Protein AF-A0A814E5E0-F1 (afdb_monomer)

Organism: NCBI:txid392033

Secondary structure (DSSP, 8-state):
-----PPPPHHHHHHHHHHHHHHHHHHHHHH-HHHHH----HHHHHHHHHHHHHHHHHHHHHHHHHHHHHHHHHHHHHHHHHHHHHHHHHHHHHHHHHHHHH-SGGGSTTHHHH-TTHHHHSPPS--STT-TT--GGG-S--TT--TTHHHHHHHHHHHHHHHHHHHHHHHHHHHHHHHHHHHHHHHHHHHHHHHHHHHHHHHHHHHHHHHHHHHHHHHHHHHHHHHHHHH------------------S--B-TTT-SBP-EEETTEEE-HHHHHHHHHHHHTT-----SSSS-----TTTTTS-HHHHHHHHHHTT--GGGS-SS--S--PPPTHHHHHHHHHHHHHHHHHHHHHHHHHHHHHHHHHHHHHHHHHHHHHHHHHHHHHHS-----HHHHHHHHHHHHHHHHHHHHT-GGGGTS-HHHHHHIIIIIHHHHHHHHHHHHHHHH--SGGGS-HHHHHHHHHHHTTTS---HHHHHHHHHHHHHHHHHHHH---HHHHHHHHHHHHH--SS--TT-HHHHHHHHHHHHHHHHHHTTTT-TTHHHHHHHHHHHHHHHHHHHHHHS---GGGGG---

pLDDT: mean 76.61, std 17.97, range [31.61, 97.19]

Solvent-accessible surface area (backbone atoms only — not comparable to full-atom values): 34242 Å² total; per-residue (Å²): 133,89,85,80,86,74,81,77,55,68,66,59,51,52,52,48,48,50,50,52,48,52,47,51,59,45,44,60,42,69,69,34,66,61,46,64,77,64,67,76,66,64,67,64,51,50,50,53,51,51,53,48,52,50,50,52,51,51,51,49,53,51,52,50,50,52,52,52,50,49,56,50,50,52,55,50,49,57,50,52,51,54,48,49,55,49,53,52,50,52,51,53,48,51,53,50,51,48,41,66,74,64,65,41,68,82,69,42,92,60,25,75,80,68,38,94,57,37,81,77,72,54,74,69,93,68,84,52,95,82,40,85,83,49,41,79,90,64,69,74,53,62,90,86,66,62,86,55,50,66,60,51,52,50,52,50,52,53,51,54,50,51,52,52,50,50,52,52,52,51,53,51,52,51,51,52,52,48,54,52,50,51,51,53,49,52,55,49,48,54,52,50,54,52,51,49,52,54,51,50,52,53,49,52,51,51,49,50,53,49,50,51,51,50,47,55,49,49,56,51,46,53,53,49,49,54,54,48,62,75,68,59,82,96,83,85,84,88,82,82,90,88,89,84,87,90,85,85,88,89,64,68,50,8,82,62,32,66,37,65,23,77,43,74,50,45,81,28,47,26,20,69,71,58,47,52,48,53,48,53,36,60,69,65,68,61,84,65,74,58,98,65,93,66,74,66,76,49,34,74,88,42,41,79,80,41,63,28,34,42,54,51,43,37,50,74,70,49,44,43,71,88,67,57,73,87,69,89,75,86,89,74,85,79,68,77,64,62,63,53,53,59,57,53,50,60,55,46,59,56,47,53,58,45,56,55,47,53,56,46,48,59,56,48,61,62,49,55,57,56,51,53,61,52,48,56,52,49,55,58,49,48,61,70,51,48,62,61,63,78,47,93,67,80,81,41,77,66,58,47,50,53,50,51,51,50,55,51,51,51,49,52,57,52,51,71,68,37,82,60,54,83,75,55,54,71,72,57,55,52,45,31,65,73,75,26,52,60,45,43,52,54,53,49,47,55,52,52,48,44,74,76,46,86,47,77,88,64,46,44,69,68,54,37,49,51,51,52,43,62,67,46,72,76,74,69,84,49,78,64,55,57,53,52,50,52,51,51,53,52,51,51,56,56,51,62,72,66,66,78,47,77,66,53,50,53,52,48,45,53,49,58,46,65,63,66,96,64,97,64,94,80,46,65,66,59,52,51,49,53,52,48,49,51,51,52,48,42,59,71,74,35,45,90,82,44,78,60,49,64,62,52,55,52,54,48,53,54,50,43,50,52,51,40,53,54,51,68,74,57,83,76,70,67,72,63,64,78,66,37,44,100

Foldseek 3Di:
DDDDPDDDPPVVVVVVVVVVVVVVVVCVQVVPPCNVVDNDDPVVVVVVVVVVVVVVVVVVVVVVVVVVVVVVVVVVVVVVVVVVVVVVVVVVVVVVVCCVPQVDLCNDPCSCVVPPCNVVVDDPLDDDQPPPVDDPVSVPHDPPPDPCPVVVVVVVVVVVVVVVVVVVVVVVVVVVVVVVVVVVVVVVVVVVVVVVVVVVVVVVVVVVVVVVVVVVVVVVVVVVVVVVVVPDDDDDDDDDDDDDDDPDPDQQAAQQAGHGFPQQAQRGGHHPVLNVLLLCCLLVVDDFDDPDDLDDDHHPVCVVVGSSNSNVSCVVRPRHSVQHDNDPDPDDDRPPVSVVVVVVVVVVVVVVVVVVVVVLVVVVVVVVVLLVVLVVLLVVLLVVLVVVAPDPDLPDPVVLVVVVVSLLVSLVVSCVSDPCNVVDDPVLVVCLSPQQSQLLSLLSLLVSCCVVPVDLVLQDLVVLVVSVCVVVVVPDDDPLNVVLSVLSSVLSVLSSVLPADSVLSVLLSVLSSVDDPDDDPPPPPVNVSSLVVLVVVCCVPCCVPCVCSSVSSVVSSVSSVVSSVSVVVPVPDRPCSSNHRD

Sequence (582 aa):
MYKLDIPLDLKETAAIERRRRAEKERQGRIFNAKYRQIGIDKEALNQQIEDRNWLEELEQKRANALAQDAIRNDKIAQLLERRQEYDERENNRAINEFRALHQQPPAQREWDLNDPDYLKKDMPARVSDDDPRCGLSSLQKFQGEDLNSCARKKYQQEQLREWSRMQQEDQQRAQQQQQAADHLFYAKQNELDQRSIELQQAEEDCRKAINESIKNYNDALVKNDLIQYIQSPKINDNKNISFINNHRKLFNLCDVCNDKATGIHYGLATCEGCKGFFKRTVQNKRKYRCNKNGSCIIDKSHRNRCQYCRFRKCLIKGMVIGAVRYDRTPGGRTPANVMQLYKYKNEKNQQMNKISNDKFNELFDLNLFYCFDQLLILDILFNHLRPLINHEILLTQESIKNICYLLIDTFINWYYTLPIYSIINIDLKQFIFNDQWLNYIILLIFYFLKIHYNHINLISYSKCLQRLFNYTENKFLSSLSYRIFNQFFYFLSTFFNINITNTEFILLSILLILCSNQTNKINFNLFENIYKILYTYEMNTFLSEQPDRFNRLLYFSEQIQFITQILLTNQHFHLPFLLFPN

InterPro domains:
  IPR000536 Nuclear hormone receptor, ligand-binding domain [PS51843] (372-582)
  IPR001628 Zinc finger, nuclear hormone receptor-type [PF00105] (253-319)
  IPR001628 Zinc finger, nuclear hormone receptor-type [PR00047] (254-270)
  IPR001628 Zinc finger, nuclear hormone receptor-type [PR00047] (270-285)
  IPR001628 Zinc finger, nuclear hormone receptor-type [PR00047] (303-311)
  IPR001628 Zinc finger, nuclear hormone receptor-type [PR00047] (311-319)
  IPR001628 Zinc finger, nuclear hormone receptor-type [PS00031] (254-280)
  IPR001628 Zinc finger, nuclear hormone receptor-type [PS51030] (251-326)
  IPR001628 Zinc finger, nuclear hormone receptor-type [SM00399] (251-322)
  IPR008805 RIB43A [PF05914] (9-246)
  IPR008805 RIB43A [PTHR14517] (1-232)
  IPR013088 Zinc finger, NHR/GATA-type [G3DSA:3.30.50.10] (244-357)
  IPR035500 Nuclear hormone receptor-like domain superfamily [G3DSA:1.10.565.10] (394-573)
  IPR035500 Nuclear hormone receptor-like domain superfamily [SSF48508] (385-569)

Mean predicted aligned error: 22.95 Å

Nearest PDB structures (foldseek):
  4cn7-assembly1_F  TM=9.904E-01  e=1.660E-07  Homo sapiens
  7xv9-assembly1_A  TM=9.651E-01  e=2.097E-07  Homo sapiens
  7xv6-assembly1_A  TM=9.257E-01  e=1.584E-07  Homo sapiens
  1by4-assembly2_D  TM=9.571E-01  e=2.776E-07  Homo sapiens
  2a66-assembly1_A  TM=8.860E-01  e=2.197E-07  Homo sapiens

Radius of gyration: 71.31 Å; Cα contacts (8 Å, |Δi|>4): 264; chains: 1; bounding box: 198×62×234 Å

Structure (mmCIF, N/CA/C/O backbone):
data_AF-A0A814E5E0-F1
#
_entry.id   AF-A0A814E5E0-F1
#
loop_
_atom_site.group_PDB
_atom_site.id
_atom_site.type_symbol
_atom_site.label_atom_id
_atom_site.label_alt_id
_atom_site.label_comp_id
_atom_site.label_asym_id
_atom_site.label_entity_id
_atom_site.label_seq_id
_atom_site.pdbx_PDB_ins_code
_atom_site.Cartn_x
_atom_site.Cartn_y
_atom_site.Cartn_z
_atom_site.occupancy
_atom_site.B_iso_or_equiv
_atom_site.auth_seq_id
_atom_site.auth_comp_id
_atom_site.auth_asym_id
_atom_site.auth_atom_id
_atom_site.pdbx_PDB_model_num
ATOM 1 N N . MET A 1 1 ? 123.038 37.944 -131.019 1.00 43.62 1 MET A N 1
ATOM 2 C CA . MET A 1 1 ? 122.382 38.420 -129.781 1.00 43.62 1 MET A CA 1
ATOM 3 C C . MET A 1 1 ? 121.733 37.219 -129.119 1.00 43.62 1 MET A C 1
ATOM 5 O O . MET A 1 1 ? 120.922 36.566 -129.760 1.00 43.62 1 MET A O 1
ATOM 9 N N . TYR A 1 2 ? 122.205 36.849 -127.932 1.00 42.06 2 TYR A N 1
ATOM 10 C CA . TYR A 1 2 ? 121.957 35.548 -127.306 1.00 42.06 2 TYR A CA 1
ATOM 11 C C . TYR A 1 2 ? 120.470 35.328 -126.966 1.00 42.06 2 TYR A C 1
ATOM 13 O O . TYR A 1 2 ? 119.884 36.112 -126.225 1.00 42.06 2 TYR A O 1
ATOM 21 N N . LYS A 1 3 ? 119.878 34.249 -127.507 1.00 50.84 3 LYS A N 1
ATOM 22 C CA . LYS A 1 3 ? 118.616 33.657 -127.035 1.00 50.84 3 LYS A CA 1
ATOM 23 C C . LYS A 1 3 ? 118.886 32.997 -125.680 1.00 50.84 3 LYS A C 1
ATOM 25 O O . LYS A 1 3 ? 119.674 32.059 -125.614 1.00 50.84 3 LYS A O 1
ATOM 30 N N . LEU A 1 4 ? 118.268 33.507 -124.621 1.00 49.88 4 LEU A N 1
ATOM 31 C CA . LEU A 1 4 ? 118.229 32.869 -123.306 1.00 49.88 4 LEU A CA 1
ATOM 32 C C . LEU A 1 4 ? 116.892 32.129 -123.193 1.00 49.88 4 LEU A C 1
ATOM 34 O O . LEU A 1 4 ? 115.871 32.734 -122.876 1.00 49.88 4 LEU A O 1
ATOM 38 N N . ASP A 1 5 ? 116.905 30.832 -123.500 1.00 58.97 5 ASP A N 1
ATOM 39 C CA . ASP A 1 5 ? 115.777 29.930 -123.260 1.00 58.97 5 ASP A CA 1
ATOM 40 C C . ASP A 1 5 ? 115.708 29.626 -121.753 1.00 58.97 5 ASP A C 1
ATOM 42 O O . ASP A 1 5 ? 116.377 28.726 -121.245 1.00 58.97 5 ASP A O 1
ATOM 46 N N . ILE A 1 6 ? 114.931 30.422 -121.014 1.00 62.44 6 ILE A N 1
ATOM 47 C CA . ILE A 1 6 ? 114.586 30.138 -119.615 1.00 62.44 6 ILE A CA 1
ATOM 48 C C . ILE A 1 6 ? 113.462 29.083 -119.629 1.00 62.44 6 ILE A C 1
ATOM 50 O O . ILE A 1 6 ? 112.453 29.295 -120.309 1.00 62.44 6 ILE A O 1
ATOM 54 N N . PRO A 1 7 ? 113.598 27.946 -118.922 1.00 60.38 7 PRO A N 1
ATOM 55 C CA . PRO A 1 7 ? 112.597 26.885 -118.936 1.00 60.38 7 PRO A CA 1
ATOM 56 C C . PRO A 1 7 ? 111.298 27.370 -118.281 1.00 60.38 7 PRO A C 1
ATOM 58 O O . PRO A 1 7 ? 111.294 27.820 -117.137 1.00 60.38 7 PRO A O 1
ATOM 61 N N . LEU A 1 8 ? 110.188 27.281 -119.015 1.00 60.81 8 LEU A N 1
ATOM 62 C CA . LEU A 1 8 ? 108.847 27.570 -118.502 1.00 60.81 8 LEU A CA 1
ATOM 63 C C . LEU A 1 8 ? 108.505 26.596 -117.358 1.00 60.81 8 LEU A C 1
ATOM 65 O O . LEU A 1 8 ? 108.639 25.384 -117.531 1.00 60.81 8 LEU A O 1
ATOM 69 N N . ASP A 1 9 ? 108.034 27.099 -116.212 1.00 69.25 9 ASP A N 1
ATOM 70 C CA . ASP A 1 9 ? 107.596 26.263 -115.085 1.00 69.25 9 ASP A CA 1
ATOM 71 C C . ASP A 1 9 ? 106.459 25.319 -115.534 1.00 69.25 9 ASP A C 1
ATOM 73 O O . ASP A 1 9 ? 105.400 25.743 -116.016 1.00 69.25 9 ASP A O 1
ATOM 77 N N . LEU A 1 10 ? 106.680 24.008 -115.393 1.00 72.25 10 LEU A N 1
ATOM 78 C CA . LEU A 1 10 ? 105.724 22.958 -115.762 1.00 72.25 10 LEU A CA 1
ATOM 79 C C . LEU A 1 10 ? 104.390 23.103 -115.011 1.00 72.25 10 LEU A C 1
ATOM 81 O O . LEU A 1 10 ? 103.332 22.781 -115.556 1.00 72.25 10 LEU A O 1
ATOM 85 N N . LYS A 1 11 ? 104.403 23.621 -113.774 1.00 76.25 11 LYS A N 1
ATOM 86 C CA . LYS A 1 11 ? 103.168 23.891 -113.022 1.00 76.25 11 LYS A CA 1
ATOM 87 C C . LYS A 1 11 ? 102.412 25.086 -113.584 1.00 76.25 11 LYS A C 1
ATOM 89 O O . LYS A 1 11 ? 101.185 25.017 -113.690 1.00 76.25 11 LYS A O 1
ATOM 94 N N . GLU A 1 12 ? 103.112 26.154 -113.960 1.00 77.81 12 GLU A N 1
ATOM 95 C CA . GLU A 1 12 ? 102.482 27.327 -114.569 1.00 77.81 12 GLU A CA 1
ATOM 96 C C . GLU A 1 12 ? 101.906 26.989 -115.942 1.00 77.81 12 GLU A C 1
ATOM 98 O O . GLU A 1 12 ? 100.744 27.293 -116.203 1.00 77.81 12 GLU A O 1
ATOM 103 N N . THR A 1 13 ? 102.649 26.270 -116.783 1.00 79.38 13 THR A N 1
ATOM 104 C CA . THR A 1 13 ? 102.167 25.822 -118.099 1.00 79.38 13 THR A CA 1
ATOM 105 C C . THR A 1 13 ? 100.973 24.873 -117.984 1.00 79.38 13 THR A C 1
ATOM 107 O O . THR A 1 13 ? 99.969 25.100 -118.656 1.00 79.38 13 THR A O 1
ATOM 110 N N . ALA A 1 14 ? 100.983 23.900 -117.065 1.00 81.88 14 ALA A N 1
ATOM 111 C CA . ALA A 1 14 ? 99.835 23.019 -116.821 1.00 81.88 14 ALA A CA 1
ATOM 112 C C . ALA A 1 14 ? 98.621 23.755 -116.218 1.00 81.88 14 ALA A C 1
ATOM 114 O O . ALA A 1 14 ? 97.469 23.418 -116.506 1.00 81.88 14 ALA A O 1
ATOM 115 N N . ALA A 1 15 ? 98.834 24.767 -115.370 1.00 83.94 15 ALA A N 1
ATOM 116 C CA . ALA A 1 15 ? 97.759 25.620 -114.857 1.00 83.94 15 ALA A CA 1
ATOM 117 C C . ALA A 1 15 ? 97.184 26.539 -115.948 1.00 83.94 15 ALA A C 1
ATOM 119 O O . ALA A 1 15 ? 95.973 26.774 -115.978 1.00 83.94 15 ALA A O 1
ATOM 120 N N . ILE A 1 16 ? 98.029 27.039 -116.854 1.00 81.50 16 ILE A N 1
ATOM 121 C CA . ILE A 1 16 ? 97.627 27.814 -118.032 1.00 81.50 16 ILE A CA 1
ATOM 122 C C . ILE A 1 16 ? 96.871 26.920 -119.015 1.00 81.50 16 ILE A C 1
ATOM 124 O O . ILE A 1 16 ? 95.832 27.334 -119.516 1.00 81.50 16 ILE A O 1
ATOM 128 N N . GLU A 1 17 ? 97.318 25.689 -119.263 1.00 83.44 17 GLU A N 1
ATOM 129 C CA . GLU A 1 17 ? 96.612 24.735 -120.119 1.00 83.44 17 GLU A CA 1
ATOM 130 C C . GLU A 1 17 ? 95.288 24.276 -119.520 1.00 83.44 17 GLU A C 1
ATOM 132 O O . GLU A 1 17 ? 94.302 24.225 -120.249 1.00 83.44 17 GLU A O 1
ATOM 137 N N . ARG A 1 18 ? 95.210 24.017 -118.205 1.00 86.12 18 ARG A N 1
ATOM 138 C CA . ARG A 1 18 ? 93.927 23.772 -117.522 1.00 86.12 18 ARG A CA 1
ATOM 139 C C . ARG A 1 18 ? 92.990 24.963 -117.666 1.00 86.12 18 ARG A C 1
ATOM 141 O O . ARG A 1 18 ? 91.833 24.762 -118.012 1.00 86.12 18 ARG A O 1
ATOM 148 N N . ARG A 1 19 ? 93.487 26.194 -117.479 1.00 86.25 19 ARG A N 1
ATOM 149 C CA . ARG A 1 19 ? 92.702 27.415 -117.726 1.00 86.25 19 ARG A CA 1
ATOM 150 C C . ARG A 1 19 ? 92.272 27.528 -119.183 1.00 86.25 19 ARG A C 1
ATOM 152 O O . ARG A 1 19 ? 91.113 27.810 -119.426 1.00 86.25 19 ARG A O 1
ATOM 159 N N . ARG A 1 20 ? 93.149 27.253 -120.152 1.00 85.75 20 ARG A N 1
ATOM 160 C CA . ARG A 1 20 ? 92.811 27.252 -121.586 1.00 85.75 20 ARG A CA 1
ATOM 161 C C . ARG A 1 20 ? 91.803 26.161 -121.938 1.00 85.75 20 ARG A C 1
ATOM 163 O O . ARG A 1 20 ? 90.941 26.405 -122.771 1.00 85.75 20 ARG A O 1
ATOM 170 N N . ARG A 1 21 ? 91.895 24.975 -121.334 1.00 85.19 21 ARG A N 1
ATOM 171 C CA . ARG A 1 21 ? 90.967 23.855 -121.541 1.00 85.19 21 ARG A CA 1
ATOM 172 C C . ARG A 1 21 ? 89.602 24.166 -120.932 1.00 85.19 21 ARG A C 1
ATOM 174 O O . ARG A 1 21 ? 88.613 24.086 -121.646 1.00 85.19 21 ARG A O 1
ATOM 181 N N . ALA A 1 22 ? 89.570 24.650 -119.691 1.00 85.94 22 ALA A N 1
ATOM 182 C CA . ALA A 1 22 ? 88.357 25.139 -119.043 1.00 85.94 22 ALA A CA 1
ATOM 183 C C . ALA A 1 22 ? 87.739 26.317 -119.812 1.00 85.94 22 ALA A C 1
ATOM 185 O O . ALA A 1 22 ? 86.527 26.355 -119.990 1.00 85.94 22 ALA A O 1
ATOM 186 N N . GLU A 1 23 ? 88.553 27.243 -120.333 1.00 86.12 23 GLU A N 1
ATOM 187 C CA . GLU A 1 23 ? 88.082 28.355 -121.162 1.00 86.12 23 GLU A CA 1
ATOM 188 C C . GLU A 1 23 ? 87.539 27.853 -122.502 1.00 86.12 23 GLU A C 1
ATOM 190 O O . GLU A 1 23 ? 86.486 28.312 -122.917 1.00 86.12 23 GLU A O 1
ATOM 195 N N . LYS A 1 24 ? 88.166 26.860 -123.149 1.00 84.19 24 LYS A N 1
ATOM 196 C CA . LYS A 1 24 ? 87.623 26.210 -124.357 1.00 84.19 24 LYS A CA 1
ATOM 197 C C . LYS A 1 24 ? 86.302 25.479 -124.080 1.00 84.19 24 LYS A C 1
ATOM 199 O O . LYS A 1 24 ? 85.360 25.621 -124.853 1.00 84.19 24 LYS A O 1
ATOM 204 N N . GLU A 1 25 ? 86.190 24.753 -122.970 1.00 84.00 25 GLU A N 1
ATOM 205 C CA . GLU A 1 25 ? 84.942 24.105 -122.531 1.00 84.00 25 GLU A CA 1
ATOM 206 C C . GLU A 1 25 ? 83.859 25.133 -122.166 1.00 84.00 25 GLU A C 1
ATOM 208 O O . GLU A 1 25 ? 82.666 24.914 -122.392 1.00 84.00 25 GLU A O 1
ATOM 213 N N . ARG A 1 26 ? 84.258 26.283 -121.611 1.00 82.94 26 ARG A N 1
ATOM 214 C CA . ARG A 1 26 ? 83.370 27.416 -121.332 1.00 82.94 26 ARG A CA 1
ATOM 215 C C . ARG A 1 26 ? 82.923 28.089 -122.626 1.00 82.94 26 ARG A C 1
ATOM 217 O O . ARG A 1 26 ? 81.739 28.363 -122.777 1.00 82.94 26 ARG A O 1
ATOM 224 N N . GLN A 1 27 ? 83.827 28.297 -123.582 1.00 84.31 27 GLN A N 1
ATOM 225 C CA . GLN A 1 27 ? 83.532 28.830 -124.913 1.00 84.31 27 GLN A CA 1
ATOM 226 C C . GLN A 1 27 ? 82.570 27.913 -125.674 1.00 84.31 27 GLN A C 1
ATOM 228 O O . GLN A 1 27 ? 81.604 28.407 -126.250 1.00 84.31 27 GLN A O 1
ATOM 233 N N . GLY A 1 28 ? 82.754 26.591 -125.602 1.00 80.62 28 GLY A N 1
ATOM 234 C CA . GLY A 1 28 ? 81.814 25.616 -126.166 1.00 80.62 28 GLY A CA 1
ATOM 235 C C . GLY A 1 28 ? 80.385 25.764 -125.625 1.00 80.62 28 GLY A C 1
ATOM 236 O O . GLY A 1 28 ? 79.425 25.569 -126.368 1.00 80.62 28 GLY A O 1
ATOM 237 N N . ARG A 1 29 ? 80.230 26.194 -124.364 1.00 78.81 29 ARG A N 1
ATOM 238 C CA . ARG A 1 29 ? 78.931 26.496 -123.734 1.00 78.81 29 ARG A CA 1
ATOM 239 C C . ARG A 1 29 ? 78.411 27.900 -124.068 1.00 78.81 29 ARG A C 1
ATOM 241 O O . ARG A 1 29 ? 77.233 28.051 -124.371 1.00 78.81 29 ARG A O 1
ATOM 248 N N . ILE A 1 30 ? 79.278 28.917 -124.051 1.00 79.19 30 ILE A N 1
ATOM 249 C CA . ILE A 1 30 ? 78.919 30.329 -124.278 1.00 79.19 30 ILE A CA 1
ATOM 250 C C . ILE A 1 30 ? 78.621 30.621 -125.748 1.00 79.19 30 ILE A C 1
ATOM 252 O O . ILE A 1 30 ? 77.774 31.455 -126.027 1.00 79.19 30 ILE A O 1
ATOM 256 N N . PHE A 1 31 ? 79.276 29.981 -126.713 1.00 81.88 31 PHE A N 1
ATOM 257 C CA . PHE A 1 31 ? 79.005 30.259 -128.128 1.00 81.88 31 PHE A CA 1
ATOM 258 C C . PHE A 1 31 ? 77.871 29.402 -128.699 1.00 81.88 31 PHE A C 1
ATOM 260 O O . PHE A 1 31 ? 77.232 29.801 -129.674 1.00 81.88 31 PHE A O 1
ATOM 267 N N . ASN A 1 32 ? 77.520 28.292 -128.049 1.00 81.19 32 ASN A N 1
ATOM 268 C CA . ASN A 1 32 ? 76.366 27.489 -128.431 1.00 81.19 32 ASN A CA 1
ATOM 269 C C . ASN A 1 32 ? 75.059 28.204 -128.034 1.00 81.19 32 ASN A C 1
ATOM 271 O O . ASN A 1 32 ? 74.721 28.322 -126.856 1.00 81.19 32 ASN A O 1
ATOM 275 N N . ALA A 1 33 ? 74.320 28.714 -129.025 1.00 82.50 33 ALA A N 1
ATOM 276 C CA . ALA A 1 33 ? 73.069 29.446 -128.802 1.00 82.50 33 ALA A CA 1
ATOM 277 C C . ALA A 1 33 ? 72.026 28.620 -128.021 1.00 82.50 33 ALA A C 1
ATOM 279 O O . ALA A 1 33 ? 71.346 29.163 -127.154 1.00 82.50 33 ALA A O 1
ATOM 280 N N . LYS A 1 34 ? 71.965 27.299 -128.249 1.00 81.44 34 LYS A N 1
ATOM 281 C CA . LYS A 1 34 ? 71.005 26.401 -127.593 1.00 81.44 34 LYS A CA 1
ATOM 282 C C . LYS A 1 34 ? 71.312 26.205 -126.106 1.00 81.44 34 LYS A C 1
ATOM 284 O O . LYS A 1 34 ? 70.404 26.316 -125.294 1.00 81.44 34 LYS A O 1
ATOM 289 N N . TYR A 1 35 ? 72.577 25.980 -125.741 1.00 81.25 35 TYR A N 1
ATOM 290 C CA . TYR A 1 35 ? 72.980 25.838 -124.331 1.00 81.25 35 TYR A CA 1
ATOM 291 C C . TYR A 1 35 ? 72.882 27.150 -123.544 1.00 81.25 35 TYR A C 1
ATOM 293 O O . TYR A 1 35 ? 72.606 27.113 -122.350 1.00 81.25 35 TYR A O 1
ATOM 301 N N . ARG A 1 36 ? 73.073 28.305 -124.196 1.00 78.38 36 ARG A N 1
ATOM 302 C CA . ARG A 1 36 ? 72.844 29.620 -123.574 1.00 78.38 36 ARG A CA 1
ATOM 303 C C . ARG A 1 36 ? 71.380 29.881 -123.258 1.00 78.38 36 ARG A C 1
ATOM 305 O O . ARG A 1 36 ? 71.080 30.473 -122.230 1.00 78.38 36 ARG A O 1
ATOM 312 N N . GLN A 1 37 ? 70.496 29.504 -124.176 1.00 80.25 37 GLN A N 1
ATOM 313 C CA . GLN A 1 37 ? 69.072 29.767 -124.031 1.00 80.25 37 GLN A CA 1
ATOM 314 C C . GLN A 1 37 ? 68.410 28.738 -123.104 1.00 80.25 37 GLN A C 1
ATOM 316 O O . GLN A 1 37 ? 67.559 29.111 -122.305 1.00 80.25 37 GLN A O 1
ATOM 321 N N . ILE A 1 38 ? 68.799 27.457 -123.202 1.00 78.06 38 ILE A N 1
ATOM 322 C CA . ILE A 1 38 ? 68.222 26.335 -122.444 1.00 78.06 38 ILE A CA 1
ATOM 323 C C . ILE A 1 38 ? 69.312 25.274 -122.175 1.00 78.06 38 ILE A C 1
ATOM 325 O O . ILE A 1 38 ? 69.394 24.245 -122.850 1.00 78.06 38 ILE A O 1
ATOM 329 N N . GLY A 1 39 ? 70.191 25.533 -121.207 1.00 80.69 39 GLY A N 1
ATOM 330 C CA . GLY A 1 39 ? 71.177 24.563 -120.719 1.00 80.69 39 GLY A CA 1
ATOM 331 C C . GLY A 1 39 ? 70.598 23.740 -119.570 1.00 80.69 39 GLY A C 1
ATOM 332 O O . GLY A 1 39 ? 70.371 24.284 -118.496 1.00 80.69 39 GLY A O 1
ATOM 333 N N . ILE A 1 40 ? 70.346 22.448 -119.794 1.00 84.81 40 ILE A N 1
ATOM 334 C CA . ILE A 1 40 ? 69.722 21.558 -118.804 1.00 84.81 40 ILE A CA 1
ATOM 335 C C . ILE A 1 40 ? 70.525 20.260 -118.700 1.00 84.81 40 ILE A C 1
ATOM 337 O O . ILE A 1 40 ? 70.766 19.602 -119.714 1.00 84.81 40 ILE A O 1
ATOM 341 N N . ASP A 1 41 ? 70.897 19.888 -117.476 1.00 86.75 41 ASP A N 1
ATOM 342 C CA . ASP A 1 41 ? 71.456 18.576 -117.158 1.00 86.75 41 ASP A CA 1
ATOM 343 C C . ASP A 1 41 ? 70.313 17.596 -116.866 1.00 86.75 41 ASP A C 1
ATOM 345 O O . ASP A 1 41 ? 69.663 17.651 -115.822 1.00 86.75 41 ASP A O 1
ATOM 349 N N . LYS A 1 42 ? 70.015 16.738 -117.842 1.00 88.12 42 LYS A N 1
ATOM 350 C CA . LYS A 1 42 ? 68.890 15.802 -117.751 1.00 88.12 42 LYS A CA 1
ATOM 351 C C . LYS A 1 42 ? 69.155 14.672 -116.759 1.00 88.12 42 LYS A C 1
ATOM 353 O O . LYS A 1 42 ? 68.207 14.203 -116.143 1.00 88.12 42 LYS A O 1
ATOM 358 N N . GLU A 1 43 ? 70.404 14.236 -116.615 1.00 90.06 43 GLU A N 1
ATOM 359 C CA . GLU A 1 43 ? 70.760 13.119 -115.734 1.00 90.06 43 GLU A CA 1
ATOM 360 C C . GLU A 1 43 ? 70.637 13.546 -114.270 1.00 90.06 43 GLU A C 1
ATOM 362 O O . GLU A 1 43 ? 69.962 12.872 -113.493 1.00 90.06 43 GLU A O 1
ATOM 367 N N . ALA A 1 44 ? 71.174 14.723 -113.928 1.00 90.94 44 ALA A N 1
ATOM 368 C CA . ALA A 1 44 ? 71.036 15.293 -112.589 1.00 90.94 44 ALA A CA 1
ATOM 369 C C . ALA A 1 44 ? 69.570 15.600 -112.228 1.00 90.94 44 ALA A C 1
ATOM 371 O O . ALA A 1 44 ? 69.148 15.345 -111.103 1.00 90.94 44 ALA A O 1
ATOM 372 N N . LEU A 1 45 ? 68.767 16.111 -113.173 1.00 90.25 45 LEU A N 1
ATOM 373 C CA . LEU A 1 45 ? 67.334 16.335 -112.937 1.00 90.25 45 LEU A CA 1
ATOM 374 C C . LEU A 1 45 ? 66.559 15.029 -112.738 1.00 90.25 45 LEU A C 1
ATOM 376 O O . LEU A 1 45 ? 65.686 14.979 -111.877 1.00 90.25 45 LEU A O 1
ATOM 380 N N . ASN A 1 46 ? 66.865 13.980 -113.507 1.00 93.31 46 ASN A N 1
ATOM 381 C CA . ASN A 1 46 ? 66.222 12.679 -113.331 1.00 93.31 46 ASN A CA 1
ATOM 382 C C . ASN A 1 46 ? 66.541 12.089 -111.950 1.00 93.31 46 ASN A C 1
ATOM 384 O O . ASN A 1 46 ? 65.621 11.645 -111.272 1.00 93.31 46 ASN A O 1
ATOM 388 N N . GLN A 1 47 ? 67.796 12.181 -111.493 1.00 92.19 47 GLN A N 1
ATOM 389 C CA . GLN A 1 47 ? 68.179 11.780 -110.132 1.00 92.19 47 GLN A CA 1
ATOM 390 C C . GLN A 1 47 ? 67.439 12.595 -109.063 1.00 92.19 47 GLN A C 1
ATOM 392 O O . GLN A 1 47 ? 66.894 12.024 -108.129 1.00 92.19 47 GLN A O 1
ATOM 397 N N . GLN A 1 48 ? 67.327 13.919 -109.226 1.00 91.19 48 GLN A N 1
ATOM 398 C CA . GLN A 1 48 ? 66.555 14.760 -108.299 1.00 91.19 48 GLN A CA 1
ATOM 399 C C . GLN A 1 48 ? 65.068 14.377 -108.245 1.00 91.19 48 GLN A C 1
ATOM 401 O O . GLN A 1 48 ? 64.449 14.455 -107.183 1.00 91.19 48 GLN A O 1
ATOM 406 N N . ILE A 1 49 ? 64.480 13.979 -109.378 1.00 92.31 49 ILE A N 1
ATOM 407 C CA . ILE A 1 49 ? 63.099 13.485 -109.437 1.00 92.31 49 ILE A CA 1
ATOM 408 C C . ILE A 1 49 ? 62.983 12.144 -108.706 1.00 92.31 49 ILE A C 1
ATOM 410 O O . ILE A 1 49 ? 62.042 11.969 -107.936 1.00 92.31 49 ILE A O 1
ATOM 414 N N . GLU A 1 50 ? 63.924 11.221 -108.918 1.00 93.75 50 GLU A N 1
ATOM 415 C CA . GLU A 1 50 ? 63.967 9.928 -108.223 1.00 93.75 50 GLU A CA 1
ATOM 416 C C . GLU A 1 50 ? 64.114 10.101 -106.707 1.00 93.75 50 GLU A C 1
ATOM 418 O O . GLU A 1 50 ? 63.321 9.532 -105.960 1.00 93.75 50 GLU A O 1
ATOM 423 N N . ASP A 1 51 ? 65.040 10.949 -106.252 1.00 91.81 51 ASP A N 1
ATOM 424 C CA . ASP A 1 51 ? 65.249 11.250 -104.831 1.00 91.81 51 ASP A CA 1
ATOM 425 C C . ASP A 1 51 ? 63.997 11.861 -104.191 1.00 91.81 51 ASP A C 1
ATOM 427 O O . ASP A 1 51 ? 63.592 11.464 -103.096 1.00 91.81 51 ASP A O 1
ATOM 431 N N . ARG A 1 52 ? 63.343 12.810 -104.877 1.00 93.44 52 ARG A N 1
ATOM 432 C CA . ARG A 1 52 ? 62.092 13.411 -104.395 1.00 93.44 52 ARG A CA 1
ATOM 433 C C . ARG A 1 52 ? 60.981 12.370 -104.299 1.00 93.44 52 ARG A C 1
ATOM 435 O O . ARG A 1 52 ? 60.324 12.299 -103.268 1.00 93.44 52 ARG A O 1
ATOM 442 N N . ASN A 1 53 ? 60.784 11.561 -105.340 1.00 94.31 53 ASN A N 1
ATOM 443 C CA . ASN A 1 53 ? 59.763 10.514 -105.336 1.00 94.31 53 ASN A CA 1
ATOM 444 C C . ASN A 1 53 ? 60.041 9.484 -104.227 1.00 94.31 53 ASN A C 1
ATOM 446 O O . ASN A 1 53 ? 59.119 9.039 -103.551 1.00 94.31 53 ASN A O 1
ATOM 450 N N . TRP A 1 54 ? 61.311 9.143 -103.990 1.00 93.44 54 TRP A N 1
ATOM 451 C CA . TRP A 1 54 ? 61.712 8.252 -102.904 1.00 93.44 54 TRP A CA 1
ATOM 452 C C . TRP A 1 54 ? 61.409 8.848 -101.521 1.00 93.44 54 TRP A C 1
ATOM 454 O O . TRP A 1 54 ? 60.885 8.147 -100.653 1.00 93.44 54 TRP A O 1
ATOM 464 N N . LEU A 1 55 ? 61.690 10.141 -101.316 1.00 92.25 55 LEU A N 1
ATOM 465 C CA . LEU A 1 55 ? 61.335 10.858 -100.087 1.00 92.25 55 LEU A CA 1
ATOM 466 C C . LEU A 1 55 ? 59.816 10.915 -99.886 1.00 92.25 55 LEU A C 1
ATOM 468 O O . LEU A 1 55 ? 59.346 10.611 -98.791 1.00 92.25 55 LEU A O 1
ATOM 472 N N . GLU A 1 56 ? 59.055 11.233 -100.936 1.00 93.81 56 GLU A N 1
ATOM 473 C CA . GLU A 1 56 ? 57.587 11.234 -100.915 1.00 93.81 56 GLU A CA 1
ATOM 474 C C . GLU A 1 56 ? 57.036 9.845 -100.553 1.00 93.81 56 GLU A C 1
ATOM 476 O O . GLU A 1 56 ? 56.170 9.730 -99.685 1.00 93.81 56 GLU A O 1
ATOM 481 N N . GLU A 1 57 ? 57.578 8.768 -101.130 1.00 94.69 57 GLU A N 1
ATOM 482 C CA . GLU A 1 57 ? 57.204 7.397 -100.767 1.00 94.69 57 GLU A CA 1
ATOM 483 C C . GLU A 1 57 ? 57.533 7.060 -99.308 1.00 94.69 57 GLU A C 1
ATOM 485 O O . GLU A 1 57 ? 56.769 6.355 -98.641 1.00 94.69 57 GLU A O 1
ATOM 490 N N . LEU A 1 58 ? 58.682 7.513 -98.801 1.00 94.00 58 LEU A N 1
ATOM 491 C CA . LEU A 1 58 ? 59.101 7.259 -97.425 1.00 94.00 58 LEU A CA 1
ATOM 492 C C . LEU A 1 58 ? 58.213 8.015 -96.428 1.00 94.00 58 LEU A C 1
ATOM 494 O O . LEU A 1 58 ? 57.782 7.435 -95.427 1.00 94.00 58 LEU A O 1
ATOM 498 N N . GLU A 1 59 ? 57.878 9.272 -96.721 1.00 92.69 59 GLU A N 1
ATOM 499 C CA . GLU A 1 59 ? 56.908 10.053 -95.952 1.00 92.69 59 GLU A CA 1
ATOM 500 C C . GLU A 1 59 ? 55.516 9.423 -96.000 1.00 92.69 59 GLU A C 1
ATOM 502 O O . GLU A 1 59 ? 54.879 9.275 -94.954 1.00 92.69 59 GLU A O 1
ATOM 507 N N . GLN A 1 60 ? 55.069 8.960 -97.170 1.00 94.94 60 GLN A N 1
ATOM 508 C CA . GLN A 1 60 ? 53.790 8.271 -97.317 1.00 94.94 60 GLN A CA 1
ATOM 509 C C . GLN A 1 60 ? 53.760 6.964 -96.513 1.00 94.94 60 GLN A C 1
ATOM 511 O O . GLN A 1 60 ? 52.783 6.693 -95.815 1.00 94.94 60 GLN A O 1
ATOM 516 N N . LYS A 1 61 ? 54.840 6.170 -96.530 1.00 94.88 61 LYS A N 1
ATOM 517 C CA . LYS A 1 61 ? 54.979 4.966 -95.686 1.00 94.88 61 LYS A CA 1
ATOM 518 C C . LYS A 1 61 ? 54.902 5.312 -94.199 1.00 94.88 61 LYS A C 1
ATOM 520 O O . LYS A 1 61 ? 54.197 4.629 -93.457 1.00 94.88 61 LYS A O 1
ATOM 525 N N . ARG A 1 62 ? 55.572 6.384 -93.762 1.00 94.56 62 ARG A N 1
ATOM 526 C CA . ARG A 1 62 ? 55.521 6.860 -92.370 1.00 94.56 62 ARG A CA 1
ATOM 527 C C . ARG A 1 62 ? 54.116 7.322 -91.976 1.00 94.56 62 ARG A C 1
ATOM 529 O O . ARG A 1 62 ? 53.638 6.942 -90.910 1.00 94.56 62 ARG A O 1
ATOM 536 N N . ALA A 1 63 ? 53.453 8.106 -92.823 1.00 94.31 63 ALA A N 1
ATOM 537 C CA . ALA A 1 63 ? 52.086 8.568 -92.597 1.00 94.31 63 ALA A CA 1
ATOM 538 C C . ALA A 1 63 ? 51.107 7.387 -92.512 1.00 94.31 63 ALA A C 1
ATOM 540 O O . ALA A 1 63 ? 50.287 7.331 -91.598 1.00 94.31 63 ALA A O 1
ATOM 541 N N . ASN A 1 64 ? 51.253 6.398 -93.399 1.00 95.56 64 ASN A N 1
ATOM 542 C CA . ASN A 1 64 ? 50.455 5.175 -93.382 1.00 95.56 64 ASN A CA 1
ATOM 543 C C . ASN A 1 64 ? 50.673 4.357 -92.098 1.00 95.56 64 ASN A C 1
ATOM 545 O O . ASN A 1 64 ? 49.700 3.862 -91.533 1.00 95.56 64 ASN A O 1
ATOM 549 N N . ALA A 1 65 ? 51.912 4.237 -91.609 1.00 94.44 65 ALA A N 1
ATOM 550 C CA . ALA A 1 65 ? 52.203 3.552 -90.347 1.00 94.44 65 ALA A CA 1
ATOM 551 C C . ALA A 1 65 ? 51.544 4.257 -89.146 1.00 94.44 65 ALA A C 1
ATOM 553 O O . ALA A 1 65 ? 50.865 3.612 -88.351 1.00 94.44 65 ALA A O 1
ATOM 554 N N . LEU A 1 66 ? 51.655 5.589 -89.063 1.00 95.88 66 LEU A N 1
ATOM 555 C CA . LEU A 1 66 ? 50.993 6.375 -88.014 1.00 95.88 66 LEU A CA 1
ATOM 556 C C . LEU A 1 66 ? 49.463 6.263 -88.083 1.00 95.88 66 LEU A C 1
ATOM 558 O O . LEU A 1 66 ? 48.809 6.153 -87.048 1.00 95.88 66 LEU A O 1
ATOM 562 N N . ALA A 1 67 ? 48.887 6.248 -89.288 1.00 95.50 67 ALA A N 1
ATOM 563 C CA . ALA A 1 67 ? 47.453 6.043 -89.477 1.00 95.50 67 ALA A CA 1
ATOM 564 C C . ALA A 1 67 ? 47.007 4.642 -89.017 1.00 95.50 67 ALA A C 1
ATOM 566 O O . ALA A 1 67 ? 45.960 4.504 -88.385 1.00 95.50 67 ALA A O 1
ATOM 567 N N . GLN A 1 68 ? 47.807 3.602 -89.279 1.00 94.75 68 GLN A N 1
ATOM 568 C CA . GLN A 1 68 ? 47.540 2.246 -88.785 1.00 94.75 68 GLN A CA 1
ATOM 569 C C . GLN A 1 68 ? 47.602 2.166 -87.254 1.00 94.75 68 GLN A C 1
ATOM 571 O O . GLN A 1 68 ? 46.729 1.540 -86.646 1.00 94.75 68 GLN A O 1
ATOM 576 N N . ASP A 1 69 ? 48.578 2.826 -86.627 1.00 95.25 69 ASP A N 1
ATOM 577 C CA . ASP A 1 69 ? 48.688 2.898 -85.167 1.00 95.25 69 ASP A CA 1
ATOM 578 C C . ASP A 1 69 ? 47.526 3.675 -84.536 1.00 95.25 69 ASP A C 1
ATOM 580 O O . ASP A 1 69 ? 46.990 3.243 -83.514 1.00 95.25 69 ASP A O 1
ATOM 584 N N . ALA A 1 70 ? 47.072 4.765 -85.161 1.00 95.75 70 ALA A N 1
ATOM 585 C CA . ALA A 1 70 ? 45.881 5.493 -84.724 1.00 95.75 70 ALA A CA 1
ATOM 586 C C . ALA A 1 70 ? 44.639 4.584 -84.735 1.00 95.75 70 ALA A C 1
ATOM 588 O O . ALA A 1 70 ? 43.977 4.439 -83.710 1.00 95.75 70 ALA A O 1
ATOM 589 N N . ILE A 1 71 ? 44.401 3.855 -85.835 1.00 96.00 71 ILE A N 1
ATOM 590 C CA . ILE A 1 71 ? 43.295 2.884 -85.938 1.00 96.00 71 ILE A CA 1
ATOM 591 C C . ILE A 1 71 ? 43.412 1.787 -84.867 1.00 96.00 71 ILE A C 1
ATOM 593 O O . ILE A 1 71 ? 42.405 1.333 -84.316 1.00 96.00 71 ILE A O 1
ATOM 597 N N . ARG A 1 72 ? 44.630 1.315 -84.576 1.00 95.12 72 ARG A N 1
ATOM 598 C CA . ARG A 1 72 ? 44.869 0.323 -83.519 1.00 95.12 72 ARG A CA 1
ATOM 599 C C . ARG A 1 72 ? 44.522 0.887 -82.141 1.00 95.12 72 ARG A C 1
ATOM 601 O O . ARG A 1 72 ? 43.846 0.201 -81.376 1.00 95.12 72 ARG A O 1
ATOM 608 N N . ASN A 1 73 ? 44.969 2.099 -81.833 1.00 95.94 73 ASN A N 1
ATOM 609 C CA . ASN A 1 73 ? 44.706 2.751 -80.553 1.00 95.94 73 ASN A CA 1
ATOM 610 C C . ASN A 1 73 ? 43.216 3.055 -80.371 1.00 95.94 73 ASN A C 1
ATOM 612 O O . ASN A 1 73 ? 42.689 2.785 -79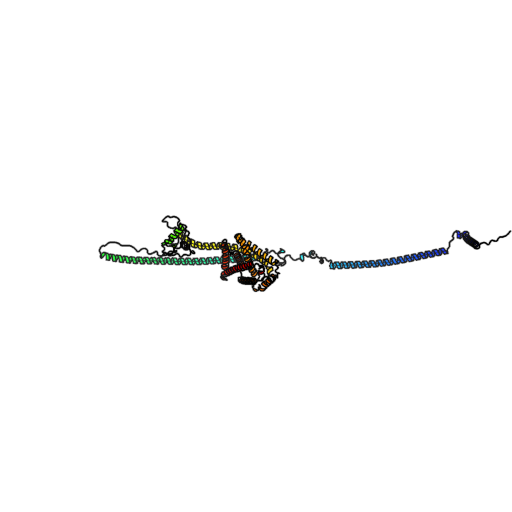.296 1.00 95.94 73 ASN A O 1
ATOM 616 N N . ASP A 1 74 ? 42.515 3.480 -81.423 1.00 96.75 74 ASP A N 1
ATOM 617 C CA . ASP A 1 74 ? 41.062 3.684 -81.396 1.00 96.75 74 ASP A CA 1
ATOM 618 C C . ASP A 1 74 ? 40.316 2.381 -81.082 1.00 96.75 74 ASP A C 1
ATOM 620 O O . ASP A 1 74 ? 39.403 2.353 -80.256 1.00 96.75 74 ASP A O 1
ATOM 624 N N . LYS A 1 75 ? 40.739 1.256 -81.677 1.00 96.31 75 LYS A N 1
ATOM 625 C CA . LYS A 1 75 ? 40.176 -0.067 -81.352 1.00 96.31 75 LYS A CA 1
ATOM 626 C C . LYS A 1 75 ? 40.425 -0.458 -79.896 1.00 96.31 75 LYS A C 1
ATOM 628 O O . LYS A 1 75 ? 39.539 -1.037 -79.269 1.00 96.31 75 LYS A O 1
ATOM 633 N N . ILE A 1 76 ? 41.613 -0.167 -79.360 1.00 96.50 76 ILE A N 1
ATOM 634 C CA . ILE A 1 76 ? 41.933 -0.411 -77.946 1.00 96.50 76 ILE A CA 1
ATOM 635 C C . ILE A 1 76 ? 41.053 0.470 -77.052 1.00 96.50 76 ILE A C 1
ATOM 637 O O . ILE A 1 76 ? 40.470 -0.046 -76.101 1.00 96.50 76 ILE A O 1
ATOM 641 N N . ALA A 1 77 ? 40.885 1.751 -77.386 1.00 96.25 77 ALA A N 1
ATOM 642 C CA . ALA A 1 77 ? 40.021 2.672 -76.654 1.00 96.25 77 ALA A CA 1
ATOM 643 C C . ALA A 1 77 ? 38.566 2.173 -76.608 1.00 96.25 77 ALA A C 1
ATOM 645 O O . ALA A 1 77 ? 38.001 2.073 -75.525 1.00 96.25 77 ALA A O 1
ATOM 646 N N . GLN A 1 78 ? 38.004 1.722 -77.737 1.00 96.31 78 GLN A N 1
ATOM 647 C CA . GLN A 1 78 ? 36.651 1.138 -77.791 1.00 96.31 78 GLN A CA 1
ATOM 648 C C . GLN A 1 78 ? 36.492 -0.150 -76.966 1.00 96.31 78 GLN A C 1
ATOM 650 O O . GLN A 1 78 ? 35.387 -0.492 -76.537 1.00 96.31 78 GLN A O 1
ATOM 655 N N . LEU A 1 79 ? 37.558 -0.942 -76.808 1.00 96.25 79 LEU A N 1
ATOM 656 C CA . LEU A 1 79 ? 37.534 -2.135 -75.956 1.00 96.25 79 LEU A CA 1
ATOM 657 C C . LEU A 1 79 ? 37.583 -1.759 -74.474 1.00 96.25 79 LEU A C 1
ATOM 659 O O . LEU A 1 79 ? 36.857 -2.354 -73.678 1.00 96.25 79 LEU A O 1
ATOM 663 N N . LEU A 1 80 ? 38.410 -0.774 -74.116 1.00 96.62 80 LEU A N 1
ATOM 664 C CA . LEU A 1 80 ? 38.500 -0.253 -72.752 1.00 96.62 80 LEU A CA 1
ATOM 665 C C . LEU A 1 80 ? 37.198 0.429 -72.325 1.00 96.62 80 LEU A C 1
ATOM 667 O O . LEU A 1 80 ? 36.734 0.177 -71.220 1.00 96.62 80 LEU A O 1
ATOM 671 N N . GLU A 1 81 ? 36.569 1.197 -73.213 1.00 96.38 81 GLU A N 1
ATOM 672 C CA . GLU A 1 81 ? 35.269 1.832 -72.972 1.00 96.38 81 GLU A CA 1
ATOM 673 C C . GLU A 1 81 ? 34.180 0.783 -72.712 1.00 96.38 81 GLU A C 1
ATOM 675 O O . GLU A 1 81 ? 33.513 0.821 -71.683 1.00 96.38 81 GLU A O 1
ATOM 680 N N . ARG A 1 82 ? 34.079 -0.254 -73.557 1.00 96.00 82 ARG A N 1
ATOM 681 C CA . ARG A 1 82 ? 33.143 -1.37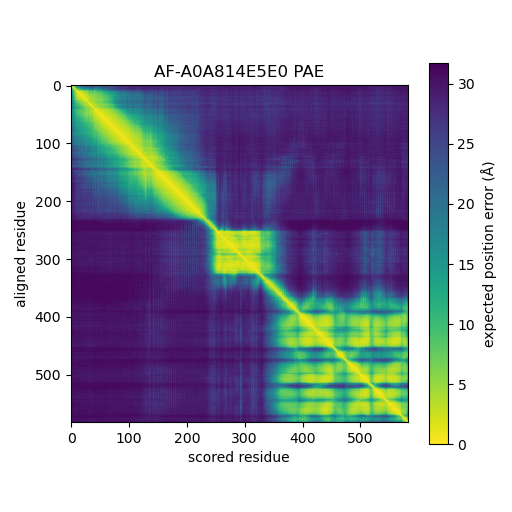0 -73.324 1.00 96.00 82 ARG A CA 1
ATOM 682 C C . ARG A 1 82 ? 33.404 -2.111 -72.015 1.00 96.00 82 ARG A C 1
ATOM 684 O O . ARG A 1 82 ? 32.460 -2.576 -71.376 1.00 96.00 82 ARG A O 1
ATOM 691 N N . ARG A 1 83 ? 34.673 -2.263 -71.622 1.00 95.69 83 ARG A N 1
ATOM 692 C CA . ARG A 1 83 ? 35.028 -2.880 -70.339 1.00 95.69 83 ARG A CA 1
ATOM 693 C C . ARG A 1 83 ? 34.599 -1.995 -69.172 1.00 95.69 83 ARG A C 1
ATOM 695 O O . ARG A 1 83 ? 34.000 -2.511 -68.235 1.00 95.69 83 ARG A O 1
ATOM 702 N N . GLN A 1 84 ? 34.854 -0.694 -69.265 1.00 96.31 84 GLN A N 1
ATOM 703 C CA . GLN A 1 84 ? 34.426 0.280 -68.270 1.00 96.31 84 GLN A CA 1
ATOM 704 C C . GLN A 1 84 ? 32.901 0.281 -68.123 1.00 96.31 84 GLN A C 1
ATOM 706 O O . GLN A 1 84 ? 32.412 0.158 -67.007 1.00 96.31 84 GLN A O 1
ATOM 711 N N . GLU A 1 85 ? 32.146 0.317 -69.225 1.00 96.50 85 GLU A N 1
ATOM 712 C CA . GLU A 1 85 ? 30.681 0.233 -69.187 1.00 96.50 85 GLU A CA 1
ATOM 713 C C . GLU A 1 85 ? 30.189 -1.048 -68.499 1.00 96.50 85 GLU A C 1
ATOM 715 O O . GLU A 1 85 ? 29.212 -1.027 -67.749 1.00 96.50 85 GLU A O 1
ATOM 720 N N . TYR A 1 86 ? 30.842 -2.183 -68.765 1.00 96.31 86 TYR A N 1
ATOM 721 C CA . TYR A 1 86 ? 30.515 -3.448 -68.112 1.00 96.31 86 TYR A CA 1
ATOM 722 C C . TYR A 1 86 ? 30.778 -3.382 -66.603 1.00 96.31 86 TYR A C 1
ATOM 724 O O . TYR A 1 86 ? 29.899 -3.726 -65.812 1.00 96.31 86 TYR A O 1
ATOM 732 N N . ASP A 1 87 ? 31.958 -2.907 -66.203 1.00 96.19 87 ASP A N 1
ATOM 733 C CA . ASP A 1 87 ? 32.339 -2.799 -64.795 1.00 96.19 87 ASP A CA 1
ATOM 734 C C . ASP A 1 87 ? 31.440 -1.785 -64.051 1.00 96.19 87 ASP A C 1
ATOM 736 O O . ASP A 1 87 ? 31.044 -2.027 -62.911 1.00 96.19 87 ASP A O 1
ATOM 740 N N . GLU A 1 88 ? 31.023 -0.690 -64.697 1.00 96.38 88 GLU A N 1
ATOM 741 C CA . GLU A 1 88 ? 30.034 0.256 -64.161 1.00 96.38 88 GLU A CA 1
ATOM 742 C C . GLU A 1 88 ? 28.663 -0.399 -63.951 1.00 96.38 88 GLU A C 1
ATOM 744 O O . GLU A 1 88 ? 28.029 -0.192 -62.912 1.00 96.38 88 GLU A O 1
ATOM 749 N N . ARG A 1 89 ? 28.193 -1.219 -64.900 1.00 96.81 89 ARG A N 1
ATOM 750 C CA . ARG A 1 89 ? 26.926 -1.958 -64.756 1.00 96.81 89 ARG A CA 1
ATOM 751 C C . ARG A 1 89 ? 26.982 -2.959 -63.608 1.00 96.81 89 ARG A C 1
ATOM 753 O O . ARG A 1 89 ? 26.045 -3.000 -62.811 1.00 96.81 89 ARG A O 1
ATOM 760 N N . GLU A 1 90 ? 28.063 -3.724 -63.497 1.00 96.94 90 GLU A N 1
ATOM 761 C CA . GLU A 1 90 ? 28.235 -4.701 -62.418 1.00 96.94 90 GLU A CA 1
ATOM 762 C C . GLU A 1 90 ? 28.352 -4.020 -61.050 1.00 96.94 90 GLU A C 1
ATOM 764 O O . GLU A 1 90 ? 27.680 -4.431 -60.104 1.00 96.94 90 GLU A O 1
ATOM 769 N N . ASN A 1 91 ? 29.099 -2.916 -60.947 1.00 96.81 91 ASN A N 1
ATOM 770 C CA . ASN A 1 91 ? 29.159 -2.124 -59.717 1.00 96.81 91 ASN A CA 1
ATOM 771 C C . ASN A 1 91 ? 27.780 -1.581 -59.324 1.00 96.81 91 ASN A C 1
ATOM 773 O O . ASN A 1 91 ? 27.370 -1.706 -58.170 1.00 96.81 91 ASN A O 1
ATOM 777 N N . ASN A 1 92 ? 27.024 -1.028 -60.275 1.00 96.81 92 ASN A N 1
ATOM 778 C CA . ASN A 1 92 ? 25.666 -0.547 -60.016 1.00 96.81 92 ASN A CA 1
ATOM 779 C C . ASN A 1 92 ? 24.726 -1.680 -59.584 1.00 96.81 92 ASN A C 1
ATOM 781 O O . ASN A 1 92 ? 23.901 -1.490 -58.686 1.00 96.81 92 ASN A O 1
ATOM 785 N N . ARG A 1 93 ? 24.864 -2.869 -60.181 1.00 97.19 93 ARG A N 1
ATOM 786 C CA . ARG A 1 93 ? 24.116 -4.064 -59.781 1.00 97.19 93 ARG A CA 1
ATOM 787 C C . ARG A 1 93 ? 24.438 -4.460 -58.341 1.00 97.19 93 ARG A C 1
ATOM 789 O O . ARG A 1 93 ? 23.508 -4.603 -57.553 1.00 97.19 93 ARG A O 1
ATOM 796 N N . ALA A 1 94 ? 25.718 -4.555 -57.987 1.00 96.88 94 ALA A N 1
ATOM 797 C CA . ALA A 1 94 ? 26.160 -4.899 -56.637 1.00 96.88 94 ALA A CA 1
ATOM 798 C C . ALA A 1 94 ? 25.716 -3.858 -55.592 1.00 96.88 94 ALA A C 1
ATOM 800 O O . ALA A 1 94 ? 25.258 -4.220 -54.511 1.00 96.88 94 ALA A O 1
ATOM 801 N N . ILE A 1 95 ? 25.773 -2.560 -55.919 1.00 96.62 95 ILE A N 1
ATOM 802 C CA . ILE A 1 95 ? 25.276 -1.481 -55.046 1.00 96.62 95 ILE A CA 1
ATOM 803 C C . ILE A 1 95 ? 23.769 -1.617 -54.812 1.00 96.62 95 ILE A C 1
ATOM 805 O O . ILE A 1 95 ? 23.299 -1.460 -53.684 1.00 96.62 95 ILE A O 1
ATOM 809 N N . ASN A 1 96 ? 22.999 -1.898 -55.864 1.00 96.69 96 ASN A N 1
ATOM 810 C CA . ASN A 1 96 ? 21.555 -2.079 -55.746 1.00 96.69 96 ASN A CA 1
ATOM 811 C C . ASN A 1 96 ? 21.196 -3.350 -54.968 1.00 96.69 96 ASN A C 1
ATOM 813 O O . ASN A 1 96 ? 20.264 -3.321 -54.169 1.00 96.69 96 ASN A O 1
ATOM 817 N N . GLU A 1 97 ? 21.954 -4.432 -55.141 1.00 97.06 97 GLU A N 1
ATOM 818 C CA . GLU A 1 97 ? 21.811 -5.655 -54.348 1.00 97.06 97 GLU A CA 1
ATOM 819 C C . GLU A 1 97 ? 22.106 -5.392 -52.864 1.00 97.06 97 GLU A C 1
ATOM 821 O O . GLU A 1 97 ? 21.297 -5.727 -52.000 1.00 97.06 97 GLU A O 1
ATOM 826 N N . PHE A 1 98 ? 23.191 -4.680 -52.558 1.00 96.31 98 PHE A N 1
ATOM 827 C CA . PHE A 1 98 ? 23.517 -4.273 -51.192 1.00 96.31 98 PHE A CA 1
ATOM 828 C C . PHE A 1 98 ? 22.421 -3.388 -50.572 1.00 96.31 98 PHE A C 1
ATOM 830 O O . PHE A 1 98 ? 22.006 -3.612 -49.433 1.00 96.31 98 PHE A O 1
ATOM 837 N N . ARG A 1 99 ? 21.900 -2.411 -51.331 1.00 94.94 99 ARG A N 1
ATOM 838 C CA . ARG A 1 99 ? 20.755 -1.571 -50.931 1.00 94.94 99 ARG A CA 1
ATOM 839 C C . ARG A 1 99 ? 19.514 -2.411 -50.622 1.00 94.94 99 ARG A C 1
ATOM 841 O O . ARG A 1 99 ? 18.847 -2.179 -49.612 1.00 94.94 99 ARG A O 1
ATOM 848 N N . ALA A 1 100 ? 19.216 -3.390 -51.473 1.00 94.44 100 ALA A N 1
ATOM 849 C CA . ALA A 1 100 ? 18.072 -4.284 -51.323 1.00 94.44 100 ALA A CA 1
ATOM 850 C C . ALA A 1 100 ? 18.176 -5.167 -50.071 1.00 94.44 100 ALA A C 1
ATOM 852 O O . ALA A 1 100 ? 17.171 -5.409 -49.412 1.00 94.44 100 ALA A O 1
ATOM 853 N N . LEU A 1 101 ? 19.382 -5.617 -49.723 1.00 93.69 101 LEU A N 1
ATOM 854 C CA . LEU A 1 101 ? 19.601 -6.509 -48.583 1.00 93.69 101 LEU A CA 1
ATOM 855 C C . LEU A 1 101 ? 19.719 -5.768 -47.247 1.00 93.69 101 LEU A C 1
ATOM 857 O O . LEU A 1 101 ? 19.214 -6.250 -46.236 1.00 93.69 101 LEU A O 1
ATOM 861 N N . HIS A 1 102 ? 20.383 -4.609 -47.225 1.00 92.38 102 HIS A N 1
ATOM 862 C CA . HIS A 1 102 ? 20.823 -3.984 -45.971 1.00 92.38 102 HIS A CA 1
ATOM 863 C C . HIS A 1 102 ? 20.266 -2.586 -45.710 1.00 92.38 102 HIS A C 1
ATOM 865 O O . HIS A 1 102 ? 20.350 -2.111 -44.582 1.00 92.38 102 HIS A O 1
ATOM 871 N N . GLN A 1 103 ? 19.710 -1.909 -46.716 1.00 92.62 103 GLN A N 1
ATOM 872 C CA . GLN A 1 103 ? 19.240 -0.521 -46.589 1.00 92.62 103 GLN A CA 1
ATOM 873 C C . GLN A 1 103 ? 17.719 -0.408 -46.739 1.00 92.62 103 GLN A C 1
ATOM 875 O O . GLN A 1 103 ? 17.198 0.642 -47.112 1.00 92.62 103 GLN A O 1
ATOM 880 N N . GLN A 1 104 ? 17.000 -1.495 -46.451 1.00 93.31 104 GLN A N 1
ATOM 881 C CA . GLN A 1 104 ? 15.543 -1.474 -46.407 1.00 93.31 104 GLN A CA 1
ATOM 882 C C . GLN A 1 104 ? 15.055 -0.718 -45.165 1.00 93.31 104 GLN A C 1
ATOM 884 O O . GLN A 1 104 ? 15.691 -0.821 -44.115 1.00 93.31 104 GLN A O 1
ATOM 889 N N . PRO A 1 105 ? 13.913 -0.011 -45.239 1.00 92.25 105 PRO A N 1
ATOM 890 C CA . PRO A 1 105 ? 13.372 0.731 -44.101 1.00 92.25 105 PRO A CA 1
ATOM 891 C C . PRO A 1 105 ? 13.253 -0.087 -42.799 1.00 92.25 105 PRO A C 1
ATOM 893 O O . PRO A 1 105 ? 13.673 0.429 -41.769 1.00 92.25 105 PRO A O 1
ATOM 896 N N . PRO A 1 106 ? 12.832 -1.375 -42.811 1.00 91.31 106 PRO A N 1
ATOM 897 C CA . PRO A 1 106 ? 12.769 -2.194 -41.597 1.00 91.31 106 PRO A CA 1
ATOM 898 C C . PRO A 1 106 ? 14.104 -2.462 -40.898 1.00 91.31 106 PRO A C 1
ATOM 900 O O . PRO A 1 106 ? 14.118 -2.833 -39.729 1.00 91.31 106 PRO A O 1
ATOM 903 N N . ALA A 1 107 ? 15.224 -2.314 -41.609 1.00 90.06 107 ALA A N 1
ATOM 904 C CA . ALA A 1 107 ? 16.559 -2.495 -41.048 1.00 90.06 107 ALA A CA 1
ATOM 905 C C . ALA A 1 107 ? 17.083 -1.228 -40.346 1.00 90.06 107 ALA A C 1
ATOM 907 O O . ALA A 1 107 ? 18.162 -1.261 -39.752 1.00 90.06 107 ALA A O 1
ATOM 908 N N . GLN A 1 108 ? 16.354 -0.108 -40.423 1.00 91.19 108 GLN A N 1
ATOM 909 C CA . GLN A 1 108 ? 16.704 1.118 -39.712 1.00 91.19 108 GLN A CA 1
ATOM 910 C C . GLN A 1 108 ? 16.535 0.932 -38.206 1.00 91.19 108 GLN A C 1
ATOM 912 O O . GLN A 1 108 ? 15.647 0.221 -37.738 1.00 91.19 108 GLN A O 1
ATOM 917 N N . ARG A 1 109 ? 17.387 1.606 -37.433 1.00 93.44 109 ARG A N 1
ATOM 918 C CA . ARG A 1 109 ? 17.403 1.479 -35.972 1.00 93.44 109 ARG A CA 1
ATOM 919 C C . ARG A 1 109 ? 16.112 1.995 -35.337 1.00 93.44 109 ARG A C 1
ATOM 921 O O . ARG A 1 109 ? 15.676 1.451 -34.335 1.00 93.44 109 ARG A O 1
ATOM 928 N N . GLU A 1 110 ? 15.551 3.035 -35.929 1.00 94.56 110 GLU A N 1
ATOM 929 C CA . GLU A 1 110 ? 14.327 3.728 -35.541 1.00 94.56 110 GLU A CA 1
ATOM 930 C C . GLU A 1 110 ? 13.081 3.217 -36.281 1.00 94.56 110 GLU A C 1
ATOM 932 O O . GLU A 1 110 ? 12.043 3.882 -36.275 1.00 94.56 110 GLU A O 1
ATOM 937 N N . TRP A 1 111 ? 13.170 2.076 -36.976 1.00 94.44 111 TRP A N 1
ATOM 938 C CA . TRP A 1 111 ? 12.021 1.535 -37.700 1.00 94.44 111 TRP A CA 1
ATOM 939 C C . TRP A 1 111 ? 10.855 1.212 -36.769 1.00 94.44 111 TRP A C 1
ATOM 941 O O . TRP A 1 111 ? 9.715 1.446 -37.139 1.00 94.44 111 TRP A O 1
ATOM 951 N N . ASP A 1 112 ? 11.125 0.723 -35.560 1.00 90.31 112 ASP A N 1
ATOM 952 C CA . ASP A 1 112 ? 10.103 0.475 -34.543 1.00 90.31 112 ASP A CA 1
ATOM 953 C C . ASP A 1 112 ? 9.252 1.721 -34.253 1.00 90.31 112 ASP A C 1
ATOM 955 O O . ASP A 1 112 ? 8.038 1.607 -34.131 1.00 90.31 112 ASP A O 1
ATOM 959 N N . LEU A 1 113 ? 9.859 2.909 -34.234 1.00 91.06 113 LEU A N 1
ATOM 960 C CA . LEU A 1 113 ? 9.162 4.186 -34.053 1.00 91.06 113 LEU A CA 1
ATOM 961 C C . LEU A 1 113 ? 8.448 4.676 -35.324 1.00 91.06 113 LEU A C 1
ATOM 963 O O . LEU A 1 113 ? 7.426 5.355 -35.231 1.00 91.06 113 LEU A O 1
ATOM 967 N N . ASN A 1 114 ? 8.994 4.363 -36.502 1.00 92.69 114 ASN A N 1
ATOM 968 C CA . ASN A 1 114 ? 8.496 4.828 -37.803 1.00 92.69 114 ASN A CA 1
ATOM 969 C C . ASN A 1 114 ? 7.592 3.812 -38.522 1.00 92.69 114 ASN A C 1
ATOM 971 O O . ASN A 1 114 ? 7.148 4.069 -39.644 1.00 92.69 114 ASN A O 1
ATOM 975 N N . ASP A 1 115 ? 7.328 2.662 -37.904 1.00 94.31 115 ASP A N 1
ATOM 976 C CA . ASP A 1 115 ? 6.498 1.606 -38.464 1.00 94.31 115 ASP A CA 1
ATOM 977 C C . ASP A 1 115 ? 5.051 2.111 -38.621 1.00 94.31 115 ASP A C 1
ATOM 979 O O . ASP A 1 115 ? 4.408 2.460 -37.624 1.00 94.31 115 ASP A O 1
ATOM 983 N N . PRO A 1 116 ? 4.484 2.131 -39.843 1.00 93.69 116 PRO A N 1
ATOM 984 C CA . PRO A 1 116 ? 3.109 2.582 -40.064 1.00 93.69 116 PRO A CA 1
ATOM 985 C C . PRO A 1 116 ? 2.066 1.795 -39.261 1.00 93.69 116 PRO A C 1
ATOM 987 O O . PRO A 1 116 ? 0.989 2.313 -38.960 1.00 93.69 116 PRO A O 1
ATOM 990 N N . ASP A 1 117 ? 2.380 0.547 -38.907 1.00 94.25 117 ASP A N 1
ATOM 991 C CA . ASP A 1 117 ? 1.517 -0.330 -38.123 1.00 94.25 117 ASP A CA 1
ATOM 992 C C . ASP A 1 117 ? 1.901 -0.379 -36.633 1.00 94.25 117 ASP A C 1
ATOM 994 O O . ASP A 1 117 ? 1.354 -1.207 -35.901 1.00 94.25 117 ASP A O 1
ATOM 998 N N . TYR A 1 118 ? 2.787 0.504 -36.151 1.00 92.38 118 TYR A N 1
ATOM 999 C CA . TYR A 1 118 ? 3.227 0.553 -34.749 1.00 92.38 118 TYR A CA 1
ATOM 1000 C C . TYR A 1 118 ? 2.048 0.504 -33.768 1.00 92.38 118 TYR A C 1
ATOM 1002 O O . TYR A 1 118 ? 1.987 -0.373 -32.912 1.00 92.38 118 TYR A O 1
ATOM 1010 N N . LEU A 1 119 ? 1.041 1.362 -33.965 1.00 92.12 119 LEU A N 1
ATOM 1011 C CA . LEU A 1 119 ? -0.136 1.440 -33.087 1.00 92.12 119 LEU A CA 1
ATOM 1012 C C . LEU A 1 119 ? -0.994 0.166 -33.075 1.00 92.12 119 LEU A C 1
ATOM 1014 O O . LEU A 1 119 ? -1.750 -0.047 -32.133 1.00 92.12 119 LEU A O 1
ATOM 1018 N N . LYS A 1 120 ? -0.914 -0.671 -34.117 1.00 93.62 120 LYS A N 1
ATOM 1019 C CA . LYS A 1 120 ? -1.616 -1.965 -34.163 1.00 93.62 120 LYS A CA 1
ATOM 1020 C C . LYS A 1 120 ? -0.821 -3.070 -33.470 1.00 93.62 120 LYS A C 1
ATOM 1022 O O . LYS A 1 120 ? -1.414 -4.046 -33.022 1.00 93.62 120 LYS A O 1
ATOM 1027 N N . LYS A 1 121 ? 0.509 -2.946 -33.456 1.00 91.88 121 LYS A N 1
ATOM 1028 C CA . LYS A 1 121 ? 1.435 -3.884 -32.807 1.00 91.88 121 LYS A CA 1
ATOM 1029 C C . LYS A 1 121 ? 1.588 -3.589 -31.315 1.00 91.88 121 LYS A C 1
ATOM 1031 O O . LYS A 1 121 ? 1.884 -4.508 -30.556 1.00 91.88 121 LYS A O 1
ATOM 1036 N N . ASP A 1 122 ? 1.403 -2.332 -30.918 1.00 92.38 122 ASP A N 1
ATOM 1037 C CA . ASP A 1 122 ? 1.522 -1.894 -29.532 1.00 92.38 122 ASP A CA 1
ATOM 1038 C C . ASP A 1 122 ? 0.405 -2.475 -28.653 1.00 92.38 122 ASP A C 1
ATOM 1040 O O . ASP A 1 122 ? -0.724 -2.714 -29.091 1.00 92.38 122 ASP A O 1
ATOM 1044 N N . MET A 1 123 ? 0.732 -2.721 -27.388 1.00 90.31 123 MET A N 1
ATOM 1045 C CA . MET A 1 123 ? -0.224 -3.234 -26.414 1.00 90.31 123 MET A CA 1
ATOM 1046 C C . MET A 1 123 ? -0.902 -2.084 -25.667 1.00 90.31 123 MET A C 1
ATOM 1048 O O . MET A 1 123 ? -0.273 -1.062 -25.401 1.00 90.31 123 MET A O 1
ATOM 1052 N N . PRO A 1 124 ? -2.157 -2.262 -25.216 1.00 92.19 124 PRO A N 1
ATOM 1053 C CA . PRO A 1 124 ? -2.770 -1.324 -24.287 1.00 92.19 124 PRO A CA 1
ATOM 1054 C C . PRO A 1 124 ? -1.889 -1.102 -23.050 1.00 92.19 124 PRO A C 1
ATOM 1056 O O . PRO A 1 124 ? -1.304 -2.050 -22.516 1.00 92.19 124 PRO A O 1
ATOM 1059 N N . ALA A 1 125 ? -1.854 0.141 -22.559 1.00 90.75 125 ALA A N 1
ATOM 1060 C CA . ALA A 1 125 ? -1.042 0.541 -21.405 1.00 90.75 125 ALA A CA 1
ATOM 1061 C C . ALA A 1 125 ? -1.349 -0.264 -20.124 1.00 90.75 125 ALA A C 1
ATOM 1063 O O . ALA A 1 125 ? -0.478 -0.440 -19.274 1.00 90.75 125 ALA A O 1
ATOM 1064 N N . ARG A 1 126 ? -2.578 -0.776 -20.005 1.00 92.75 126 ARG A N 1
ATOM 1065 C CA . ARG A 1 126 ? -3.024 -1.718 -18.976 1.00 92.75 126 ARG A CA 1
ATOM 1066 C C . ARG A 1 126 ? -3.903 -2.768 -19.643 1.00 92.75 126 ARG A C 1
ATOM 1068 O O . ARG A 1 126 ? -4.915 -2.420 -20.245 1.00 92.75 126 ARG A O 1
ATOM 1075 N N . VAL A 1 127 ? -3.509 -4.038 -19.556 1.00 91.50 127 VAL A N 1
ATOM 1076 C CA . VAL A 1 127 ? -4.233 -5.146 -20.213 1.00 91.50 127 VAL A CA 1
ATOM 1077 C C . VAL A 1 127 ? -5.250 -5.798 -19.277 1.00 91.50 127 VAL A C 1
ATOM 1079 O O . VAL A 1 127 ? -6.293 -6.263 -19.725 1.00 91.50 127 VAL A O 1
ATOM 1082 N N . SER A 1 128 ? -4.968 -5.827 -17.974 1.00 90.25 128 SER A N 1
ATOM 1083 C CA . SER A 1 128 ? -5.869 -6.381 -16.960 1.00 90.25 128 SER A CA 1
ATOM 1084 C C . SER A 1 128 ? -5.696 -5.674 -15.616 1.00 90.25 128 SER A C 1
ATOM 1086 O O . SER A 1 128 ? -4.779 -4.867 -15.437 1.00 90.25 128 SER A O 1
ATOM 1088 N N . ASP A 1 129 ? -6.569 -5.973 -14.655 1.00 87.94 129 ASP A N 1
ATOM 1089 C CA . ASP A 1 129 ? -6.459 -5.432 -13.298 1.00 87.94 129 ASP A CA 1
ATOM 1090 C C . ASP A 1 129 ? -5.228 -5.955 -12.557 1.00 87.94 129 ASP A C 1
ATOM 1092 O O . ASP A 1 129 ? -4.631 -5.210 -11.780 1.00 87.94 129 ASP A O 1
ATOM 1096 N N . ASP A 1 130 ? -4.793 -7.178 -12.856 1.00 87.62 130 ASP A N 1
ATOM 1097 C CA . ASP A 1 130 ? -3.633 -7.835 -12.242 1.00 87.62 130 ASP A CA 1
ATOM 1098 C C . ASP A 1 130 ? -2.381 -7.792 -13.134 1.00 87.62 130 ASP A C 1
ATOM 1100 O O . ASP A 1 130 ? -1.469 -8.603 -12.978 1.00 87.62 130 ASP A O 1
ATOM 1104 N N . ASP A 1 131 ? -2.312 -6.836 -14.069 1.00 91.94 131 ASP A N 1
ATOM 1105 C CA . ASP A 1 131 ? -1.158 -6.664 -14.954 1.00 91.94 131 ASP A CA 1
ATOM 1106 C C . ASP A 1 131 ? 0.109 -6.326 -14.138 1.00 91.94 131 ASP A C 1
ATOM 1108 O O . ASP A 1 131 ? 0.186 -5.248 -13.533 1.00 91.94 131 ASP A O 1
ATOM 1112 N N . PRO A 1 132 ? 1.134 -7.202 -14.123 1.00 90.19 132 PRO A N 1
ATOM 1113 C CA . PRO A 1 132 ? 2.329 -7.005 -13.305 1.00 90.19 132 PRO A CA 1
ATOM 1114 C C . PRO A 1 132 ? 3.192 -5.827 -13.778 1.00 90.19 132 PRO A C 1
ATOM 1116 O O . PRO A 1 132 ? 4.051 -5.363 -13.030 1.00 90.19 132 PRO A O 1
ATOM 1119 N N . ARG A 1 133 ? 2.973 -5.318 -15.000 1.00 91.50 133 ARG A N 1
ATOM 1120 C CA . ARG A 1 133 ? 3.678 -4.140 -15.534 1.00 91.50 133 ARG A CA 1
ATOM 1121 C C . ARG A 1 133 ? 3.163 -2.836 -14.916 1.00 91.50 133 ARG A C 1
ATOM 1123 O O . ARG A 1 133 ? 3.897 -1.849 -14.860 1.00 91.50 133 ARG A O 1
ATOM 1130 N N . CYS A 1 134 ? 1.924 -2.823 -14.421 1.00 91.81 134 CYS A N 1
ATOM 1131 C CA . CYS A 1 134 ? 1.262 -1.641 -13.871 1.00 91.81 134 CYS A CA 1
ATOM 1132 C C . CYS A 1 134 ? 1.586 -1.437 -12.379 1.00 91.81 134 CYS A C 1
ATOM 1134 O O . CYS A 1 134 ? 0.716 -1.530 -11.512 1.00 91.81 134 CYS A O 1
ATOM 1136 N N . GLY A 1 135 ? 2.854 -1.142 -12.074 1.00 88.62 135 GLY A N 1
ATOM 1137 C CA . GLY A 1 135 ? 3.295 -0.761 -10.726 1.00 88.62 135 GLY A CA 1
ATOM 1138 C C . GLY A 1 135 ? 2.878 0.663 -10.322 1.00 88.62 135 GLY A C 1
ATOM 1139 O O . GLY A 1 135 ? 2.330 1.416 -11.127 1.00 88.62 135 GLY A O 1
ATOM 1140 N N . LEU A 1 136 ? 3.201 1.074 -9.089 1.00 88.81 136 LEU A N 1
ATOM 1141 C CA . LEU A 1 136 ? 2.829 2.394 -8.542 1.00 88.81 136 LEU A CA 1
ATOM 1142 C C . LEU A 1 136 ? 3.335 3.567 -9.399 1.00 88.81 136 LEU A C 1
ATOM 1144 O O . LEU A 1 136 ? 2.597 4.515 -9.651 1.00 88.81 136 LEU A O 1
ATOM 1148 N N . SER A 1 137 ? 4.569 3.480 -9.902 1.00 92.94 137 SER A N 1
ATOM 1149 C CA . SER A 1 137 ? 5.175 4.526 -10.736 1.00 92.94 137 SER A CA 1
ATOM 1150 C C . SER A 1 137 ? 4.523 4.670 -12.113 1.00 92.94 137 SER A C 1
ATOM 1152 O O . SER A 1 137 ? 4.638 5.726 -12.722 1.00 92.94 137 SER A O 1
ATOM 1154 N N . SER A 1 138 ? 3.841 3.629 -12.607 1.00 92.69 138 SER A N 1
ATOM 1155 C CA . SER A 1 138 ? 3.204 3.652 -13.932 1.00 92.69 138 SER A CA 1
ATOM 1156 C C . SER A 1 138 ? 1.978 4.567 -13.987 1.00 92.69 138 SER A C 1
ATOM 1158 O O . SER A 1 138 ? 1.579 4.985 -15.073 1.00 92.69 138 SER A O 1
ATOM 1160 N N . LEU A 1 139 ? 1.362 4.840 -12.825 1.00 91.75 139 LEU A N 1
ATOM 1161 C CA . LEU A 1 139 ? 0.107 5.587 -12.687 1.00 91.75 139 LEU A CA 1
ATOM 1162 C C . LEU A 1 139 ? -1.050 5.026 -13.544 1.00 91.75 139 LEU A C 1
ATOM 1164 O O . LEU A 1 139 ? -2.032 5.719 -13.777 1.00 91.75 139 LEU A O 1
ATOM 1168 N N . GLN A 1 140 ? -0.967 3.770 -14.002 1.00 92.44 140 GLN A N 1
ATOM 1169 C CA . GLN A 1 140 ? -2.037 3.107 -14.766 1.00 92.44 140 GLN A CA 1
ATOM 1170 C C . GLN A 1 140 ? -3.050 2.376 -13.867 1.00 92.44 140 GLN A C 1
ATOM 1172 O O . GLN A 1 140 ? -4.148 2.021 -14.303 1.00 92.44 140 GLN A O 1
ATOM 1177 N N . LYS A 1 141 ? -2.687 2.124 -12.604 1.00 90.38 141 LYS A N 1
ATOM 1178 C CA . LYS A 1 141 ? -3.522 1.453 -11.600 1.00 90.38 141 LYS A CA 1
ATOM 1179 C C . LYS A 1 141 ? -3.528 2.270 -10.313 1.00 90.38 141 LYS A C 1
ATOM 1181 O O . LYS A 1 141 ? -2.484 2.460 -9.692 1.00 90.38 141 LYS A O 1
ATOM 1186 N N . PHE A 1 142 ? -4.710 2.721 -9.901 1.00 90.00 142 PHE A N 1
ATOM 1187 C CA . PHE A 1 142 ? -4.902 3.483 -8.669 1.00 90.00 142 PHE A CA 1
ATOM 1188 C C . PHE A 1 142 ? -5.594 2.618 -7.621 1.00 90.00 142 PHE A C 1
ATOM 1190 O O . PHE A 1 142 ? -6.668 2.080 -7.861 1.00 90.00 142 PHE A O 1
ATOM 1197 N N . GLN A 1 143 ? -5.011 2.521 -6.426 1.00 84.38 143 GLN A N 1
ATOM 1198 C CA . GLN A 1 143 ? -5.593 1.728 -5.334 1.00 84.38 143 GLN A CA 1
ATOM 1199 C C . GLN A 1 143 ? -6.924 2.291 -4.808 1.00 84.38 143 GLN A C 1
ATOM 1201 O O . GLN A 1 143 ? -7.689 1.562 -4.188 1.00 84.38 143 GLN A O 1
ATOM 1206 N N . GLY A 1 144 ? -7.212 3.574 -5.053 1.00 86.88 144 GLY A N 1
ATOM 1207 C CA . GLY A 1 144 ? -8.490 4.188 -4.682 1.00 86.88 144 GLY A CA 1
ATOM 1208 C C . GLY A 1 144 ? -9.670 3.768 -5.569 1.00 86.88 144 GLY A C 1
ATOM 1209 O O . GLY A 1 144 ? -10.820 4.005 -5.203 1.00 86.88 144 GLY A O 1
ATOM 1210 N N . GLU A 1 145 ? -9.406 3.150 -6.721 1.00 87.81 145 GLU A N 1
ATOM 1211 C CA . GLU A 1 145 ? -10.437 2.658 -7.631 1.00 87.81 145 GLU A CA 1
ATOM 1212 C C . GLU A 1 145 ? -10.937 1.281 -7.161 1.00 87.81 145 GLU A C 1
ATOM 1214 O O . GLU A 1 145 ? -10.348 0.239 -7.443 1.00 87.81 145 GLU A O 1
ATOM 1219 N N . ASP A 1 146 ? -12.023 1.278 -6.384 1.00 86.38 146 ASP A N 1
ATOM 1220 C CA . ASP A 1 146 ? -12.613 0.053 -5.835 1.00 86.38 146 ASP A CA 1
ATOM 1221 C C . ASP A 1 146 ? -13.563 -0.627 -6.834 1.00 86.38 146 ASP A C 1
ATOM 1223 O O . ASP A 1 146 ? -14.777 -0.379 -6.859 1.00 86.38 146 ASP A O 1
ATOM 1227 N N . LEU A 1 147 ? -13.005 -1.548 -7.620 1.00 87.50 147 LEU A N 1
ATOM 1228 C CA . LEU A 1 147 ? -13.751 -2.418 -8.537 1.00 87.50 147 LEU A CA 1
ATOM 1229 C C . LEU A 1 147 ? -14.770 -3.308 -7.803 1.00 87.50 147 LEU A C 1
ATOM 1231 O O . LEU A 1 147 ? -15.815 -3.654 -8.352 1.00 87.50 147 LEU A O 1
ATOM 1235 N N . ASN A 1 148 ? -14.521 -3.613 -6.526 1.00 90.88 148 ASN A N 1
ATOM 1236 C CA . ASN A 1 148 ? -15.396 -4.431 -5.687 1.00 90.88 148 ASN A CA 1
ATOM 1237 C C . ASN A 1 148 ? -16.450 -3.606 -4.934 1.00 90.88 148 ASN A C 1
ATOM 1239 O O . ASN A 1 148 ? -17.181 -4.149 -4.100 1.00 90.88 148 ASN A O 1
ATOM 1243 N N . SER A 1 149 ? -16.599 -2.315 -5.239 1.00 92.62 149 SER A N 1
ATOM 1244 C CA . SER A 1 149 ? -17.527 -1.422 -4.536 1.00 92.62 149 SER A CA 1
ATOM 1245 C C . SER A 1 149 ? -18.981 -1.902 -4.576 1.00 92.62 149 SER A C 1
ATOM 1247 O O . SER A 1 149 ? -19.696 -1.793 -3.577 1.00 92.62 149 SER A O 1
ATOM 1249 N N . CYS A 1 150 ? -19.423 -2.480 -5.696 1.00 92.81 150 CYS A N 1
ATOM 1250 C CA . CYS A 1 150 ? -20.765 -3.045 -5.830 1.00 92.81 150 CYS A CA 1
ATOM 1251 C C . CYS A 1 150 ? -20.959 -4.275 -4.925 1.00 92.81 150 CYS A C 1
ATOM 1253 O O . CYS A 1 150 ? -21.928 -4.338 -4.166 1.00 92.81 150 CYS A O 1
ATOM 1255 N N . ALA A 1 151 ? -20.003 -5.211 -4.937 1.00 93.50 151 ALA A N 1
ATOM 1256 C CA . ALA A 1 151 ? -20.037 -6.406 -4.094 1.00 93.50 151 ALA A CA 1
ATOM 1257 C C . ALA A 1 151 ? -19.981 -6.049 -2.600 1.00 93.50 151 ALA A C 1
ATOM 1259 O O . ALA A 1 151 ? -20.772 -6.557 -1.805 1.00 93.50 151 ALA A O 1
ATOM 1260 N N . ARG A 1 152 ? -19.113 -5.101 -2.227 1.00 93.62 152 ARG A N 1
ATOM 1261 C CA . ARG A 1 152 ? -18.992 -4.577 -0.862 1.00 93.62 152 ARG A CA 1
ATOM 1262 C C . ARG A 1 152 ? -20.294 -3.942 -0.375 1.00 93.62 152 ARG A C 1
ATOM 1264 O O . ARG A 1 152 ? -20.738 -4.252 0.727 1.00 93.62 152 ARG A O 1
ATOM 1271 N N . LYS A 1 153 ? -20.942 -3.105 -1.194 1.00 94.62 153 LYS A N 1
ATOM 1272 C CA . LYS A 1 153 ? -22.252 -2.511 -0.864 1.00 94.62 153 LYS A CA 1
ATOM 1273 C C . LYS A 1 153 ? -23.336 -3.571 -0.690 1.00 94.62 153 LYS A C 1
ATOM 1275 O O . LYS A 1 153 ? -24.131 -3.467 0.239 1.00 94.62 153 LYS A O 1
ATOM 1280 N N . LYS A 1 154 ? -23.356 -4.598 -1.543 1.00 96.56 154 LYS A N 1
ATOM 1281 C CA . LYS A 1 154 ? -24.301 -5.714 -1.417 1.00 96.56 154 LYS A CA 1
ATOM 1282 C C . LYS A 1 154 ? -24.109 -6.460 -0.093 1.00 96.56 154 LYS A C 1
ATOM 1284 O O . LYS A 1 154 ? -25.075 -6.652 0.638 1.00 96.56 154 LYS A O 1
ATOM 1289 N N . TYR A 1 155 ? -22.866 -6.783 0.260 1.00 95.25 155 TYR A N 1
ATOM 1290 C CA . TYR A 1 155 ? -22.552 -7.432 1.534 1.00 95.25 155 TYR A CA 1
ATOM 1291 C C . TYR A 1 155 ? -22.946 -6.564 2.740 1.00 95.25 155 TYR A C 1
ATOM 1293 O O . TYR A 1 155 ? -23.535 -7.053 3.699 1.00 95.25 155 TYR A O 1
ATOM 1301 N N . GLN A 1 156 ? -22.692 -5.252 2.678 1.00 95.31 156 GLN A N 1
ATOM 1302 C CA . GLN A 1 156 ? -23.123 -4.311 3.717 1.00 95.31 156 GLN A CA 1
ATOM 1303 C C . GLN A 1 156 ? -24.649 -4.284 3.881 1.00 95.31 156 GLN A C 1
ATOM 1305 O O . GLN A 1 156 ? -25.138 -4.261 5.007 1.00 95.31 156 GLN A O 1
ATOM 1310 N N . GLN A 1 157 ? -25.408 -4.319 2.782 1.00 95.62 157 GLN A N 1
ATOM 1311 C CA . GLN A 1 157 ? -26.872 -4.380 2.824 1.00 95.62 157 GLN A CA 1
ATOM 1312 C C . GLN A 1 157 ? -27.382 -5.691 3.435 1.00 95.62 157 GLN A C 1
ATOM 1314 O O . GLN A 1 157 ? -28.326 -5.667 4.222 1.00 95.62 157 GLN A O 1
ATOM 1319 N N . GLU A 1 158 ? -26.753 -6.822 3.111 1.00 95.88 158 GLU A N 1
ATOM 1320 C CA . GLU A 1 158 ? -27.081 -8.125 3.700 1.00 95.88 158 GLU A CA 1
ATOM 1321 C C . GLU A 1 158 ? -26.806 -8.143 5.212 1.00 95.88 158 GLU A C 1
ATOM 1323 O O . GLU A 1 158 ? -27.674 -8.552 5.983 1.00 95.88 158 GLU A O 1
ATOM 1328 N N . GLN A 1 159 ? -25.664 -7.603 5.649 1.00 96.38 159 GLN A N 1
ATOM 1329 C CA . GLN A 1 159 ? -25.327 -7.447 7.071 1.00 96.38 159 GLN A CA 1
ATOM 1330 C C . GLN A 1 159 ? -26.339 -6.563 7.812 1.00 96.38 159 GLN A C 1
ATOM 1332 O O . GLN A 1 159 ? -26.871 -6.960 8.846 1.00 96.38 159 GLN A O 1
ATOM 1337 N N . LEU A 1 160 ? -26.675 -5.395 7.253 1.00 96.56 160 LEU A N 1
ATOM 1338 C CA . LEU A 1 160 ? -27.686 -4.491 7.815 1.00 96.56 160 LEU A CA 1
ATOM 1339 C C . LEU A 1 160 ? -29.060 -5.159 7.940 1.00 96.56 160 LEU A C 1
ATOM 1341 O O . LEU A 1 160 ? -29.772 -4.942 8.925 1.00 96.56 160 LEU A O 1
ATOM 1345 N N . ARG A 1 161 ? -29.435 -5.980 6.954 1.00 96.75 161 ARG A N 1
ATOM 1346 C CA . ARG A 1 161 ? -30.692 -6.729 6.970 1.00 96.75 161 ARG A CA 1
ATOM 1347 C C . ARG A 1 161 ? -30.706 -7.777 8.081 1.00 96.75 161 ARG A C 1
ATOM 1349 O O . ARG A 1 161 ? -31.694 -7.849 8.809 1.00 96.75 161 ARG A O 1
ATOM 1356 N N . GLU A 1 162 ? -29.639 -8.559 8.224 1.00 96.56 162 GLU A N 1
ATOM 1357 C CA . GLU A 1 162 ? -29.520 -9.561 9.293 1.00 96.56 162 GLU A CA 1
ATOM 1358 C C . GLU A 1 162 ? -29.509 -8.910 10.679 1.00 96.56 162 GLU A C 1
ATOM 1360 O O . GLU A 1 162 ? -30.256 -9.340 11.556 1.00 96.56 162 GLU A O 1
ATOM 1365 N N . TRP A 1 163 ? -28.771 -7.811 10.869 1.00 96.94 163 TRP A N 1
ATOM 1366 C CA . TRP A 1 163 ? -28.788 -7.064 12.132 1.00 96.94 163 TRP A CA 1
ATOM 1367 C C . TRP A 1 163 ? -30.174 -6.529 12.476 1.00 96.94 163 TRP A C 1
ATOM 1369 O O . TRP A 1 163 ? -30.619 -6.662 13.614 1.00 96.94 163 TRP A O 1
ATOM 1379 N N . SER A 1 164 ? -30.885 -5.981 11.488 1.00 96.69 164 SER A N 1
ATOM 1380 C CA . SER A 1 164 ? -32.258 -5.505 11.686 1.00 96.69 164 SER A CA 1
ATOM 1381 C C . SER A 1 164 ? -33.198 -6.651 12.067 1.00 96.69 164 SER A C 1
ATOM 1383 O O . SER A 1 164 ? -34.037 -6.482 12.950 1.00 96.69 164 SER A O 1
ATOM 1385 N N . ARG A 1 165 ? -33.045 -7.831 11.444 1.00 96.94 165 ARG A N 1
ATOM 1386 C CA . ARG A 1 165 ? -33.837 -9.019 11.793 1.00 96.94 165 ARG A CA 1
ATOM 1387 C C . ARG A 1 165 ? -33.552 -9.471 13.222 1.00 96.94 165 ARG A C 1
ATOM 1389 O O . ARG A 1 165 ? -34.488 -9.644 13.995 1.00 96.94 165 ARG A O 1
ATOM 1396 N N . MET A 1 166 ? -32.279 -9.593 13.591 1.00 95.00 166 MET A N 1
ATOM 1397 C CA . MET A 1 166 ? -31.881 -9.979 14.945 1.00 95.00 166 MET A CA 1
ATOM 1398 C C . MET A 1 166 ? -32.400 -9.004 16.002 1.00 95.00 166 MET A C 1
ATOM 1400 O O . MET A 1 166 ? -32.937 -9.433 17.018 1.00 95.00 166 MET A O 1
ATOM 1404 N N . GLN A 1 167 ? -32.307 -7.698 15.746 1.00 96.06 167 GLN A N 1
ATOM 1405 C CA . GLN A 1 167 ? -32.814 -6.684 16.667 1.00 96.06 167 GLN A CA 1
ATOM 1406 C C . GLN A 1 167 ? -34.332 -6.803 16.869 1.00 96.06 167 GLN A C 1
ATOM 1408 O O . GLN A 1 167 ? -34.815 -6.670 17.993 1.00 96.06 167 GLN A O 1
ATOM 1413 N N . GLN A 1 168 ? -35.086 -7.084 15.800 1.00 95.88 168 GLN A N 1
ATOM 1414 C CA . GLN A 1 168 ? -36.528 -7.328 15.888 1.00 95.88 168 GLN A CA 1
ATOM 1415 C C . GLN A 1 168 ? -36.845 -8.601 16.682 1.00 95.88 168 GLN A C 1
ATOM 1417 O O . GLN A 1 168 ? -37.735 -8.580 17.532 1.00 95.88 168 GLN A O 1
ATOM 1422 N N . GLU A 1 169 ? -36.114 -9.692 16.443 1.00 96.88 169 GLU A N 1
ATOM 1423 C CA . GLU A 1 169 ? -36.269 -10.948 17.186 1.00 96.88 169 GLU A CA 1
ATOM 1424 C C . GLU A 1 169 ? -35.958 -10.760 18.680 1.00 96.88 169 GLU A C 1
ATOM 1426 O O . GLU A 1 169 ? -36.726 -11.204 19.533 1.00 96.88 169 GLU A O 1
ATOM 1431 N N . ASP A 1 170 ? -34.882 -10.048 19.018 1.00 94.56 170 ASP A N 1
ATOM 1432 C CA . ASP A 1 170 ? -34.530 -9.713 20.401 1.00 94.56 170 ASP A CA 1
ATOM 1433 C C . ASP A 1 170 ? -35.593 -8.854 21.074 1.00 94.56 170 ASP A C 1
ATOM 1435 O O . ASP A 1 170 ? -35.988 -9.130 22.210 1.00 94.56 170 ASP A O 1
ATOM 1439 N N . GLN A 1 171 ? -36.109 -7.849 20.365 1.00 95.88 171 GLN A N 1
ATOM 1440 C CA . GLN A 1 171 ? -37.180 -7.005 20.876 1.00 95.88 171 GLN A CA 1
ATOM 1441 C C . GLN A 1 171 ? -38.455 -7.817 21.141 1.00 95.88 171 GLN A C 1
ATOM 1443 O O . GLN A 1 171 ? -39.079 -7.645 22.189 1.00 95.88 171 GLN A O 1
ATOM 1448 N N . GLN A 1 172 ? -38.825 -8.730 20.238 1.00 96.12 172 GLN A N 1
ATOM 1449 C CA . GLN A 1 172 ? -39.971 -9.621 20.432 1.00 96.12 172 GLN A CA 1
ATOM 1450 C C . GLN A 1 172 ? -39.756 -10.579 21.608 1.00 96.12 172 GLN A C 1
ATOM 1452 O O . GLN A 1 172 ? -40.652 -10.732 22.439 1.00 96.12 172 GLN A O 1
ATOM 1457 N N . ARG A 1 173 ? -38.565 -11.180 21.736 1.00 96.25 173 ARG A N 1
ATOM 1458 C CA . ARG A 1 173 ? -38.219 -12.045 22.877 1.00 96.25 173 ARG A CA 1
ATOM 1459 C C . ARG A 1 173 ? -38.300 -11.293 24.201 1.00 96.25 173 ARG A C 1
ATOM 1461 O O . ARG A 1 173 ? -38.882 -11.806 25.155 1.00 96.25 173 ARG A O 1
ATOM 1468 N N . ALA A 1 174 ? -37.768 -10.074 24.257 1.00 94.62 174 ALA A N 1
ATOM 1469 C CA . ALA A 1 174 ? -37.837 -9.231 25.445 1.00 94.62 174 ALA A CA 1
ATOM 1470 C C . ALA A 1 174 ? -39.288 -8.869 25.803 1.00 94.62 174 ALA A C 1
ATOM 1472 O O . ALA A 1 174 ? -39.671 -8.961 26.968 1.00 94.62 174 ALA A O 1
ATOM 1473 N N . GLN A 1 175 ? -40.121 -8.534 24.810 1.00 96.50 175 GLN A N 1
ATOM 1474 C CA . GLN A 1 175 ? -41.548 -8.272 25.027 1.00 96.50 175 GLN A CA 1
ATOM 1475 C C . GLN A 1 175 ? -42.291 -9.503 25.557 1.00 96.50 175 GLN A C 1
ATOM 1477 O O . GLN A 1 175 ? -43.066 -9.379 26.501 1.00 96.50 175 GLN A O 1
ATOM 1482 N N . GLN A 1 176 ? -42.037 -10.693 25.006 1.00 95.62 176 GLN A N 1
ATOM 1483 C CA . GLN A 1 176 ? -42.641 -11.938 25.495 1.00 95.62 176 GLN A CA 1
ATOM 1484 C C . GLN A 1 176 ? -42.219 -12.251 26.935 1.00 95.62 176 GLN A C 1
ATOM 1486 O O . GLN A 1 176 ? -43.058 -12.611 27.760 1.00 95.62 176 GLN A O 1
ATOM 1491 N N . GLN A 1 177 ? -40.935 -12.076 27.262 1.00 93.94 177 GLN A N 1
ATOM 1492 C CA . GLN A 1 177 ? -40.439 -12.244 28.630 1.00 93.94 177 GLN A CA 1
ATOM 1493 C C . GLN A 1 177 ? -41.093 -11.254 29.595 1.00 93.94 177 GLN A C 1
ATOM 1495 O O . GLN A 1 177 ? -41.473 -11.641 30.699 1.00 93.94 177 GLN A O 1
ATOM 1500 N N . GLN A 1 178 ? -41.264 -9.999 29.175 1.00 94.31 178 GLN A N 1
ATOM 1501 C CA . GLN A 1 178 ? -41.938 -8.983 29.974 1.00 94.31 178 GLN A CA 1
ATOM 1502 C C . GLN A 1 178 ? -43.411 -9.339 30.206 1.00 94.31 178 GLN A C 1
ATOM 1504 O O . GLN A 1 178 ? -43.852 -9.350 31.349 1.00 94.31 178 GLN A O 1
ATOM 1509 N N . GLN A 1 179 ? -44.147 -9.728 29.161 1.00 96.06 179 GLN A N 1
ATOM 1510 C CA . GLN A 1 179 ? -45.543 -10.164 29.289 1.00 96.06 179 GLN A CA 1
ATOM 1511 C C . GLN A 1 179 ? -45.690 -11.373 30.222 1.00 96.06 179 GLN A C 1
ATOM 1513 O O . GLN A 1 179 ? -46.606 -11.416 31.042 1.00 96.06 179 GLN A O 1
ATOM 1518 N N . ALA A 1 180 ? -44.778 -12.346 30.137 1.00 95.62 180 ALA A N 1
ATOM 1519 C CA . ALA A 1 180 ? -44.773 -13.498 31.033 1.00 95.62 180 ALA A CA 1
ATOM 1520 C C . ALA A 1 180 ? -44.495 -13.092 32.491 1.00 95.62 180 ALA A C 1
ATOM 1522 O O . ALA A 1 180 ? -45.160 -13.586 33.404 1.00 95.62 180 ALA A O 1
ATOM 1523 N N . ALA A 1 181 ? -43.546 -12.177 32.713 1.00 94.00 181 ALA A N 1
ATOM 1524 C CA . ALA A 1 181 ? -43.237 -11.644 34.037 1.00 94.00 181 ALA A CA 1
ATOM 1525 C C . ALA A 1 181 ? -44.419 -10.862 34.630 1.00 94.00 181 ALA A C 1
ATOM 1527 O O . ALA A 1 181 ? -44.761 -11.075 35.794 1.00 94.00 181 ALA A O 1
ATOM 1528 N N . ASP A 1 182 ? -45.079 -10.027 33.827 1.00 94.38 182 ASP A N 1
ATOM 1529 C CA . ASP A 1 182 ? -46.266 -9.271 34.230 1.00 94.38 182 ASP A CA 1
ATOM 1530 C C . ASP A 1 182 ? -47.415 -10.222 34.591 1.00 94.38 182 ASP A C 1
ATOM 1532 O O . ASP A 1 182 ? -48.028 -10.084 35.649 1.00 94.38 182 ASP A O 1
ATOM 1536 N N . HIS A 1 183 ? -47.662 -11.253 33.777 1.00 96.06 183 HIS A N 1
ATOM 1537 C CA . HIS A 1 183 ? -48.667 -12.275 34.077 1.00 96.06 183 HIS A CA 1
ATOM 1538 C C . HIS A 1 183 ? -48.387 -12.988 35.412 1.00 96.06 183 HIS A C 1
ATOM 1540 O O . HIS A 1 183 ? -49.285 -13.133 36.243 1.00 96.06 183 HIS A O 1
ATOM 1546 N N . LEU A 1 184 ? -47.137 -13.400 35.649 1.00 95.56 184 LEU A N 1
ATOM 1547 C CA . LEU A 1 184 ? -46.703 -13.992 36.921 1.00 95.56 184 LEU A CA 1
ATOM 1548 C C . LEU A 1 184 ? -46.891 -13.030 38.101 1.00 95.56 184 LEU A C 1
ATOM 1550 O O . LEU A 1 184 ? -47.330 -13.451 39.173 1.00 95.56 184 LEU A O 1
ATOM 1554 N N . PHE A 1 185 ? -46.591 -11.746 37.909 1.00 95.62 185 PHE A N 1
ATOM 1555 C CA . PHE A 1 185 ? -46.781 -10.717 38.925 1.00 95.62 185 PHE A CA 1
ATOM 1556 C C . PHE A 1 185 ? -48.259 -10.546 39.293 1.00 95.62 185 PHE A C 1
ATOM 1558 O O . PHE A 1 185 ? -48.594 -10.587 40.478 1.00 95.62 185 PHE A O 1
ATOM 1565 N N . TYR A 1 186 ? -49.149 -10.420 38.304 1.00 95.19 186 TYR A N 1
ATOM 1566 C CA . TYR A 1 186 ? -50.589 -10.291 38.542 1.00 95.19 186 TYR A CA 1
ATOM 1567 C C . TYR A 1 186 ? -51.181 -11.539 39.195 1.00 95.19 186 TYR A C 1
ATOM 1569 O O . TYR A 1 186 ? -51.939 -11.426 40.157 1.00 95.19 186 TYR A O 1
ATOM 1577 N N . ALA A 1 187 ? -50.788 -12.732 38.740 1.00 95.50 187 ALA A N 1
ATOM 1578 C CA . ALA A 1 187 ? -51.195 -13.980 39.377 1.00 95.50 187 ALA A CA 1
ATOM 1579 C C . ALA A 1 187 ? -50.773 -14.017 40.856 1.00 95.50 187 ALA A C 1
ATOM 1581 O O . ALA A 1 187 ? -51.568 -14.395 41.718 1.00 95.50 187 ALA A O 1
ATOM 1582 N N . LYS A 1 188 ? -49.551 -13.560 41.167 1.00 94.38 188 LYS A N 1
ATOM 1583 C CA . LYS A 1 188 ? -49.069 -13.503 42.549 1.00 94.38 188 LYS A CA 1
ATOM 1584 C C . LYS A 1 188 ? -49.792 -12.453 43.389 1.00 94.38 188 LYS A C 1
ATOM 1586 O O . LYS A 1 188 ? -50.049 -12.714 44.561 1.00 94.38 188 LYS A O 1
ATOM 1591 N N . GLN A 1 189 ? -50.119 -11.290 42.824 1.00 94.38 189 GLN A N 1
ATOM 1592 C CA . GLN A 1 189 ? -50.926 -10.289 43.525 1.00 94.38 189 GLN A CA 1
ATOM 1593 C C . GLN A 1 189 ? -52.307 -10.836 43.881 1.00 94.38 189 GLN A C 1
ATOM 1595 O O . GLN A 1 189 ? -52.686 -10.758 45.044 1.00 94.38 189 GLN A O 1
ATOM 1600 N N . ASN A 1 190 ? -52.995 -11.475 42.932 1.00 94.19 190 ASN A N 1
ATOM 1601 C CA . ASN A 1 190 ? -54.305 -12.076 43.185 1.00 94.19 190 ASN A CA 1
ATOM 1602 C C . ASN A 1 190 ? -54.247 -13.123 44.311 1.00 94.19 190 ASN A C 1
ATOM 1604 O O . ASN A 1 190 ? -55.110 -13.138 45.185 1.00 94.19 190 ASN A O 1
ATOM 1608 N N . GLU A 1 191 ? -53.205 -13.965 44.336 1.00 94.56 191 GLU A N 1
ATOM 1609 C CA . GLU A 1 191 ? -52.990 -14.939 45.417 1.00 94.56 191 GLU A CA 1
ATOM 1610 C C . GLU A 1 191 ? -52.801 -14.254 46.784 1.00 94.56 191 GLU A C 1
ATOM 1612 O O . GLU A 1 191 ? -53.357 -14.694 47.791 1.00 94.56 191 GLU A O 1
ATOM 1617 N N . LEU A 1 192 ? -52.015 -13.173 46.837 1.00 93.00 192 LEU A N 1
ATOM 1618 C CA . LEU A 1 192 ? -51.775 -12.421 48.072 1.00 93.00 192 LEU A CA 1
ATOM 1619 C C . LEU A 1 192 ? -53.038 -11.712 48.570 1.00 93.00 192 LEU A C 1
ATOM 1621 O O . LEU A 1 192 ? -53.307 -11.751 49.771 1.00 93.00 192 LEU A O 1
ATOM 1625 N N . ASP A 1 193 ? -53.812 -11.109 47.669 1.00 94.62 193 ASP A N 1
ATOM 1626 C CA . ASP A 1 193 ? -55.074 -10.444 47.997 1.00 94.62 193 ASP A CA 1
ATOM 1627 C C . ASP A 1 193 ? -56.089 -11.450 48.544 1.00 94.62 193 ASP A C 1
ATOM 1629 O O . ASP A 1 193 ? -56.699 -11.217 49.590 1.00 94.62 193 ASP A O 1
ATOM 1633 N N . GLN A 1 194 ? -56.200 -12.622 47.913 1.00 93.94 194 GLN A N 1
ATOM 1634 C CA . GLN A 1 194 ? -57.067 -13.698 48.388 1.00 93.94 194 GLN A CA 1
ATOM 1635 C C . GLN A 1 194 ? -56.655 -14.178 49.785 1.00 93.94 194 GLN A C 1
ATOM 1637 O O . GLN A 1 194 ? -57.491 -14.289 50.681 1.00 93.94 194 GLN A O 1
ATOM 1642 N N . ARG A 1 195 ? -55.350 -14.349 50.017 1.00 93.88 195 ARG A N 1
ATOM 1643 C CA . ARG A 1 195 ? -54.819 -14.727 51.331 1.00 93.88 195 ARG A CA 1
ATOM 1644 C C . ARG A 1 195 ? -55.034 -13.648 52.394 1.00 93.88 195 ARG A C 1
ATOM 1646 O O . ARG A 1 195 ? -55.232 -13.970 53.563 1.00 93.88 195 ARG A O 1
ATOM 1653 N N . SER A 1 196 ? -55.001 -12.372 52.012 1.00 92.62 196 SER A N 1
ATOM 1654 C CA . SER A 1 196 ? -55.318 -11.256 52.907 1.00 92.62 196 SER A CA 1
ATOM 1655 C C . SER A 1 196 ? -56.785 -11.290 53.341 1.00 92.62 196 SER A C 1
ATOM 1657 O O . SER A 1 196 ? -57.070 -11.091 54.520 1.00 92.62 196 SER A O 1
ATOM 1659 N N . ILE A 1 197 ? -57.705 -11.580 52.414 1.00 94.88 197 ILE A N 1
ATOM 1660 C CA . ILE A 1 197 ? -59.136 -11.730 52.717 1.00 94.88 197 ILE A CA 1
ATOM 1661 C C . ILE A 1 197 ? -59.358 -12.902 53.681 1.00 94.88 197 ILE A C 1
ATOM 1663 O O . ILE A 1 197 ? -60.054 -12.742 54.682 1.00 94.88 197 ILE A O 1
ATOM 1667 N N . GLU A 1 198 ? -58.729 -14.053 53.427 1.00 94.31 198 GLU A N 1
ATOM 1668 C CA . GLU A 1 198 ? -58.812 -15.228 54.308 1.00 94.31 198 GLU A CA 1
ATOM 1669 C C . GLU A 1 198 ? -58.300 -14.926 55.724 1.00 94.31 198 GLU A C 1
ATOM 1671 O O . GLU A 1 198 ? -58.946 -15.275 56.712 1.00 94.31 198 GLU A O 1
ATOM 1676 N N . LEU A 1 199 ? -57.158 -14.238 55.840 1.00 91.81 199 LEU A N 1
ATOM 1677 C CA . LEU A 1 199 ? -56.606 -13.831 57.134 1.00 91.81 199 LEU A CA 1
ATOM 1678 C C . LEU A 1 199 ? -57.522 -12.849 57.867 1.00 91.81 199 LEU A C 1
ATOM 1680 O O . LEU A 1 199 ? -57.687 -12.975 59.078 1.00 91.81 199 LEU A O 1
ATOM 1684 N N . GLN A 1 200 ? -58.131 -11.902 57.151 1.00 93.19 200 GLN A N 1
ATOM 1685 C CA . GLN A 1 200 ? -59.069 -10.953 57.742 1.00 93.19 200 GLN A CA 1
ATOM 1686 C C . GLN A 1 200 ? -60.326 -11.661 58.266 1.00 93.19 200 GLN A C 1
ATOM 1688 O O . GLN A 1 200 ? -60.752 -11.389 59.386 1.00 93.19 200 GLN A O 1
ATOM 1693 N N . GLN A 1 201 ? -60.886 -12.606 57.503 1.00 94.94 201 GLN A N 1
ATOM 1694 C CA . GLN A 1 201 ? -62.019 -13.422 57.955 1.00 94.94 201 GLN A CA 1
ATOM 1695 C C . GLN A 1 201 ? -61.655 -14.240 59.197 1.00 94.94 201 GLN A C 1
ATOM 1697 O O . GLN A 1 201 ? -62.386 -14.219 60.187 1.00 94.94 201 GLN A O 1
ATOM 1702 N N . ALA A 1 202 ? -60.489 -14.890 59.190 1.00 91.88 202 ALA A N 1
ATOM 1703 C CA . ALA A 1 202 ? -60.009 -15.643 60.342 1.00 91.88 202 ALA A CA 1
ATOM 1704 C C . ALA A 1 202 ? -59.806 -14.746 61.579 1.00 91.88 202 ALA A C 1
ATOM 1706 O O . ALA A 1 202 ? -60.151 -15.149 62.692 1.00 91.88 202 ALA A O 1
ATOM 1707 N N . GLU A 1 203 ? -59.285 -13.525 61.410 1.00 91.69 203 GLU A N 1
ATOM 1708 C CA . GLU A 1 203 ? -59.131 -12.553 62.499 1.00 91.69 203 GLU A CA 1
ATOM 1709 C C . GLU A 1 203 ? -60.490 -12.103 63.049 1.00 91.69 203 GLU A C 1
ATOM 1711 O O . GLU A 1 203 ? -60.678 -12.057 64.267 1.00 91.69 203 GLU A O 1
ATOM 1716 N N . GLU A 1 204 ? -61.452 -11.806 62.173 1.00 93.19 204 GLU A N 1
ATOM 1717 C CA . GLU A 1 204 ? -62.813 -11.446 62.568 1.00 93.19 204 GLU A CA 1
ATOM 1718 C C . GLU A 1 204 ? -63.493 -12.573 63.347 1.00 93.19 204 GLU A C 1
ATOM 1720 O O . GLU A 1 204 ? -64.110 -12.313 64.382 1.00 93.19 204 GLU A O 1
ATOM 1725 N N . ASP A 1 205 ? -63.339 -13.822 62.914 1.00 93.38 205 ASP A N 1
ATOM 1726 C CA . ASP A 1 205 ? -63.907 -14.978 63.603 1.00 93.38 205 ASP A CA 1
ATOM 1727 C C . ASP A 1 205 ? -63.220 -15.241 64.946 1.00 93.38 205 ASP A C 1
ATOM 1729 O O . ASP A 1 205 ? -63.899 -15.454 65.954 1.00 93.38 205 ASP A O 1
ATOM 1733 N N . CYS A 1 206 ? -61.891 -15.102 65.017 1.00 89.75 206 CYS A N 1
ATOM 1734 C CA . CYS A 1 206 ? -61.165 -15.118 66.290 1.00 89.75 206 CYS A CA 1
ATOM 1735 C C . CYS A 1 206 ? -61.674 -14.021 67.228 1.00 89.75 206 CYS A C 1
ATOM 1737 O O . CYS A 1 206 ? -61.889 -14.258 68.417 1.00 89.75 206 CYS A O 1
ATOM 1739 N N . ARG A 1 207 ? -61.909 -12.814 66.706 1.00 92.00 207 ARG A N 1
ATOM 1740 C CA . ARG A 1 207 ? -62.396 -11.679 67.491 1.00 92.00 207 ARG A CA 1
ATOM 1741 C C . ARG A 1 207 ? -63.824 -11.898 67.984 1.00 92.00 207 ARG A C 1
ATOM 1743 O O . ARG A 1 207 ? -64.110 -11.566 69.134 1.00 92.00 207 ARG A O 1
ATOM 1750 N N . LYS A 1 208 ? -64.707 -12.481 67.166 1.00 93.00 208 LYS A N 1
ATOM 1751 C CA . LYS A 1 208 ? -66.054 -12.900 67.589 1.00 93.00 208 LYS A CA 1
ATOM 1752 C C . LYS A 1 208 ? -65.970 -13.939 68.706 1.00 93.00 208 LYS A C 1
ATOM 1754 O O . LYS A 1 208 ? -66.588 -13.730 69.744 1.00 93.00 208 LYS A O 1
ATOM 1759 N N . ALA A 1 209 ? -65.148 -14.976 68.542 1.00 91.75 209 ALA A N 1
ATOM 1760 C CA . ALA A 1 209 ? -64.970 -16.027 69.544 1.00 91.75 209 ALA A CA 1
ATOM 1761 C C . ALA A 1 209 ? -64.406 -15.488 70.871 1.00 91.75 209 ALA A C 1
ATOM 1763 O O . ALA A 1 209 ? -64.872 -15.865 71.948 1.00 91.75 209 ALA A O 1
ATOM 1764 N N . ILE A 1 210 ? -63.442 -14.560 70.813 1.00 89.25 210 ILE A N 1
ATOM 1765 C CA . ILE A 1 210 ? -62.916 -13.865 71.997 1.00 89.25 210 ILE A CA 1
ATOM 1766 C C . ILE A 1 210 ? -64.018 -13.036 72.662 1.00 89.25 210 ILE A C 1
ATOM 1768 O O . ILE A 1 210 ? -64.196 -13.134 73.872 1.00 89.25 210 ILE A O 1
ATOM 1772 N N . ASN A 1 211 ? -64.780 -12.248 71.900 1.00 90.25 211 ASN A N 1
ATOM 1773 C CA . ASN A 1 211 ? -65.865 -11.429 72.446 1.00 90.25 211 ASN A CA 1
ATOM 1774 C C . ASN A 1 211 ? -66.972 -12.280 73.081 1.00 90.25 211 ASN A C 1
ATOM 1776 O O . ASN A 1 211 ? -67.480 -11.924 74.140 1.00 90.25 211 ASN A O 1
ATOM 1780 N N . GLU A 1 212 ? -67.328 -13.405 72.465 1.00 92.06 212 GLU A N 1
ATOM 1781 C CA . GLU A 1 212 ? -68.299 -14.357 73.003 1.00 92.06 212 GLU A CA 1
ATOM 1782 C C . GLU A 1 212 ? -67.781 -15.014 74.288 1.00 92.06 212 GLU A C 1
ATOM 1784 O O . GLU A 1 212 ? -68.491 -15.063 75.291 1.00 92.06 212 GLU A O 1
ATOM 1789 N N . SER A 1 213 ? -66.507 -15.411 74.308 1.00 87.31 213 SER A N 1
ATOM 1790 C CA . SER A 1 213 ? -65.847 -15.934 75.509 1.00 87.31 213 SER A CA 1
ATOM 1791 C C . SER A 1 213 ? -65.800 -14.896 76.638 1.00 87.31 213 SER A C 1
ATOM 1793 O O . SER A 1 213 ? -66.099 -15.228 77.783 1.00 87.31 213 SER A O 1
ATOM 1795 N N . ILE A 1 214 ? -65.486 -13.630 76.329 1.00 87.81 214 ILE A N 1
ATOM 1796 C CA . ILE A 1 214 ? -65.498 -12.513 77.290 1.00 87.81 214 ILE A CA 1
ATOM 1797 C C . ILE A 1 214 ? -66.916 -12.256 77.802 1.00 87.81 214 ILE A C 1
ATOM 1799 O O . ILE A 1 214 ? -67.094 -12.058 79.000 1.00 87.81 214 ILE A O 1
ATOM 1803 N N . LYS A 1 215 ? -67.929 -12.275 76.928 1.00 90.88 215 LYS A N 1
ATOM 1804 C CA . LYS A 1 215 ? -69.333 -12.119 77.322 1.00 90.88 215 LYS A CA 1
ATOM 1805 C C . LYS A 1 215 ? -69.744 -13.219 78.299 1.00 90.88 215 LYS A C 1
ATOM 1807 O O . LYS A 1 215 ? -70.219 -12.905 79.382 1.00 90.88 215 LYS A O 1
ATOM 1812 N N . ASN A 1 216 ? -69.479 -14.480 77.961 1.00 89.81 216 ASN A N 1
ATOM 1813 C CA . ASN A 1 216 ? -69.792 -15.622 78.820 1.00 89.81 216 ASN A CA 1
ATOM 1814 C C . ASN A 1 216 ? -69.061 -15.540 80.169 1.00 89.81 216 ASN A C 1
ATOM 1816 O O . ASN A 1 216 ? -69.650 -15.819 81.214 1.00 89.81 216 ASN A O 1
ATOM 1820 N N . TYR A 1 217 ? -67.791 -15.125 80.155 1.00 87.75 217 TYR A N 1
ATOM 1821 C CA . TYR A 1 217 ? -67.005 -14.903 81.366 1.00 87.75 217 TYR A CA 1
ATOM 1822 C C . TYR A 1 217 ? -67.590 -13.779 82.229 1.00 87.75 217 TYR A C 1
ATOM 1824 O O . TYR A 1 217 ? -67.780 -13.977 83.425 1.00 87.75 217 TYR A O 1
ATOM 1832 N N . ASN A 1 218 ? -67.941 -12.636 81.635 1.00 86.94 218 ASN A N 1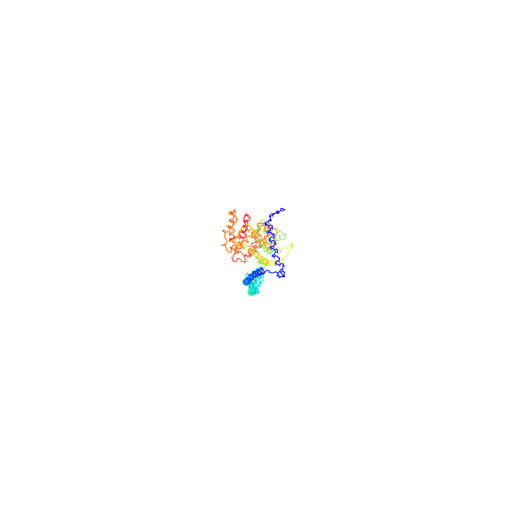
ATOM 1833 C CA . ASN A 1 218 ? -68.564 -11.511 82.334 1.00 86.94 218 ASN A CA 1
ATOM 1834 C C . ASN A 1 218 ? -69.951 -11.872 82.882 1.00 86.94 218 ASN A C 1
ATOM 1836 O O . ASN A 1 218 ? -70.256 -11.520 84.015 1.00 86.94 218 ASN A O 1
ATOM 1840 N N . ASP A 1 219 ? -70.768 -12.614 82.131 1.00 85.75 219 ASP A N 1
ATOM 1841 C CA . ASP A 1 219 ? -72.081 -13.093 82.580 1.00 85.75 219 ASP A CA 1
ATOM 1842 C C . ASP A 1 219 ? -71.943 -14.046 83.783 1.00 85.75 219 ASP A C 1
ATOM 1844 O O . ASP A 1 219 ? -72.738 -13.993 84.726 1.00 85.75 219 ASP A O 1
ATOM 1848 N N . ALA A 1 220 ? -70.917 -14.905 83.787 1.00 82.94 220 ALA A N 1
ATOM 1849 C CA . ALA A 1 220 ? -70.584 -15.752 84.931 1.00 82.94 220 ALA A CA 1
ATOM 1850 C C . ALA A 1 220 ? -70.061 -14.935 86.127 1.00 82.94 220 ALA A C 1
ATOM 1852 O O . ALA A 1 220 ? -70.422 -15.223 87.268 1.00 82.94 220 ALA A O 1
ATOM 1853 N N . LEU A 1 221 ? -69.262 -13.895 85.871 1.00 83.50 221 LEU A N 1
ATOM 1854 C CA . LEU A 1 221 ? -68.752 -12.969 86.884 1.00 83.50 221 LEU A CA 1
ATOM 1855 C C . LEU A 1 221 ? -69.881 -12.182 87.545 1.00 83.50 221 LEU A C 1
ATOM 1857 O O . LEU A 1 221 ? -69.945 -12.168 88.760 1.00 83.50 221 LEU A O 1
ATOM 1861 N N . VAL A 1 222 ? -70.827 -11.631 86.779 1.00 77.31 222 VAL A N 1
ATOM 1862 C CA . VAL A 1 222 ? -72.002 -10.921 87.315 1.00 77.31 222 VAL A CA 1
ATOM 1863 C C . VAL A 1 222 ? -72.862 -11.846 88.173 1.00 77.31 222 VAL A C 1
ATOM 1865 O O . VAL A 1 222 ? -73.332 -11.435 89.231 1.00 77.31 222 VAL A O 1
ATOM 1868 N N . LYS A 1 223 ? -73.055 -13.107 87.762 1.00 80.38 223 LYS A N 1
ATOM 1869 C CA . LYS A 1 223 ? -73.759 -14.104 88.587 1.00 80.38 223 LYS A CA 1
ATOM 1870 C C . LYS A 1 223 ? -73.015 -14.386 89.894 1.00 80.38 223 LYS A C 1
ATOM 1872 O O . LYS A 1 223 ? -73.652 -14.439 90.941 1.00 80.38 223 LYS A O 1
ATOM 1877 N N . ASN A 1 224 ? -71.692 -14.532 89.845 1.00 72.06 224 ASN A N 1
ATOM 1878 C CA . ASN A 1 224 ? -70.867 -14.739 91.035 1.00 72.06 224 ASN A CA 1
ATOM 1879 C C . ASN A 1 224 ? -70.809 -13.496 91.939 1.00 72.06 224 ASN A C 1
ATOM 1881 O O . ASN A 1 224 ? -70.914 -13.644 93.152 1.00 72.06 224 ASN A O 1
ATOM 1885 N N . ASP A 1 225 ? -70.725 -12.293 91.373 1.00 64.75 225 ASP A N 1
ATOM 1886 C CA . ASP A 1 225 ? -70.763 -11.015 92.089 1.00 64.75 225 ASP A CA 1
ATOM 1887 C C . ASP A 1 225 ? -72.133 -10.799 92.738 1.00 64.75 225 ASP A C 1
ATOM 1889 O O . ASP A 1 225 ? -72.193 -10.382 93.886 1.00 64.75 225 ASP A O 1
ATOM 1893 N N . LEU A 1 226 ? -73.242 -11.148 92.070 1.00 65.56 226 LEU A N 1
ATOM 1894 C CA . LEU A 1 226 ? -74.587 -11.162 92.667 1.00 65.56 226 LEU A CA 1
ATOM 1895 C C . LEU A 1 226 ? -74.662 -12.122 93.862 1.00 65.56 226 LEU A C 1
ATOM 1897 O O . LEU A 1 226 ? -75.222 -11.771 94.899 1.00 65.56 226 LEU A O 1
ATOM 1901 N N . ILE A 1 227 ? -74.068 -13.313 93.741 1.00 66.31 227 ILE A N 1
ATOM 1902 C CA . ILE A 1 227 ? -73.987 -14.293 94.833 1.00 66.31 227 ILE A CA 1
ATOM 1903 C C . ILE A 1 227 ? -73.118 -13.758 95.987 1.00 66.31 227 ILE A C 1
ATOM 1905 O O . ILE A 1 227 ? -73.516 -13.870 97.146 1.00 66.31 227 ILE A O 1
ATOM 1909 N N . GLN A 1 228 ? -71.981 -13.115 95.699 1.00 56.53 228 GLN A N 1
ATOM 1910 C CA . GLN A 1 228 ? -71.115 -12.483 96.705 1.00 56.53 228 GLN A CA 1
ATOM 1911 C C . GLN A 1 228 ? -71.756 -11.253 97.369 1.00 56.53 228 GLN A C 1
ATOM 1913 O O . GLN A 1 228 ? -71.594 -11.064 98.576 1.00 56.53 228 GLN A O 1
ATOM 1918 N N . TYR A 1 229 ? -72.522 -10.452 96.622 1.00 57.12 229 TYR A N 1
ATOM 1919 C CA . TYR A 1 229 ? -73.234 -9.267 97.116 1.00 57.12 229 TYR A CA 1
ATOM 1920 C C . TYR A 1 229 ? -74.370 -9.642 98.075 1.00 57.12 229 TYR A C 1
ATOM 1922 O O . TYR A 1 229 ? -74.651 -8.916 99.025 1.00 57.12 229 TYR A O 1
ATOM 1930 N N . ILE A 1 230 ? -74.991 -10.809 97.874 1.00 56.09 230 ILE A N 1
ATOM 1931 C CA . ILE A 1 230 ? -75.974 -11.378 98.808 1.00 56.09 230 ILE A CA 1
ATOM 1932 C C . ILE A 1 230 ? -75.288 -11.929 100.078 1.00 56.09 230 ILE A C 1
ATOM 1934 O O . ILE A 1 230 ? -75.936 -12.045 101.117 1.00 56.09 230 ILE A O 1
ATOM 1938 N N . GLN A 1 231 ? -73.984 -12.232 100.036 1.00 50.75 231 GLN A N 1
ATOM 1939 C CA . GLN A 1 231 ? -73.267 -12.935 101.108 1.00 50.75 231 GLN A CA 1
ATOM 1940 C C . GLN A 1 231 ? -72.232 -12.110 101.900 1.00 50.75 231 GLN A C 1
ATOM 1942 O O . GLN A 1 231 ? -71.613 -12.674 102.802 1.00 50.75 231 GLN A O 1
ATOM 1947 N N . SER A 1 232 ? -72.028 -10.802 101.670 1.00 35.31 232 SER A N 1
ATOM 1948 C CA . SER A 1 232 ? -71.062 -10.040 102.498 1.00 35.31 232 SER A CA 1
ATOM 1949 C C . SER A 1 232 ? -71.255 -8.504 102.581 1.00 35.31 232 SER A C 1
ATOM 1951 O O . SER A 1 232 ? -71.831 -7.909 101.672 1.00 35.31 232 SER A O 1
ATOM 1953 N N . PRO A 1 233 ? -70.803 -7.842 103.682 1.00 38.91 233 PRO A N 1
ATOM 1954 C CA . PRO A 1 233 ? -71.039 -6.424 103.984 1.00 38.91 233 PRO A CA 1
ATOM 1955 C C . PRO A 1 233 ? -69.962 -5.466 103.424 1.00 38.91 233 PRO A C 1
ATOM 1957 O O . PRO A 1 233 ? -68.815 -5.845 103.204 1.00 38.91 233 PRO A O 1
ATOM 1960 N N . LYS A 1 234 ? -70.353 -4.192 103.238 1.00 48.09 234 LYS A N 1
ATOM 1961 C CA . LYS A 1 234 ? -69.575 -3.051 102.697 1.00 48.09 234 LYS A CA 1
ATOM 1962 C C . LYS A 1 234 ? -68.130 -2.944 103.220 1.00 48.09 234 LYS A C 1
ATOM 1964 O O . LYS A 1 234 ? -67.984 -2.657 104.404 1.00 48.09 234 LYS A O 1
ATOM 1969 N N . ILE A 1 235 ? -67.111 -2.963 102.341 1.00 35.75 235 ILE A N 1
ATOM 1970 C CA . ILE A 1 235 ? -65.794 -2.306 102.541 1.00 35.75 235 ILE A CA 1
ATOM 1971 C C . ILE A 1 235 ? -65.223 -1.788 101.200 1.00 35.75 235 ILE A C 1
ATOM 1973 O O . ILE A 1 235 ? -65.453 -2.354 100.137 1.00 35.75 235 ILE A O 1
ATOM 1977 N N . ASN A 1 236 ? -64.520 -0.661 101.318 1.00 32.97 236 ASN A N 1
ATOM 1978 C CA . ASN A 1 236 ? -63.991 0.278 100.333 1.00 32.97 236 ASN A CA 1
ATOM 1979 C C . ASN A 1 236 ? -62.648 -0.131 99.670 1.00 32.97 236 ASN A C 1
ATOM 1981 O O . ASN A 1 236 ? -61.874 -0.898 100.232 1.00 32.97 236 ASN A O 1
ATOM 1985 N N . ASP A 1 237 ? -62.355 0.575 98.569 1.00 31.61 237 ASP A N 1
ATOM 1986 C CA . ASP A 1 237 ? -61.051 1.073 98.084 1.00 31.61 237 ASP A CA 1
ATOM 1987 C C . ASP A 1 237 ? -59.986 0.179 97.398 1.00 31.61 237 ASP A C 1
ATOM 1989 O O . ASP A 1 237 ? -59.311 -0.650 97.996 1.00 31.61 237 ASP A O 1
ATOM 1993 N N . ASN A 1 238 ? -59.707 0.598 96.150 1.00 38.34 238 ASN A N 1
ATOM 1994 C CA . ASN A 1 238 ? -58.402 0.830 95.504 1.00 38.34 238 ASN A CA 1
ATOM 1995 C C . ASN A 1 238 ? -57.336 -0.281 95.466 1.00 38.34 238 ASN A C 1
ATOM 1997 O O . ASN A 1 238 ? -56.707 -0.581 96.478 1.00 38.34 238 ASN A O 1
ATOM 2001 N N . LYS A 1 239 ? -56.911 -0.643 94.237 1.00 35.56 239 LYS A N 1
ATOM 2002 C CA . LYS A 1 239 ? -55.519 -0.453 93.754 1.00 35.56 239 LYS A CA 1
ATOM 2003 C C . LYS A 1 239 ? -55.284 -0.949 92.315 1.00 35.56 239 LYS A C 1
ATOM 2005 O O . LYS A 1 239 ? -55.491 -2.112 92.012 1.00 35.56 239 LYS A O 1
ATOM 2010 N N . ASN A 1 240 ? -54.705 -0.038 91.523 1.00 33.03 240 ASN A N 1
ATOM 2011 C CA . ASN A 1 240 ? -53.529 -0.202 90.651 1.00 33.03 240 ASN A CA 1
ATOM 2012 C C . ASN A 1 240 ? -53.553 -1.241 89.510 1.00 33.03 240 ASN A C 1
ATOM 2014 O O . ASN A 1 240 ? -53.617 -2.438 89.727 1.00 33.03 240 ASN A O 1
ATOM 2018 N N . ILE A 1 241 ? -53.509 -0.778 88.253 1.00 35.94 241 ILE A N 1
ATOM 2019 C CA . ILE A 1 241 ? -52.294 -0.464 87.456 1.00 35.94 241 ILE A CA 1
ATOM 2020 C C . ILE A 1 241 ? -51.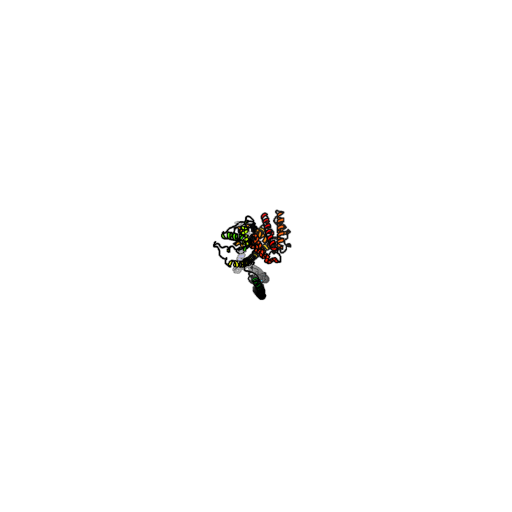610 -1.722 86.890 1.00 35.94 241 ILE A C 1
ATOM 2022 O O . ILE A 1 241 ? -51.305 -2.658 87.613 1.00 35.94 241 ILE A O 1
ATOM 2026 N N . SER A 1 242 ? -51.238 -1.612 85.605 1.00 38.22 242 SER A N 1
ATOM 2027 C CA . SER A 1 242 ? -50.163 -2.324 84.880 1.00 38.22 242 SER A CA 1
ATOM 2028 C C . SER A 1 242 ? -50.500 -3.555 84.033 1.00 38.22 242 SER A C 1
ATOM 2030 O O . SER A 1 242 ? -50.003 -4.631 84.309 1.00 38.22 242 SER A O 1
ATOM 2032 N N . PHE A 1 243 ? -51.187 -3.389 82.894 1.00 34.88 243 PHE A N 1
ATOM 2033 C CA . PHE A 1 243 ? -51.181 -4.434 81.846 1.00 34.88 243 PHE A CA 1
ATOM 2034 C C . PHE A 1 243 ? -51.197 -3.932 80.393 1.00 34.88 243 PHE A C 1
ATOM 2036 O O . PHE A 1 243 ? -51.636 -4.632 79.489 1.00 34.88 243 PHE A O 1
ATOM 2043 N N . ILE A 1 244 ? -50.676 -2.733 80.115 1.00 39.56 244 ILE A N 1
ATOM 2044 C CA . ILE A 1 244 ? -50.560 -2.253 78.730 1.00 39.56 244 ILE A CA 1
ATOM 2045 C C . ILE A 1 244 ? -49.166 -1.675 78.529 1.00 39.56 244 ILE A C 1
ATOM 2047 O O . ILE A 1 244 ? -48.911 -0.549 78.945 1.00 39.56 244 ILE A O 1
ATOM 2051 N N . ASN A 1 245 ? -48.256 -2.474 77.957 1.00 35.88 245 ASN A N 1
ATOM 2052 C CA . ASN A 1 245 ? -47.232 -2.057 76.980 1.00 35.88 245 ASN A CA 1
ATOM 2053 C C . ASN A 1 245 ? -46.132 -3.123 76.832 1.00 35.8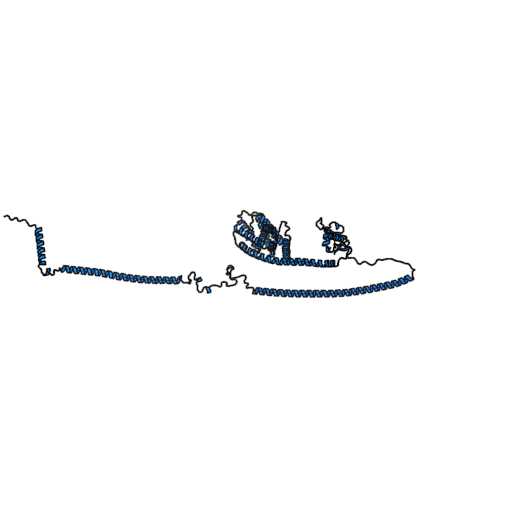8 245 ASN A C 1
ATOM 2055 O O . ASN A 1 245 ? -45.015 -2.949 77.313 1.00 35.88 245 ASN A O 1
ATOM 2059 N N . ASN A 1 246 ? -46.424 -4.207 76.108 1.00 38.78 246 ASN A N 1
ATOM 2060 C CA . ASN A 1 246 ? -45.433 -5.226 75.734 1.00 38.78 246 ASN A CA 1
ATOM 2061 C C . ASN A 1 246 ? -45.324 -5.428 74.208 1.00 38.78 246 ASN A C 1
ATOM 2063 O O . ASN A 1 246 ? -45.163 -6.539 73.723 1.00 38.78 246 ASN A O 1
ATOM 2067 N N . HIS A 1 247 ? -45.337 -4.334 73.437 1.00 40.56 247 HIS A N 1
ATOM 2068 C CA . HIS A 1 247 ? -45.081 -4.355 71.988 1.00 40.56 247 HIS A CA 1
ATOM 2069 C C . HIS A 1 247 ? -44.005 -3.345 71.562 1.00 40.56 247 HIS A C 1
ATOM 2071 O O . HIS A 1 247 ? -44.292 -2.432 70.801 1.00 40.56 247 HIS A O 1
ATOM 2077 N N . ARG A 1 248 ? -42.752 -3.481 72.029 1.00 39.88 248 ARG A N 1
ATOM 2078 C CA . ARG A 1 248 ? -41.573 -2.826 71.403 1.00 39.88 248 ARG A CA 1
ATOM 2079 C C . ARG A 1 248 ? -40.271 -3.597 71.679 1.00 39.88 248 ARG A C 1
ATOM 2081 O O . ARG A 1 248 ? -39.471 -3.187 72.513 1.00 39.88 248 ARG A O 1
ATOM 2088 N N . LYS A 1 249 ? -40.018 -4.700 70.969 1.00 41.19 249 LYS A N 1
ATOM 2089 C CA . LYS A 1 249 ? -38.708 -5.388 70.968 1.00 41.19 249 LYS A CA 1
ATOM 2090 C C . LYS A 1 249 ? -38.244 -5.641 69.533 1.00 41.19 249 LYS A C 1
ATOM 2092 O O . LYS A 1 249 ? -38.582 -6.668 68.969 1.00 41.19 249 LYS A O 1
ATOM 2097 N N . LEU A 1 250 ? -37.462 -4.720 68.958 1.00 46.75 250 LEU A N 1
ATOM 2098 C CA . LEU A 1 250 ? -36.650 -5.010 67.758 1.00 46.75 250 LEU A CA 1
ATOM 2099 C C . LEU A 1 250 ? -35.407 -4.114 67.548 1.00 46.75 250 LEU A C 1
ATOM 2101 O O . LEU A 1 250 ? -34.723 -4.259 66.545 1.00 46.75 250 LEU A O 1
ATOM 2105 N N . PHE A 1 251 ? -35.022 -3.251 68.500 1.00 56.00 251 PHE A N 1
ATOM 2106 C CA . PHE A 1 251 ? -33.817 -2.407 68.373 1.00 56.00 251 PHE A CA 1
ATOM 2107 C C . PHE A 1 251 ? -32.976 -2.424 69.655 1.00 56.00 251 PHE A C 1
ATOM 2109 O O . PHE A 1 251 ? -32.946 -1.448 70.400 1.00 56.00 251 PHE A O 1
ATOM 2116 N N . ASN A 1 252 ? -32.316 -3.547 69.956 1.00 70.75 252 ASN A N 1
ATOM 2117 C CA . ASN A 1 252 ? -31.641 -3.703 71.251 1.00 70.75 252 ASN A CA 1
ATOM 2118 C C . ASN A 1 252 ? -30.151 -3.307 71.254 1.00 70.75 252 ASN A C 1
ATOM 2120 O O . ASN A 1 252 ? -29.623 -3.036 72.333 1.00 70.75 252 ASN A O 1
ATOM 2124 N N . LEU A 1 253 ? -29.466 -3.214 70.104 1.00 85.38 253 LEU A N 1
ATOM 2125 C CA . LEU A 1 253 ? -28.006 -3.008 70.038 1.00 85.38 253 LEU A CA 1
ATOM 2126 C C . LEU A 1 253 ? -27.593 -1.903 69.049 1.00 85.38 253 LEU A C 1
ATOM 2128 O O . LEU A 1 253 ? -28.243 -1.673 68.039 1.00 85.38 253 LEU A O 1
ATOM 2132 N N . CYS A 1 254 ? -26.513 -1.193 69.380 1.00 90.75 254 CYS A N 1
ATOM 2133 C CA . CYS A 1 254 ? -25.928 -0.085 68.622 1.00 90.75 254 CYS A CA 1
ATOM 2134 C C . CYS A 1 254 ? -24.952 -0.586 67.551 1.00 90.75 254 CYS A C 1
ATOM 2136 O O . CYS A 1 254 ? -23.903 -1.120 67.900 1.00 90.75 254 CYS A O 1
ATOM 2138 N N . ASP A 1 255 ? -25.182 -0.272 66.279 1.00 87.38 255 ASP A N 1
ATOM 2139 C CA . ASP A 1 255 ? -24.387 -0.780 65.142 1.00 87.38 255 ASP A CA 1
ATOM 2140 C C . ASP A 1 255 ? -22.913 -0.323 65.105 1.00 87.38 255 ASP A C 1
ATOM 2142 O O . ASP A 1 255 ? -22.088 -0.839 64.343 1.00 87.38 255 ASP A O 1
ATOM 2146 N N . VAL A 1 256 ? -22.554 0.672 65.922 1.00 90.38 256 VAL A N 1
ATOM 2147 C CA . VAL A 1 256 ? -21.193 1.229 65.981 1.00 90.38 256 VAL A CA 1
ATOM 2148 C C . VAL A 1 256 ? -20.346 0.564 67.069 1.00 90.38 256 VAL A C 1
ATOM 2150 O O . VAL A 1 256 ? -19.165 0.289 66.846 1.00 90.38 256 VAL A O 1
ATOM 2153 N N . CYS A 1 257 ? -20.915 0.341 68.257 1.00 90.88 257 CYS A N 1
ATOM 2154 C CA . CYS A 1 257 ? -20.164 -0.105 69.443 1.00 90.88 257 CYS A CA 1
ATOM 2155 C C . CYS A 1 257 ? -20.842 -1.227 70.242 1.00 90.88 257 CYS A C 1
ATOM 2157 O O . CYS A 1 257 ? -20.353 -1.567 71.316 1.00 90.88 257 CYS A O 1
ATOM 2159 N N . ASN A 1 258 ? -21.961 -1.759 69.747 1.00 88.44 258 ASN A N 1
ATOM 2160 C CA . ASN A 1 258 ? -22.760 -2.841 70.328 1.00 88.44 258 ASN A CA 1
ATOM 2161 C C . ASN A 1 258 ? -23.304 -2.579 71.749 1.00 88.44 258 ASN A C 1
ATOM 2163 O O . ASN A 1 258 ? -23.746 -3.497 72.425 1.00 88.44 258 ASN A O 1
ATOM 2167 N N . ASP A 1 259 ? -23.308 -1.326 72.213 1.00 90.38 259 ASP A N 1
ATOM 2168 C CA . ASP A 1 259 ? -24.013 -0.910 73.437 1.00 90.38 259 ASP A CA 1
ATOM 2169 C C . ASP A 1 259 ? -25.537 -0.882 73.215 1.00 90.38 259 ASP A C 1
ATOM 2171 O O . ASP A 1 259 ? -25.989 -0.892 72.071 1.00 90.38 259 ASP A O 1
ATOM 2175 N N . LYS A 1 260 ? -26.343 -0.789 74.278 1.00 89.44 260 LYS A N 1
ATOM 2176 C CA . LYS A 1 260 ? -27.812 -0.762 74.159 1.00 89.44 260 LYS A CA 1
ATOM 2177 C C . LYS A 1 260 ? -28.260 0.422 73.292 1.00 89.44 260 LYS A C 1
ATOM 2179 O O . LYS A 1 260 ? -27.946 1.577 73.602 1.00 89.44 260 LYS A O 1
ATOM 2184 N N . ALA A 1 261 ? -28.952 0.145 72.186 1.00 87.81 261 ALA A N 1
ATOM 2185 C CA . ALA A 1 261 ? -29.476 1.198 71.320 1.00 87.81 261 ALA A CA 1
ATOM 2186 C C . ALA A 1 261 ? -30.640 1.921 72.004 1.00 87.81 261 ALA A C 1
ATOM 2188 O O . ALA A 1 261 ? -31.459 1.304 72.682 1.00 87.81 261 ALA A O 1
ATOM 2189 N N . THR A 1 262 ? -30.704 3.240 71.825 1.00 84.75 262 THR A N 1
ATOM 2190 C CA . THR A 1 262 ? -31.822 4.062 72.317 1.00 84.75 262 THR A CA 1
ATOM 2191 C C . THR A 1 262 ? -32.802 4.437 71.209 1.00 84.75 262 THR A C 1
ATOM 2193 O O . THR A 1 262 ? -33.860 4.991 71.487 1.00 84.75 262 THR A O 1
ATOM 2196 N N . GLY A 1 263 ? -32.463 4.130 69.956 1.00 83.31 263 GLY A N 1
ATOM 2197 C CA . GLY A 1 263 ? -33.281 4.384 68.777 1.00 83.31 263 GLY A CA 1
ATOM 2198 C C . GLY A 1 263 ? -32.422 4.587 67.530 1.00 83.31 263 GLY A C 1
ATOM 2199 O O . GLY A 1 263 ? -31.204 4.383 67.551 1.00 83.31 263 GLY A O 1
ATOM 2200 N N . ILE A 1 264 ? -33.068 5.007 66.444 1.00 80.94 264 ILE A N 1
ATOM 2201 C CA . ILE A 1 264 ? -32.400 5.395 65.200 1.00 80.94 264 ILE A CA 1
ATOM 2202 C C . ILE A 1 264 ? -31.972 6.858 65.324 1.00 80.94 264 ILE A C 1
ATOM 2204 O O . ILE A 1 264 ? -32.811 7.750 65.435 1.00 80.94 264 ILE A O 1
ATOM 2208 N N . HIS A 1 265 ? -30.666 7.113 65.268 1.00 86.31 265 HIS A N 1
ATOM 2209 C CA . HIS A 1 265 ? -30.110 8.465 65.285 1.00 86.31 265 HIS A CA 1
ATOM 2210 C C . HIS A 1 265 ? -29.248 8.679 64.047 1.00 86.31 265 HIS A C 1
ATOM 2212 O O . HIS A 1 265 ? -28.355 7.885 63.757 1.00 86.31 265 HIS A O 1
ATOM 2218 N N . TYR A 1 266 ? -29.506 9.768 63.319 1.00 86.69 266 TYR A N 1
ATOM 2219 C CA . TYR A 1 266 ? -28.779 10.123 62.091 1.00 86.69 266 TYR A CA 1
ATOM 2220 C C . TYR A 1 266 ? -28.767 9.005 61.029 1.00 86.69 266 TYR A C 1
ATOM 2222 O O . TYR A 1 266 ? -27.808 8.884 60.270 1.00 86.69 266 TYR A O 1
ATOM 2230 N N . GLY A 1 267 ? -29.833 8.196 60.987 1.00 78.50 267 GLY A N 1
ATOM 2231 C CA . GLY A 1 267 ? -30.031 7.117 60.014 1.00 78.50 267 GLY A CA 1
ATOM 2232 C C . GLY A 1 267 ? -29.675 5.707 60.493 1.00 78.50 267 GLY A C 1
ATOM 2233 O O . GLY A 1 267 ? -29.969 4.762 59.780 1.00 78.50 267 GLY A O 1
ATOM 2234 N N . LEU A 1 268 ? -29.096 5.540 61.689 1.00 83.44 268 LEU A N 1
ATOM 2235 C CA . LEU A 1 268 ? -28.601 4.241 62.169 1.00 83.44 268 LEU A CA 1
ATOM 2236 C C . LEU A 1 268 ? -29.034 3.944 63.615 1.00 83.44 268 LEU A C 1
ATOM 2238 O O . LEU A 1 268 ? -29.090 4.863 64.442 1.00 83.44 268 LEU A O 1
ATOM 2242 N N . ALA A 1 269 ? -29.289 2.674 63.954 1.00 86.38 269 ALA A N 1
ATOM 2243 C CA . ALA A 1 269 ? -29.588 2.264 65.326 1.00 86.38 269 ALA A CA 1
ATOM 2244 C C . ALA A 1 269 ? -28.344 2.443 66.210 1.00 86.38 269 ALA A C 1
ATOM 2246 O O . ALA A 1 269 ? -27.327 1.761 66.069 1.00 86.38 269 ALA A O 1
ATOM 2247 N N . THR A 1 270 ? -28.382 3.416 67.123 1.00 89.56 270 THR A N 1
ATOM 2248 C CA . THR A 1 270 ? -27.205 3.783 67.922 1.00 89.56 270 THR A CA 1
ATOM 2249 C C . THR A 1 270 ? -27.546 4.052 69.386 1.00 89.56 270 THR A C 1
ATOM 2251 O O . THR A 1 270 ? -28.676 4.356 69.760 1.00 89.56 270 THR A O 1
ATOM 2254 N N . CYS A 1 271 ? -26.544 3.910 70.254 1.00 93.44 271 CYS A N 1
ATOM 2255 C CA . CYS A 1 271 ? -26.615 4.327 71.656 1.00 93.44 271 CYS A CA 1
ATOM 2256 C C . CYS A 1 271 ? -26.415 5.849 71.790 1.00 93.44 271 CYS A C 1
ATOM 2258 O O . CYS A 1 271 ? -25.766 6.471 70.937 1.00 93.44 271 CYS A O 1
ATOM 2260 N N . GLU A 1 272 ? -26.839 6.439 72.913 1.00 91.56 272 GLU A N 1
ATOM 2261 C CA . GLU A 1 272 ? -26.642 7.875 73.201 1.00 91.56 272 GLU A CA 1
ATOM 2262 C C . GLU A 1 272 ? -25.168 8.311 73.124 1.00 91.56 272 GLU A C 1
ATOM 2264 O O . GLU A 1 272 ? -24.855 9.421 72.685 1.00 91.56 272 GLU A O 1
ATOM 2269 N N . GLY A 1 273 ? -24.233 7.415 73.462 1.00 91.44 273 GLY A N 1
ATOM 2270 C CA . GLY A 1 273 ? -22.800 7.692 73.382 1.00 91.44 273 GLY A CA 1
ATOM 2271 C C . GLY A 1 273 ? -22.304 7.946 71.953 1.00 91.44 273 GLY A C 1
ATOM 2272 O O . GLY A 1 273 ? -21.507 8.858 71.732 1.00 91.44 273 GLY A O 1
ATOM 2273 N N . CYS A 1 274 ? -22.758 7.157 70.974 1.00 92.94 274 CYS A N 1
ATOM 2274 C CA . CYS A 1 274 ? -22.369 7.320 69.566 1.00 92.94 274 CYS A CA 1
ATOM 2275 C C . CYS A 1 274 ? -23.146 8.448 68.880 1.00 92.94 274 CYS A C 1
ATOM 2277 O O . CYS A 1 274 ? -22.544 9.202 68.118 1.00 92.94 274 CYS A O 1
ATOM 2279 N N . LYS A 1 275 ? -24.422 8.641 69.233 1.00 92.81 275 LYS A N 1
ATOM 2280 C CA . LYS A 1 275 ? -25.229 9.799 68.822 1.00 92.81 275 LYS A CA 1
ATOM 2281 C C . LYS A 1 275 ? -24.567 11.120 69.221 1.00 92.81 275 LYS A C 1
ATOM 2283 O O . LYS A 1 275 ? -24.307 11.971 68.372 1.00 92.81 275 LYS A O 1
ATOM 2288 N N . GLY A 1 276 ? -24.247 11.287 70.507 1.00 90.81 276 GLY A N 1
ATOM 2289 C CA . GLY A 1 276 ? -23.632 12.513 71.015 1.00 90.81 276 GLY A CA 1
ATOM 2290 C C . GLY A 1 276 ? -22.226 12.746 70.459 1.00 90.81 276 GLY A C 1
ATOM 2291 O O . GLY A 1 276 ? -21.863 13.883 70.159 1.00 90.81 276 GLY A O 1
ATOM 2292 N N . PHE A 1 277 ? -21.445 11.675 70.284 1.00 94.00 277 PHE A N 1
ATOM 2293 C CA . PHE A 1 277 ? -20.138 11.747 69.635 1.00 94.00 277 PHE A CA 1
ATOM 2294 C C . PHE A 1 277 ? -20.258 12.271 68.197 1.00 94.00 277 PHE A C 1
ATOM 2296 O O . PHE A 1 277 ? -19.651 13.293 67.888 1.00 94.00 277 PHE A O 1
ATOM 2303 N N . PHE A 1 278 ? -21.104 11.651 67.366 1.00 93.25 278 PHE A N 1
ATOM 2304 C CA . PHE A 1 278 ? -21.310 12.046 65.970 1.00 93.25 278 PHE A CA 1
ATOM 2305 C C . PHE A 1 278 ? -21.777 13.504 65.843 1.00 93.25 278 PHE A C 1
ATOM 2307 O O . PHE A 1 278 ? -21.181 14.279 65.095 1.00 93.25 278 PHE A O 1
ATOM 2314 N N . LYS A 1 279 ? -22.759 13.919 66.659 1.00 89.94 279 LYS A N 1
ATOM 2315 C CA . LYS A 1 279 ? -23.238 15.310 66.716 1.00 89.94 279 LYS A CA 1
ATOM 2316 C C . LYS A 1 279 ? -22.105 16.296 67.014 1.00 89.94 279 LYS A C 1
ATOM 2318 O O . LYS A 1 279 ? -21.924 17.261 66.278 1.00 89.94 279 LYS A O 1
ATOM 2323 N N . ARG A 1 280 ? -21.320 16.053 68.072 1.00 91.06 280 ARG A N 1
ATOM 2324 C CA . ARG A 1 280 ? -20.225 16.953 68.481 1.00 91.06 280 ARG A CA 1
ATOM 2325 C C . ARG A 1 280 ? -19.087 16.995 67.469 1.00 91.06 280 ARG A C 1
ATOM 2327 O O . ARG A 1 280 ? -18.460 18.044 67.339 1.00 91.06 280 ARG A O 1
ATOM 2334 N N . THR A 1 281 ? -18.794 15.883 66.797 1.00 91.94 281 THR A N 1
ATOM 2335 C CA . THR A 1 281 ? -17.767 15.839 65.751 1.00 91.94 281 THR A CA 1
ATOM 2336 C C . THR A 1 281 ? -18.189 16.667 64.541 1.00 91.94 281 THR A C 1
ATOM 2338 O O . THR A 1 281 ? -17.391 17.474 64.071 1.00 91.94 281 THR A O 1
ATOM 2341 N N . VAL A 1 282 ? -19.440 16.525 64.091 1.00 88.81 282 VAL A N 1
ATOM 2342 C CA . VAL A 1 282 ? -19.973 17.245 62.923 1.00 88.81 282 VAL A CA 1
ATOM 2343 C C . VAL A 1 282 ? -20.186 18.734 63.213 1.00 88.81 282 VAL A C 1
ATOM 2345 O O . VAL A 1 282 ? -19.652 19.567 62.485 1.00 88.81 282 VAL A O 1
ATOM 2348 N N . GLN A 1 283 ? -20.893 19.088 64.295 1.00 86.25 283 GLN A N 1
ATOM 2349 C CA . GLN A 1 283 ? -21.195 20.492 64.625 1.00 86.25 283 GLN A CA 1
ATOM 2350 C C . GLN A 1 283 ? -19.926 21.320 64.851 1.00 86.25 283 GLN A C 1
ATOM 2352 O O . GLN A 1 283 ? -19.833 22.449 64.384 1.00 86.25 283 GLN A O 1
ATOM 2357 N N . ASN A 1 284 ? -18.925 20.739 65.518 1.00 86.00 284 ASN A N 1
ATOM 2358 C CA . ASN A 1 284 ? -17.671 21.432 65.814 1.00 86.00 284 ASN A CA 1
ATOM 2359 C C . ASN A 1 284 ? -16.575 21.170 64.764 1.00 86.00 284 ASN A C 1
ATOM 2361 O O . ASN A 1 284 ? -15.416 21.476 65.030 1.00 86.00 284 ASN A O 1
ATOM 2365 N N . LYS A 1 285 ? -16.906 20.542 63.621 1.00 85.62 285 LYS A N 1
ATOM 2366 C CA . LYS A 1 285 ? -15.973 20.208 62.523 1.00 85.62 285 LYS A CA 1
ATOM 2367 C C . LYS A 1 285 ? -14.648 19.578 63.003 1.00 85.62 285 LYS A C 1
ATOM 2369 O O . LYS A 1 285 ? -13.569 19.912 62.512 1.00 85.62 285 LYS A O 1
ATOM 2374 N N . ARG A 1 286 ? -14.707 18.670 63.988 1.00 87.94 286 ARG A N 1
ATOM 2375 C CA . ARG A 1 286 ? -13.503 18.096 64.619 1.00 87.94 286 ARG A CA 1
ATOM 2376 C C . ARG A 1 286 ? -12.788 17.143 63.663 1.00 87.94 286 ARG A C 1
ATOM 2378 O O . ARG A 1 286 ? -13.387 16.187 63.178 1.00 87.94 286 ARG A O 1
ATOM 2385 N N . LYS A 1 287 ? -11.487 17.360 63.458 1.00 87.69 287 LYS A N 1
ATOM 2386 C CA . LYS A 1 287 ? -10.599 16.447 62.726 1.00 87.69 287 LYS A CA 1
ATOM 2387 C C . LYS A 1 287 ? -9.812 15.601 63.724 1.00 87.69 287 LYS A C 1
ATOM 2389 O O . LYS A 1 287 ? -9.143 16.141 64.599 1.00 87.69 287 LYS A O 1
ATOM 2394 N N . TYR A 1 288 ? -9.890 14.282 63.591 1.00 92.25 288 TYR A N 1
ATOM 2395 C CA . TYR A 1 288 ? -9.144 13.339 64.427 1.00 92.25 288 TYR A CA 1
ATOM 2396 C C . TYR A 1 288 ? -8.007 12.705 63.621 1.00 92.25 288 TYR A C 1
ATOM 2398 O O . TYR A 1 288 ? -8.135 12.538 62.411 1.00 92.25 288 TYR A O 1
ATOM 2406 N N . ARG A 1 289 ? -6.924 12.302 64.290 1.00 89.94 289 ARG A N 1
ATOM 2407 C CA . ARG A 1 289 ? -5.866 11.450 63.724 1.00 89.94 289 ARG A CA 1
ATOM 2408 C C . ARG A 1 289 ? -5.795 10.140 64.505 1.00 89.94 289 ARG A C 1
ATOM 2410 O O . ARG A 1 289 ? -6.144 10.101 65.685 1.00 89.94 289 ARG A O 1
ATOM 2417 N N . CYS A 1 290 ? -5.427 9.055 63.832 1.00 92.50 290 CYS A N 1
ATOM 2418 C CA . CYS A 1 290 ? -5.161 7.782 64.493 1.00 92.50 290 CYS A CA 1
ATOM 2419 C C . CYS A 1 290 ? -3.698 7.734 64.929 1.00 92.50 290 CYS A C 1
ATOM 2421 O O . CYS A 1 290 ? -2.832 8.106 64.150 1.00 92.50 290 CYS A O 1
ATOM 2423 N N . ASN A 1 291 ? -3.428 7.199 66.118 1.00 87.81 291 ASN A N 1
ATOM 2424 C CA . ASN A 1 291 ? -2.062 6.953 66.598 1.00 87.81 291 ASN A CA 1
ATOM 2425 C C . ASN A 1 291 ? -1.579 5.523 66.250 1.00 87.81 291 ASN A C 1
ATOM 2427 O O . ASN A 1 291 ? -0.637 5.023 66.848 1.00 87.81 291 ASN A O 1
ATOM 2431 N N . LYS A 1 292 ? -2.293 4.835 65.349 1.00 87.38 292 LYS A N 1
ATOM 2432 C CA . LYS A 1 292 ? -2.033 3.483 64.820 1.00 87.38 292 LYS A CA 1
ATOM 2433 C C . LYS A 1 292 ? -2.392 3.478 63.319 1.00 87.38 292 LYS A C 1
ATOM 2435 O O . LYS A 1 292 ? -2.555 4.539 62.727 1.00 87.38 292 LYS A O 1
ATOM 2440 N N . ASN A 1 293 ? -2.668 2.314 62.731 1.00 87.06 293 ASN A N 1
ATOM 2441 C CA . ASN A 1 293 ? -2.933 2.138 61.292 1.00 87.06 293 ASN A CA 1
ATOM 2442 C C . ASN A 1 293 ? -4.400 2.398 60.869 1.00 87.06 293 ASN A C 1
ATOM 2444 O O . ASN A 1 293 ? -4.857 1.914 59.839 1.00 87.06 293 ASN A O 1
ATOM 2448 N N . GLY A 1 294 ? -5.191 3.120 61.674 1.00 84.88 294 GLY A N 1
ATOM 2449 C CA . GLY A 1 294 ? -6.584 3.443 61.327 1.00 84.88 294 GLY A CA 1
ATOM 2450 C C . GLY A 1 294 ? -7.596 2.291 61.453 1.00 84.88 294 GLY A C 1
ATOM 2451 O O . GLY A 1 294 ? -8.694 2.407 60.902 1.00 84.88 294 GLY A O 1
ATOM 2452 N N . SER A 1 295 ? -7.254 1.221 62.183 1.00 88.38 295 SER A N 1
ATOM 2453 C CA . SER A 1 295 ? -8.038 -0.021 62.345 1.00 88.38 295 SER A CA 1
ATOM 2454 C C . SER A 1 295 ? -8.381 -0.380 63.808 1.00 88.38 295 SER A C 1
ATOM 2456 O O . SER A 1 295 ? -8.604 -1.541 64.139 1.00 88.38 295 SER A O 1
ATOM 2458 N N . CYS A 1 296 ? -8.427 0.595 64.724 1.00 91.25 296 CYS A N 1
ATOM 2459 C CA . CYS A 1 296 ? -8.726 0.332 66.139 1.00 91.25 296 CYS A CA 1
ATOM 2460 C C . CYS A 1 296 ? -10.134 -0.263 66.347 1.00 91.25 296 CYS A C 1
ATOM 2462 O O . CYS A 1 296 ? -11.112 0.233 65.785 1.00 91.25 296 CYS A O 1
ATOM 2464 N N . ILE A 1 297 ? -10.241 -1.257 67.236 1.00 89.62 297 ILE A N 1
ATOM 2465 C CA . ILE A 1 297 ? -11.507 -1.892 67.634 1.00 89.62 297 ILE A CA 1
ATOM 2466 C C . ILE A 1 297 ? -12.386 -0.890 68.400 1.00 89.62 297 ILE A C 1
ATOM 2468 O O . ILE A 1 297 ? -11.906 -0.157 69.264 1.00 89.62 297 ILE A O 1
ATOM 2472 N N . ILE A 1 298 ? -13.682 -0.861 68.066 1.00 93.12 298 ILE A N 1
ATOM 2473 C CA . ILE A 1 298 ? -14.692 0.021 68.669 1.00 93.12 298 ILE A CA 1
ATOM 2474 C C . ILE A 1 298 ? -15.827 -0.833 69.246 1.00 93.12 298 ILE A C 1
ATOM 2476 O O . ILE A 1 298 ? -16.676 -1.319 68.495 1.00 93.12 298 ILE A O 1
ATOM 2480 N N . ASP A 1 299 ? -15.841 -0.959 70.568 1.00 90.94 299 ASP A N 1
ATOM 2481 C CA . ASP A 1 299 ? -16.819 -1.652 71.418 1.00 90.94 299 ASP A CA 1
ATOM 2482 C C . ASP A 1 299 ? -17.228 -0.741 72.606 1.00 90.94 299 ASP A C 1
ATOM 2484 O O . ASP A 1 299 ? -16.786 0.410 72.705 1.00 90.94 299 ASP A O 1
ATOM 2488 N N . LYS A 1 300 ? -18.106 -1.199 73.507 1.00 89.12 300 LYS A N 1
ATOM 2489 C CA . LYS A 1 300 ? -18.607 -0.378 74.628 1.00 89.12 300 LYS A CA 1
ATOM 2490 C C . LYS A 1 300 ? -17.489 0.160 75.533 1.00 89.12 300 LYS A C 1
ATOM 2492 O O . LYS A 1 300 ? -17.553 1.327 75.926 1.00 89.12 300 LYS A O 1
ATOM 2497 N N . SER A 1 301 ? -16.485 -0.660 75.832 1.00 89.00 301 SER A N 1
ATOM 2498 C CA . SER A 1 301 ? -15.368 -0.353 76.736 1.00 89.00 301 SER A CA 1
ATOM 2499 C C . SER A 1 301 ? -14.283 0.507 76.078 1.00 89.00 301 SER A C 1
ATOM 2501 O O . SER A 1 301 ? -13.779 1.441 76.699 1.00 89.00 301 SER A O 1
ATOM 2503 N N . HIS A 1 302 ? -13.961 0.279 74.803 1.00 87.88 302 HIS A N 1
ATOM 2504 C CA . HIS A 1 302 ? -12.824 0.896 74.111 1.00 87.88 302 HIS A CA 1
ATOM 2505 C C . HIS A 1 302 ? -13.211 1.930 73.046 1.00 87.88 302 HIS A C 1
ATOM 2507 O O . HIS A 1 302 ? -12.326 2.549 72.449 1.00 87.88 302 HIS A O 1
ATOM 2513 N N . ARG A 1 303 ? -14.504 2.226 72.837 1.00 89.94 303 ARG A N 1
ATOM 2514 C CA . ARG A 1 303 ? -14.960 3.267 71.885 1.00 89.94 303 ARG A CA 1
ATOM 2515 C C . ARG A 1 303 ? -14.343 4.653 72.096 1.00 89.94 303 ARG A C 1
ATOM 2517 O O . ARG A 1 303 ? -14.369 5.465 71.178 1.00 89.94 303 ARG A O 1
ATOM 2524 N N . ASN A 1 304 ? -13.810 4.960 73.278 1.00 90.75 304 ASN A N 1
ATOM 2525 C CA . ASN A 1 304 ? -13.154 6.243 73.557 1.00 90.75 304 ASN A CA 1
ATOM 2526 C C . ASN A 1 304 ? -11.642 6.241 73.261 1.00 90.75 304 ASN A C 1
ATOM 2528 O O . ASN A 1 304 ? -11.050 7.314 73.196 1.00 90.75 304 ASN A O 1
ATOM 2532 N N . ARG A 1 305 ? -11.023 5.074 73.027 1.00 91.62 305 ARG A N 1
ATOM 2533 C CA . ARG A 1 305 ? -9.567 4.923 72.849 1.00 91.62 305 ARG A CA 1
ATOM 2534 C C . ARG A 1 305 ? -9.050 5.518 71.537 1.00 91.62 305 ARG A C 1
ATOM 2536 O O . ARG A 1 305 ? -7.898 5.927 71.461 1.00 91.62 305 ARG A O 1
ATOM 2543 N N . CYS A 1 306 ? -9.884 5.575 70.497 1.00 94.06 306 CYS A N 1
ATOM 2544 C CA . CYS A 1 306 ? -9.526 6.209 69.229 1.00 94.06 306 CYS A CA 1
ATOM 2545 C C . CYS A 1 306 ? -10.729 6.909 68.586 1.00 94.06 306 CYS A C 1
ATOM 2547 O O . CYS A 1 306 ? -11.605 6.273 67.996 1.00 94.06 306 CYS A O 1
ATOM 2549 N N . GLN A 1 307 ? -10.740 8.240 68.650 1.00 93.06 307 GLN A N 1
ATOM 2550 C CA . GLN A 1 307 ? -11.810 9.066 68.081 1.00 93.06 307 GLN A CA 1
ATOM 2551 C C . GLN A 1 307 ? -11.831 9.011 66.544 1.00 93.06 307 GLN A C 1
ATOM 2553 O O . GLN A 1 307 ? -12.911 8.994 65.957 1.00 93.06 307 GLN A O 1
ATOM 2558 N N . TYR A 1 308 ? -10.663 8.889 65.897 1.00 94.50 308 TYR A N 1
ATOM 2559 C CA . TYR A 1 308 ? -10.564 8.712 64.444 1.00 94.50 308 TYR A CA 1
ATOM 2560 C C . TYR A 1 308 ? -11.286 7.444 63.972 1.00 94.50 308 TYR A C 1
ATOM 2562 O O . TYR A 1 308 ? -12.197 7.528 63.150 1.00 94.50 308 TYR A O 1
ATOM 2570 N N . CYS A 1 309 ? -10.946 6.278 64.535 1.00 92.62 309 CYS A N 1
ATOM 2571 C CA . CYS A 1 309 ? -11.557 5.010 64.124 1.00 92.62 309 CYS A CA 1
ATOM 2572 C C . CYS A 1 309 ? -13.043 4.952 64.490 1.00 92.62 309 CYS A C 1
ATOM 2574 O O . CYS A 1 309 ? -13.841 4.421 63.723 1.00 92.62 309 CYS A O 1
ATOM 2576 N N . ARG A 1 310 ? -13.442 5.556 65.618 1.00 94.50 310 ARG A N 1
ATOM 2577 C CA . ARG A 1 310 ? -14.855 5.658 66.001 1.00 94.50 310 ARG A CA 1
ATOM 2578 C C . ARG A 1 310 ? -15.662 6.472 64.993 1.00 94.50 310 ARG A C 1
ATOM 2580 O O . ARG A 1 310 ? -16.726 6.025 64.578 1.00 94.50 310 ARG A O 1
ATOM 2587 N N . PHE A 1 311 ? -15.163 7.640 64.585 1.00 94.25 311 PHE A N 1
ATOM 2588 C CA . PHE A 1 311 ? -15.852 8.491 63.613 1.00 94.25 311 PHE A CA 1
ATOM 2589 C C . PHE A 1 311 ? -15.878 7.860 62.222 1.00 94.25 311 PHE A C 1
ATOM 2591 O O . PHE A 1 311 ? -16.930 7.819 61.588 1.00 94.25 311 PHE A O 1
ATOM 2598 N N . ARG A 1 312 ? -14.761 7.259 61.795 1.00 91.38 312 ARG A N 1
ATOM 2599 C CA . ARG A 1 312 ? -14.690 6.465 60.563 1.00 91.38 312 ARG A CA 1
ATOM 2600 C C . ARG A 1 312 ? -15.723 5.330 60.568 1.00 91.38 312 ARG A C 1
ATOM 2602 O O . ARG A 1 312 ? -16.442 5.169 59.590 1.00 91.38 312 ARG A O 1
ATOM 2609 N N . LYS A 1 313 ? -15.864 4.595 61.679 1.00 91.81 313 LYS A N 1
ATOM 2610 C CA . LYS A 1 313 ? -16.851 3.511 61.819 1.00 91.81 313 LYS A CA 1
ATOM 2611 C C . LYS A 1 313 ? -18.298 4.020 61.777 1.00 91.81 313 LYS A C 1
ATOM 2613 O O . LYS A 1 313 ? -19.130 3.368 61.160 1.00 91.81 313 LYS A O 1
ATOM 2618 N N . CYS A 1 314 ? -18.593 5.186 62.361 1.00 92.25 314 CYS A N 1
ATOM 2619 C CA . CYS A 1 314 ? -19.901 5.844 62.227 1.00 92.25 314 CYS A CA 1
ATOM 2620 C C . CYS A 1 314 ? -20.262 6.129 60.760 1.00 92.25 314 CYS A C 1
ATOM 2622 O O . CYS A 1 314 ? -21.391 5.866 60.354 1.00 92.25 314 CYS A O 1
ATOM 2624 N N . LEU A 1 315 ? -19.310 6.633 59.968 1.00 89.81 315 LEU A N 1
ATOM 2625 C CA . LEU A 1 315 ? -19.525 6.914 58.544 1.00 89.81 315 LEU A CA 1
ATOM 2626 C C . LEU A 1 315 ? -19.693 5.630 57.726 1.00 89.81 315 LEU A C 1
ATOM 2628 O O . LEU A 1 315 ? -20.631 5.535 56.942 1.00 89.81 315 LEU A O 1
ATOM 2632 N N . ILE A 1 316 ? -18.836 4.628 57.957 1.00 84.94 316 ILE A N 1
ATOM 2633 C CA . ILE A 1 316 ? -18.902 3.325 57.272 1.00 84.94 316 ILE A CA 1
ATOM 2634 C C . ILE A 1 316 ? -20.239 2.626 57.538 1.00 84.94 316 ILE A C 1
ATOM 2636 O O . ILE A 1 316 ? -20.827 2.062 56.625 1.00 84.94 316 ILE A O 1
ATOM 2640 N N . LYS A 1 317 ? -20.739 2.678 58.779 1.00 85.69 317 LYS A N 1
ATOM 2641 C CA . LYS A 1 317 ? -22.030 2.081 59.147 1.00 85.69 317 LYS A CA 1
ATOM 2642 C C . LYS A 1 317 ? -23.245 2.895 58.683 1.00 85.69 317 LYS A C 1
ATOM 2644 O O . LYS A 1 317 ? -24.361 2.444 58.892 1.00 85.69 317 LYS A O 1
ATOM 2649 N N . GLY A 1 318 ? -23.053 4.063 58.063 1.00 82.75 318 GLY A N 1
ATOM 2650 C CA . GLY A 1 318 ? -24.137 4.807 57.415 1.00 82.75 318 GLY A CA 1
ATOM 2651 C C . GLY A 1 318 ? -24.739 5.963 58.219 1.00 82.75 318 GLY A C 1
ATOM 2652 O O . GLY A 1 318 ? -25.835 6.420 57.893 1.00 82.75 318 GLY A O 1
ATOM 2653 N N . MET A 1 319 ? -24.060 6.490 59.245 1.00 87.69 319 MET A N 1
ATOM 2654 C CA . MET A 1 319 ? -24.525 7.724 59.897 1.00 87.69 319 MET A CA 1
ATOM 2655 C C . MET A 1 319 ? -24.393 8.929 58.950 1.00 87.69 319 MET A C 1
ATOM 2657 O O . MET A 1 319 ? -23.329 9.187 58.382 1.00 87.69 319 MET A O 1
ATOM 2661 N N . VAL A 1 320 ? -25.471 9.699 58.796 1.00 82.19 320 VAL A N 1
ATOM 2662 C CA . VAL A 1 320 ? -25.577 10.780 57.805 1.00 82.19 320 VAL A CA 1
ATOM 2663 C C . VAL A 1 320 ? -25.205 12.129 58.421 1.00 82.19 320 VAL A C 1
ATOM 2665 O O . VAL A 1 320 ? -25.897 12.633 59.302 1.00 82.19 320 VAL A O 1
ATOM 2668 N N . ILE A 1 321 ? -24.139 12.761 57.917 1.00 83.75 321 ILE A N 1
ATOM 2669 C CA . ILE A 1 321 ? -23.665 14.082 58.380 1.00 83.75 321 ILE A CA 1
ATOM 2670 C C . ILE A 1 321 ? -24.753 15.155 58.211 1.00 83.75 321 ILE A C 1
ATOM 2672 O O . ILE A 1 321 ? -25.005 15.919 59.138 1.00 83.75 321 ILE A O 1
ATOM 2676 N N . GLY A 1 322 ? -25.446 15.167 57.066 1.00 75.94 322 GLY A N 1
ATOM 2677 C CA . GLY A 1 322 ? -26.514 16.131 56.764 1.00 75.94 322 GLY A CA 1
ATOM 2678 C C . GLY A 1 322 ? -27.754 16.030 57.663 1.00 75.94 322 GLY A C 1
ATOM 2679 O O . GLY A 1 322 ? -28.582 16.931 57.657 1.00 75.94 322 GLY A O 1
ATOM 2680 N N . ALA A 1 323 ? -27.881 14.972 58.474 1.00 76.19 323 ALA A N 1
ATOM 2681 C CA . ALA A 1 323 ? -28.946 14.857 59.471 1.00 76.19 323 ALA A CA 1
ATOM 2682 C C . ALA A 1 323 ? -28.637 15.635 60.772 1.00 76.19 323 ALA A C 1
ATOM 2684 O O . ALA A 1 323 ? -29.479 15.704 61.671 1.00 76.19 323 ALA A O 1
ATOM 2685 N N . VAL A 1 324 ? -27.438 16.216 60.904 1.00 79.50 324 VAL A N 1
ATOM 2686 C CA . VAL A 1 324 ? -27.034 17.039 62.051 1.00 79.50 324 VAL A CA 1
ATOM 2687 C C . VAL A 1 324 ? -27.339 18.511 61.757 1.00 79.50 324 VAL A C 1
ATOM 2689 O O . VAL A 1 324 ? -26.703 19.121 60.906 1.00 79.50 324 VAL A O 1
ATOM 2692 N N . ARG A 1 325 ? -28.291 19.100 62.491 1.00 75.50 325 ARG A N 1
ATOM 2693 C CA . ARG A 1 325 ? -28.605 20.538 62.403 1.00 75.50 325 ARG A CA 1
ATOM 2694 C C . ARG A 1 325 ? -27.480 21.387 63.007 1.00 75.50 325 ARG A C 1
ATOM 2696 O O . ARG A 1 325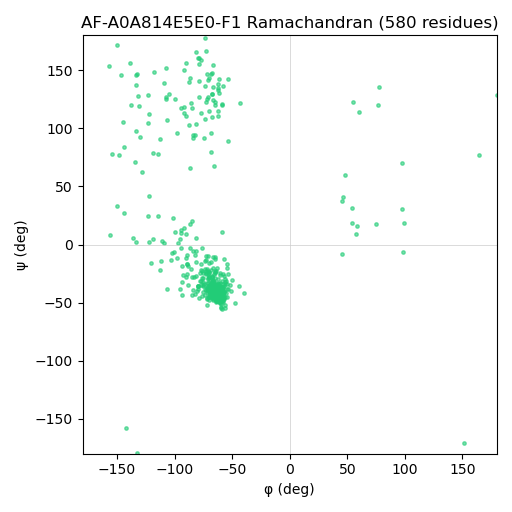 ? -26.900 21.000 64.028 1.00 75.50 325 ARG A O 1
ATOM 2703 N N . TYR A 1 326 ? -27.201 22.542 62.405 1.00 66.75 326 TYR A N 1
ATOM 2704 C CA . TYR A 1 326 ? -26.221 23.507 62.920 1.00 66.75 326 TYR A CA 1
ATOM 2705 C C . TYR A 1 326 ? -26.771 24.340 64.093 1.00 66.75 326 TYR A C 1
ATOM 2707 O O . TYR A 1 326 ? -26.002 24.735 64.970 1.00 66.75 326 TYR A O 1
ATOM 2715 N N . ASP A 1 327 ? -28.093 24.495 64.180 1.00 61.25 327 ASP A N 1
ATOM 2716 C CA . ASP A 1 327 ? -28.742 25.397 65.135 1.00 61.25 327 ASP A CA 1
ATOM 2717 C C . ASP A 1 327 ? -28.980 24.731 66.504 1.00 61.25 327 ASP A C 1
ATOM 2719 O O . ASP A 1 327 ? -29.283 23.536 66.604 1.00 61.25 327 ASP A O 1
ATOM 2723 N N . ARG A 1 328 ? -28.833 25.502 67.593 1.00 61.03 328 ARG A N 1
ATOM 2724 C CA . ARG A 1 328 ? -28.975 25.035 68.991 1.00 61.03 328 ARG A CA 1
ATOM 2725 C C . ARG A 1 328 ? -30.421 25.071 69.518 1.00 61.03 328 ARG A C 1
ATOM 2727 O O . ARG A 1 328 ? -30.615 25.013 70.729 1.00 61.03 328 ARG A O 1
ATOM 2734 N N . THR A 1 329 ? -31.430 25.156 68.653 1.00 51.25 329 THR A N 1
ATOM 2735 C CA . THR A 1 329 ? -32.844 25.197 69.061 1.00 51.25 329 THR A CA 1
ATOM 2736 C C . THR A 1 329 ? -33.322 23.827 69.586 1.00 51.25 329 THR A C 1
ATOM 2738 O O . THR A 1 329 ? -33.175 22.812 68.894 1.00 51.25 329 THR A O 1
ATOM 2741 N N . PRO A 1 330 ? -33.876 23.736 70.812 1.00 46.22 330 PRO A N 1
ATOM 2742 C CA . PRO A 1 330 ? -34.459 22.494 71.327 1.00 46.22 330 PRO A CA 1
ATOM 2743 C C . PRO A 1 330 ? -35.810 22.184 70.654 1.00 46.22 330 PRO A C 1
ATOM 2745 O O . PRO A 1 330 ? -36.648 23.067 70.532 1.00 46.22 330 PRO A O 1
ATOM 2748 N N . GLY A 1 331 ? -36.059 20.922 70.272 1.00 53.66 331 GLY A N 1
ATOM 2749 C CA . GLY A 1 331 ? -37.436 20.417 70.094 1.00 53.66 331 GLY A CA 1
ATOM 2750 C C . GLY A 1 331 ? -38.072 20.379 68.691 1.00 53.66 331 GLY A C 1
ATOM 2751 O O . GLY A 1 331 ? -39.290 20.448 68.602 1.00 53.66 331 GLY A O 1
ATOM 2752 N N . GLY A 1 332 ? -37.328 20.203 67.591 1.00 51.34 332 GLY A N 1
ATOM 2753 C CA . GLY A 1 332 ? -37.935 19.990 66.258 1.00 51.34 332 GLY A CA 1
ATOM 2754 C C . GLY A 1 332 ? -37.869 18.537 65.763 1.00 51.34 332 GLY A C 1
ATOM 2755 O O . GLY A 1 332 ? -36.781 17.960 65.727 1.00 51.34 332 GLY A O 1
ATOM 2756 N N . ARG A 1 333 ? -38.994 17.953 65.307 1.00 53.59 333 ARG A N 1
ATOM 2757 C CA . ARG A 1 333 ? -39.007 16.659 64.582 1.00 53.59 333 ARG A CA 1
ATOM 2758 C C . ARG A 1 333 ? -38.130 16.759 63.323 1.00 53.59 333 ARG A C 1
ATOM 2760 O O . ARG A 1 333 ? -38.153 17.773 62.623 1.00 53.59 333 ARG A O 1
ATOM 2767 N N . THR A 1 334 ? -37.315 15.739 63.049 1.00 49.28 334 THR A N 1
ATOM 2768 C CA . THR A 1 334 ? -36.542 15.618 61.799 1.00 49.28 334 THR A CA 1
ATOM 2769 C C . THR A 1 334 ? -37.501 15.519 60.606 1.00 49.28 334 THR A C 1
ATOM 2771 O O . THR A 1 334 ? -38.459 14.753 60.707 1.00 49.28 334 THR A O 1
ATOM 2774 N N . PRO A 1 335 ? -37.287 16.251 59.494 1.00 45.69 335 PRO A N 1
ATOM 2775 C CA . PRO A 1 335 ? -38.170 16.168 58.332 1.00 45.69 335 PRO A CA 1
ATOM 2776 C C . PRO A 1 335 ? -38.166 14.745 57.762 1.00 45.69 335 PRO A C 1
ATOM 2778 O O . PRO A 1 335 ? -37.113 14.103 57.717 1.00 45.69 335 PRO A O 1
ATOM 2781 N N . ALA A 1 336 ? -39.324 14.268 57.296 1.00 48.25 336 ALA A N 1
ATOM 2782 C CA . ALA A 1 336 ? -39.522 12.933 56.716 1.00 48.25 336 ALA A CA 1
ATOM 2783 C C . ALA A 1 336 ? -38.561 12.598 55.546 1.00 48.25 336 ALA A C 1
ATOM 2785 O O . ALA A 1 336 ? -38.321 11.428 55.248 1.00 48.25 336 ALA A O 1
ATOM 2786 N N . ASN A 1 337 ? -37.913 13.610 54.957 1.00 49.78 337 ASN A N 1
ATOM 2787 C CA . ASN A 1 337 ? -36.973 13.486 53.839 1.00 49.78 337 ASN A CA 1
ATOM 2788 C C . ASN A 1 337 ? -35.654 12.753 54.167 1.00 49.78 337 ASN A C 1
ATOM 2790 O O . ASN A 1 337 ? -34.915 12.397 53.252 1.00 49.78 337 ASN A O 1
ATOM 2794 N N . VAL A 1 338 ? -35.336 12.467 55.438 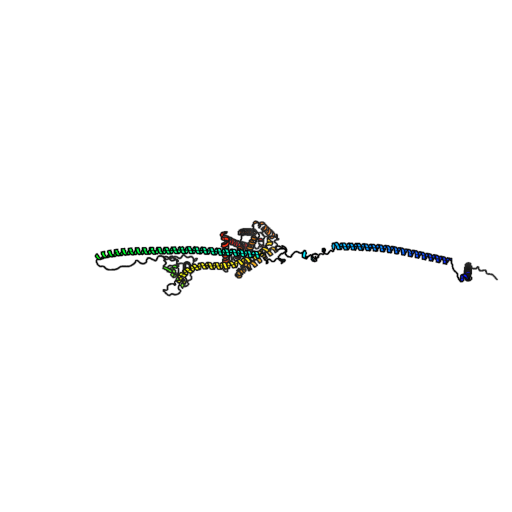1.00 49.75 338 VAL A N 1
ATOM 2795 C CA . VAL A 1 338 ? -34.126 11.686 55.786 1.00 49.75 338 VAL A CA 1
ATOM 2796 C C . VAL A 1 338 ? -34.302 10.186 55.494 1.00 49.75 338 VAL A C 1
ATOM 2798 O O . VAL A 1 338 ? -33.329 9.516 55.152 1.00 49.75 338 VAL A O 1
ATOM 2801 N N . MET A 1 339 ? -35.535 9.664 55.550 1.00 45.28 339 MET A N 1
ATOM 2802 C CA . MET A 1 339 ? -35.835 8.264 55.210 1.00 45.28 339 MET A CA 1
ATOM 2803 C C . MET A 1 339 ? -35.809 8.035 53.685 1.00 45.28 339 MET A C 1
ATOM 2805 O O . MET A 1 339 ? -35.335 7.001 53.220 1.00 45.28 339 MET A O 1
ATOM 2809 N N . GLN A 1 340 ? -36.233 9.031 52.894 1.00 49.44 340 GLN A N 1
ATOM 2810 C CA . GLN A 1 340 ? -36.124 9.006 51.427 1.00 49.44 340 GLN A CA 1
ATOM 2811 C C . GLN A 1 340 ? -34.661 9.068 50.952 1.00 49.44 340 GLN A C 1
ATOM 2813 O O . GLN A 1 340 ? -34.302 8.381 50.000 1.00 49.44 340 GLN A O 1
ATOM 2818 N N . LEU A 1 341 ? -33.781 9.780 51.671 1.00 48.62 341 LEU A N 1
ATOM 2819 C CA . LEU A 1 341 ? -32.334 9.788 51.403 1.00 48.62 341 LEU A CA 1
ATOM 2820 C C . LEU A 1 341 ? -31.660 8.420 51.619 1.00 48.62 341 LEU A C 1
ATOM 2822 O O . LEU A 1 341 ? -30.620 8.166 51.015 1.00 48.62 341 LEU A O 1
ATOM 2826 N N . TYR A 1 342 ? -32.238 7.532 52.437 1.00 44.81 342 TYR A N 1
ATOM 2827 C CA . TYR A 1 342 ? -31.743 6.160 52.619 1.00 44.81 342 TYR A CA 1
ATOM 2828 C C . TYR A 1 342 ? -32.078 5.251 51.423 1.00 44.81 342 TYR A C 1
ATOM 2830 O O . TYR A 1 342 ? -31.240 4.442 51.032 1.00 44.81 342 TYR A O 1
ATOM 2838 N N . LYS A 1 343 ? -33.249 5.427 50.787 1.00 43.81 343 LYS A N 1
ATOM 2839 C CA . LYS A 1 343 ? -33.600 4.736 49.529 1.00 43.81 343 LYS A CA 1
ATOM 2840 C C . LYS A 1 343 ? -32.799 5.277 48.337 1.00 43.81 343 LYS A C 1
ATOM 2842 O O . LYS A 1 343 ? -32.148 4.508 47.638 1.00 43.81 343 LYS A O 1
ATOM 2847 N N . TYR A 1 344 ? -32.715 6.602 48.204 1.00 44.12 344 TYR A N 1
ATOM 2848 C CA . TYR A 1 344 ? -32.063 7.266 47.066 1.00 44.12 344 TYR A CA 1
ATOM 2849 C C . TYR A 1 344 ? -30.548 7.002 46.979 1.00 44.12 344 TYR A C 1
ATOM 2851 O O . TYR A 1 344 ? -29.961 7.028 45.901 1.00 44.12 344 TYR A O 1
ATOM 2859 N N . LYS A 1 345 ? -29.870 6.755 48.110 1.00 41.09 345 LYS A N 1
ATOM 2860 C CA . LYS A 1 345 ? -28.410 6.546 48.144 1.00 41.09 345 LYS A CA 1
ATOM 2861 C C . LYS A 1 345 ? -27.992 5.119 47.770 1.00 41.09 345 LYS A C 1
ATOM 2863 O O . LYS A 1 345 ? -26.899 4.946 47.233 1.00 41.09 345 LYS A O 1
ATOM 2868 N N . ASN A 1 346 ? -28.859 4.128 47.994 1.00 39.72 346 ASN A N 1
ATOM 2869 C CA . ASN A 1 346 ? -28.644 2.766 47.496 1.00 39.72 346 ASN A CA 1
ATOM 2870 C C . ASN A 1 346 ? -28.826 2.700 45.969 1.00 39.72 346 ASN A C 1
ATOM 2872 O O . ASN A 1 346 ? -28.042 2.037 45.298 1.00 39.72 346 ASN A O 1
ATOM 2876 N N . GLU A 1 347 ? -29.758 3.482 45.418 1.00 41.78 347 GLU A N 1
ATOM 2877 C CA . GLU A 1 347 ? -29.977 3.613 43.967 1.00 41.78 347 GLU A CA 1
ATOM 2878 C C . GLU A 1 347 ? -28.860 4.428 43.281 1.00 41.78 347 GLU A C 1
ATOM 2880 O O . GLU A 1 347 ? -28.353 4.047 42.225 1.00 41.78 347 GLU A O 1
ATOM 2885 N N . LYS A 1 348 ? -28.363 5.504 43.916 1.00 40.03 348 LYS A N 1
ATOM 2886 C CA . LYS A 1 348 ? -27.253 6.307 43.366 1.00 40.03 348 LYS A CA 1
ATOM 2887 C C . LYS A 1 348 ? -25.896 5.600 43.391 1.00 40.03 348 LYS A C 1
ATOM 2889 O O . LYS A 1 348 ? -25.069 5.878 42.530 1.00 40.03 348 LYS A O 1
ATOM 2894 N N . ASN A 1 349 ? -25.655 4.687 44.334 1.00 36.94 349 ASN A N 1
ATOM 2895 C CA . ASN A 1 349 ? -24.442 3.857 44.327 1.00 36.94 349 ASN A CA 1
ATOM 2896 C C . ASN A 1 349 ? -24.453 2.824 43.184 1.00 36.94 349 ASN A C 1
ATOM 2898 O O . ASN A 1 349 ? -23.385 2.438 42.719 1.00 36.94 349 ASN A O 1
ATOM 2902 N N . GLN A 1 350 ? -25.629 2.435 42.677 1.00 44.19 350 GLN A N 1
ATOM 2903 C CA . GLN A 1 350 ? -25.750 1.633 41.454 1.00 44.19 350 GLN A CA 1
ATOM 2904 C C . GLN A 1 350 ? -25.599 2.493 40.183 1.00 44.19 350 GLN A C 1
ATOM 2906 O O . GLN A 1 350 ? -24.968 2.054 39.226 1.00 44.19 350 GLN A O 1
ATOM 2911 N N . GLN A 1 351 ? -26.080 3.744 40.181 1.00 39.72 351 GLN A N 1
ATOM 2912 C CA . GLN A 1 351 ? -25.898 4.677 39.053 1.00 39.72 351 GLN A CA 1
ATOM 2913 C C . GLN A 1 351 ? -24.482 5.266 38.941 1.00 39.72 351 GLN A C 1
ATOM 2915 O O . GLN A 1 351 ? -24.009 5.480 37.831 1.00 39.72 351 GLN A O 1
ATOM 2920 N N . MET A 1 352 ? -23.768 5.485 40.049 1.00 34.19 352 MET A N 1
ATOM 2921 C CA . MET A 1 352 ? -22.371 5.947 40.021 1.00 34.19 352 MET A CA 1
ATOM 2922 C C . MET A 1 352 ? -21.410 4.895 39.451 1.00 34.19 352 MET A C 1
ATOM 2924 O O . MET A 1 352 ? -20.419 5.282 38.844 1.00 34.19 352 MET A O 1
ATOM 2928 N N . ASN A 1 353 ? -21.738 3.602 39.577 1.00 38.28 353 ASN A N 1
ATOM 2929 C CA . ASN A 1 353 ? -21.018 2.511 38.908 1.00 38.28 353 ASN A CA 1
ATOM 2930 C C . ASN A 1 353 ? -21.379 2.386 37.413 1.00 38.28 353 ASN A C 1
ATOM 2932 O O . ASN A 1 353 ? -20.593 1.852 36.638 1.00 38.28 353 ASN A O 1
ATOM 2936 N N . LYS A 1 354 ? -22.543 2.905 36.992 1.00 36.03 354 LYS A N 1
ATOM 2937 C CA . LYS A 1 354 ? -22.936 3.004 35.575 1.00 36.03 354 LYS A CA 1
ATOM 2938 C C . LYS A 1 354 ? -22.265 4.193 34.884 1.00 36.03 354 LYS A C 1
ATOM 2940 O O . LYS A 1 354 ? -21.635 4.014 33.858 1.00 36.03 354 LYS A O 1
ATOM 2945 N N . ILE A 1 355 ? -22.266 5.370 35.515 1.00 35.75 355 ILE A N 1
ATOM 2946 C CA . ILE A 1 355 ? -21.637 6.592 34.976 1.00 35.75 355 ILE A CA 1
ATOM 2947 C C . ILE A 1 355 ? -20.106 6.462 34.893 1.00 35.75 355 ILE A C 1
ATOM 2949 O O . ILE A 1 355 ? -19.491 7.040 33.998 1.00 35.75 355 ILE A O 1
ATOM 2953 N N . SER A 1 356 ? -19.475 5.700 35.798 1.00 38.00 356 SER A N 1
ATOM 2954 C CA . SER A 1 356 ? -18.052 5.372 35.676 1.00 38.00 356 SER A CA 1
ATOM 2955 C C . SER A 1 356 ? -17.771 4.429 34.510 1.00 38.00 356 SER A C 1
ATOM 2957 O O . SER A 1 356 ? -16.739 4.608 33.886 1.00 38.00 356 SER A O 1
ATOM 2959 N N . ASN A 1 357 ? -18.673 3.492 34.194 1.00 37.28 357 ASN A N 1
ATOM 2960 C CA . ASN A 1 357 ? -18.534 2.578 33.055 1.00 37.28 357 ASN A CA 1
ATOM 2961 C C . ASN A 1 357 ? -18.865 3.252 31.715 1.00 37.28 357 ASN A C 1
ATOM 2963 O O . ASN A 1 357 ? -18.180 2.994 30.737 1.00 37.28 357 ASN A O 1
ATOM 2967 N N . ASP A 1 358 ? -19.827 4.174 31.674 1.00 35.31 358 ASP A N 1
ATOM 2968 C CA . ASP A 1 358 ? -20.204 4.878 30.440 1.00 35.31 358 ASP A CA 1
ATOM 2969 C C . ASP A 1 358 ? -19.123 5.888 30.007 1.00 35.31 358 ASP A C 1
ATOM 2971 O O . ASP A 1 358 ? -18.772 5.952 28.832 1.00 35.31 358 ASP A O 1
ATOM 2975 N N . LYS A 1 359 ? -18.478 6.587 30.958 1.00 39.31 359 LYS A N 1
ATOM 2976 C CA . LYS A 1 359 ? -17.268 7.389 30.675 1.00 39.31 359 LYS A CA 1
ATOM 2977 C C . LYS A 1 359 ? -16.035 6.542 30.363 1.00 39.31 359 LYS A C 1
ATOM 2979 O O . LYS A 1 359 ? -15.138 7.022 29.679 1.00 39.31 359 LYS A O 1
ATOM 2984 N N . PHE A 1 360 ? -15.961 5.320 30.895 1.00 38.97 360 PHE A N 1
ATOM 2985 C CA . PHE A 1 360 ? -14.886 4.377 30.578 1.00 38.97 360 PHE A CA 1
ATOM 2986 C C . PHE A 1 360 ? -15.037 3.854 29.147 1.00 38.97 360 PHE A C 1
ATOM 2988 O O . PHE A 1 360 ? -14.037 3.783 28.449 1.00 38.97 360 PHE A O 1
ATOM 2995 N N . ASN A 1 361 ? -16.269 3.602 28.692 1.00 39.19 361 ASN A N 1
ATOM 2996 C CA . ASN A 1 361 ? -16.586 3.177 27.327 1.00 39.19 361 ASN A CA 1
ATOM 2997 C C . ASN A 1 361 ? -16.380 4.303 26.295 1.00 39.19 361 ASN A C 1
ATOM 2999 O O . ASN A 1 361 ? -15.768 4.055 25.263 1.00 39.19 361 ASN A O 1
ATOM 3003 N N . GLU A 1 362 ? -16.746 5.556 26.601 1.00 40.91 362 GLU A N 1
ATOM 3004 C CA . GLU A 1 362 ? -16.409 6.705 25.733 1.00 40.91 362 GLU A CA 1
ATOM 3005 C C . GLU A 1 362 ? -14.884 6.922 25.600 1.00 40.91 362 GLU A C 1
ATOM 3007 O O . GLU A 1 362 ? -14.398 7.288 24.532 1.00 40.91 362 GLU A O 1
ATOM 3012 N N . LEU A 1 363 ? -14.100 6.652 26.654 1.00 41.06 363 LEU A N 1
ATOM 3013 C CA . LEU A 1 363 ? -12.626 6.656 26.609 1.00 41.06 363 LEU A CA 1
ATOM 3014 C C . LEU A 1 363 ? -12.034 5.409 25.925 1.00 41.06 363 LEU A C 1
ATOM 3016 O O . LEU A 1 363 ? -10.896 5.465 25.457 1.00 41.06 363 LEU A O 1
ATOM 3020 N N . PHE A 1 364 ? -12.772 4.299 25.879 1.00 43.09 364 PHE A N 1
ATOM 3021 C CA . PHE A 1 364 ? -12.373 3.047 25.233 1.00 43.09 364 PHE A CA 1
ATOM 3022 C C . PHE A 1 364 ? -12.500 3.162 23.706 1.00 43.09 364 PHE A C 1
ATOM 3024 O O . PHE A 1 364 ? -11.556 2.834 22.987 1.00 43.09 364 PHE A O 1
ATOM 3031 N N . ASP A 1 365 ? -13.605 3.738 23.222 1.00 41.22 365 ASP A N 1
ATOM 3032 C CA . ASP A 1 365 ? -13.887 3.900 21.788 1.00 41.22 365 ASP A CA 1
ATOM 3033 C C . ASP A 1 365 ? -13.000 4.964 21.120 1.00 41.22 365 ASP A C 1
ATOM 3035 O O . ASP A 1 365 ? -12.534 4.774 19.996 1.00 41.22 365 ASP A O 1
ATOM 3039 N N . LEU A 1 366 ? -12.679 6.055 21.829 1.00 42.41 366 LEU A N 1
ATOM 3040 C CA . LEU A 1 366 ? -11.758 7.086 21.335 1.00 42.41 366 LEU A CA 1
ATOM 3041 C C . LEU A 1 366 ? -10.307 6.585 21.230 1.00 42.41 366 LEU A C 1
ATOM 3043 O O . LEU A 1 366 ? -9.597 7.005 20.325 1.00 42.41 366 LEU A O 1
ATOM 3047 N N . ASN A 1 367 ? -9.858 5.679 22.107 1.00 50.09 367 ASN A N 1
ATOM 3048 C CA . ASN A 1 367 ? -8.463 5.211 22.142 1.00 50.09 367 ASN A CA 1
ATOM 3049 C C . ASN A 1 367 ? -8.178 3.994 21.247 1.00 50.09 367 ASN A C 1
ATOM 3051 O O . ASN A 1 367 ? -7.040 3.832 20.800 1.00 50.09 367 ASN A O 1
ATOM 3055 N N . LEU A 1 368 ? -9.179 3.159 20.943 1.00 45.06 368 LEU A N 1
ATOM 3056 C CA . LEU A 1 368 ? -8.996 2.027 20.029 1.00 45.06 368 LEU A CA 1
ATOM 3057 C C . LEU A 1 368 ? -8.756 2.504 18.586 1.00 45.06 368 LEU A C 1
ATOM 3059 O O . LEU A 1 368 ? -7.947 1.914 17.876 1.00 45.06 368 LEU A O 1
ATOM 3063 N N . PHE A 1 369 ? -9.380 3.619 18.189 1.00 44.47 369 PHE A N 1
ATOM 3064 C CA . PHE A 1 369 ? -9.170 4.254 16.884 1.00 44.47 369 PHE A CA 1
ATOM 3065 C C . PHE A 1 369 ? -7.714 4.724 16.696 1.00 44.47 369 PHE A C 1
ATOM 3067 O O . PHE A 1 369 ? -7.099 4.427 15.677 1.00 44.47 369 PHE A O 1
ATOM 3074 N N . TYR A 1 370 ? -7.109 5.341 17.720 1.00 49.97 370 TYR A N 1
ATOM 3075 C CA . TYR A 1 370 ? -5.693 5.741 17.689 1.00 49.97 370 TYR A CA 1
ATOM 3076 C C . TYR A 1 370 ? -4.718 4.552 17.676 1.00 49.97 370 TYR A C 1
ATOM 3078 O O . TYR A 1 370 ? -3.621 4.665 17.132 1.00 49.97 370 TYR A O 1
ATOM 3086 N N . CYS A 1 371 ? -5.102 3.398 18.234 1.00 47.81 371 CYS A N 1
ATOM 3087 C CA . CYS A 1 371 ? -4.286 2.182 18.155 1.00 47.81 371 CYS A CA 1
ATOM 3088 C C . CYS A 1 371 ? -4.175 1.656 16.712 1.00 47.81 371 CYS A C 1
ATOM 3090 O O . CYS A 1 371 ? -3.136 1.111 16.343 1.00 47.81 371 CYS A O 1
ATOM 3092 N N . PHE A 1 372 ? -5.206 1.845 15.879 1.00 48.56 372 PHE A N 1
ATOM 3093 C CA . PHE A 1 372 ? -5.166 1.458 14.463 1.00 48.56 372 PHE A CA 1
ATOM 3094 C C . PHE A 1 372 ? -4.217 2.336 13.636 1.00 48.56 372 PHE A C 1
ATOM 3096 O O . PHE A 1 372 ? -3.464 1.798 12.824 1.00 48.56 372 PHE A O 1
ATOM 3103 N N . ASP A 1 373 ? -4.163 3.645 13.897 1.00 49.31 373 ASP A N 1
ATOM 3104 C CA . ASP A 1 373 ? -3.193 4.542 13.247 1.00 49.31 373 ASP A CA 1
ATOM 3105 C C . ASP A 1 373 ? -1.739 4.164 13.593 1.00 49.31 373 ASP A C 1
ATOM 3107 O O . ASP A 1 373 ? -0.846 4.233 12.746 1.00 49.31 373 ASP A O 1
ATOM 3111 N N . GLN A 1 374 ? -1.492 3.684 14.817 1.00 55.12 374 GLN A N 1
ATOM 3112 C CA . GLN A 1 374 ? -0.171 3.201 15.236 1.00 55.12 374 GLN A CA 1
ATOM 3113 C C . GLN A 1 374 ? 0.228 1.868 14.586 1.00 55.12 374 GLN A C 1
ATOM 3115 O O . GLN A 1 374 ? 1.417 1.640 14.350 1.00 55.12 374 GLN A O 1
ATOM 3120 N N . LEU A 1 375 ? -0.736 1.004 14.249 1.00 57.16 375 LEU A N 1
ATOM 3121 C CA . LEU A 1 375 ? -0.474 -0.245 13.523 1.00 57.16 375 LEU A CA 1
ATOM 3122 C C . LEU A 1 375 ? -0.011 0.004 12.089 1.00 57.16 375 LEU A C 1
ATOM 3124 O O . LEU A 1 375 ? 0.906 -0.668 11.623 1.00 57.16 375 LEU A O 1
ATOM 3128 N N . LEU A 1 376 ? -0.560 1.026 11.429 1.00 53.34 376 LEU A N 1
ATOM 3129 C CA . LEU A 1 376 ? -0.131 1.424 10.088 1.00 53.34 376 LEU A CA 1
ATOM 3130 C C . LEU A 1 376 ? 1.345 1.868 10.070 1.00 53.34 376 LEU A C 1
ATOM 3132 O O . LEU A 1 376 ? 2.094 1.533 9.153 1.00 53.34 376 LEU A O 1
ATOM 3136 N N . ILE A 1 377 ? 1.779 2.591 11.108 1.00 55.91 377 ILE A N 1
ATOM 3137 C CA . ILE A 1 377 ? 3.177 3.016 11.277 1.00 55.91 377 ILE A CA 1
ATOM 3138 C C . ILE A 1 377 ? 4.085 1.798 11.497 1.00 55.91 377 ILE A C 1
ATOM 3140 O O . ILE A 1 377 ? 5.157 1.720 10.897 1.00 55.91 377 ILE A O 1
ATOM 3144 N N . LEU A 1 378 ? 3.652 0.821 12.300 1.00 60.75 378 LEU A N 1
ATOM 3145 C CA . LEU A 1 378 ? 4.392 -0.427 12.525 1.00 60.75 378 LEU A CA 1
ATOM 3146 C C . LEU A 1 378 ? 4.577 -1.231 11.230 1.00 60.75 378 LEU A C 1
ATOM 3148 O O . LEU A 1 378 ? 5.686 -1.691 10.968 1.00 60.75 378 LEU A O 1
ATOM 3152 N N . ASP A 1 379 ? 3.550 -1.328 10.383 1.00 61.72 379 ASP A N 1
ATOM 3153 C CA . ASP A 1 379 ? 3.632 -2.037 9.098 1.00 61.72 379 ASP A CA 1
ATOM 3154 C C . ASP A 1 379 ? 4.607 -1.368 8.112 1.00 61.72 379 ASP A C 1
ATOM 3156 O O . ASP A 1 379 ? 5.395 -2.046 7.442 1.00 61.72 379 ASP A O 1
ATOM 3160 N N . ILE A 1 380 ? 4.618 -0.031 8.044 1.00 58.28 380 ILE A N 1
ATOM 3161 C CA . ILE A 1 380 ? 5.579 0.731 7.225 1.00 58.28 380 ILE A CA 1
ATOM 3162 C C . ILE A 1 380 ? 7.014 0.468 7.701 1.00 58.28 380 ILE A C 1
ATOM 3164 O O . ILE A 1 380 ? 7.912 0.217 6.896 1.00 58.28 380 ILE A O 1
ATOM 3168 N N . LEU A 1 381 ? 7.236 0.465 9.014 1.00 58.41 381 LEU A N 1
ATOM 3169 C CA . LEU A 1 381 ? 8.550 0.239 9.613 1.00 58.41 381 LEU A CA 1
ATOM 3170 C C . LEU A 1 381 ? 9.028 -1.209 9.468 1.00 58.41 381 LEU A C 1
ATOM 3172 O O . LEU A 1 381 ? 10.199 -1.450 9.169 1.00 58.41 381 LEU A O 1
ATOM 3176 N N . PHE A 1 382 ? 8.128 -2.180 9.609 1.00 66.06 382 PHE A N 1
ATOM 3177 C CA . PHE A 1 382 ? 8.433 -3.587 9.367 1.00 66.06 382 PHE A CA 1
ATOM 3178 C C . PHE A 1 382 ? 8.829 -3.840 7.918 1.00 66.06 382 PHE A C 1
ATOM 3180 O O . PHE A 1 382 ? 9.746 -4.624 7.689 1.00 66.06 382 PHE A O 1
ATOM 3187 N N . ASN A 1 383 ? 8.271 -3.107 6.950 1.00 62.12 383 ASN A N 1
ATOM 3188 C CA . ASN A 1 383 ? 8.738 -3.156 5.562 1.00 62.12 383 ASN A CA 1
ATOM 3189 C C . ASN A 1 383 ? 10.173 -2.632 5.382 1.00 62.12 383 ASN A C 1
ATOM 3191 O O . ASN A 1 383 ? 10.897 -3.167 4.544 1.00 62.12 383 ASN A O 1
ATOM 3195 N N . HIS A 1 384 ? 10.619 -1.656 6.181 1.00 57.28 384 HIS A N 1
ATOM 3196 C CA . HIS A 1 384 ? 12.008 -1.176 6.167 1.00 57.28 384 HIS A CA 1
ATOM 3197 C C . HIS A 1 384 ? 12.992 -2.127 6.866 1.00 57.28 384 HIS A C 1
ATOM 3199 O O . HIS A 1 384 ? 14.159 -2.182 6.480 1.00 57.28 384 HIS A O 1
ATOM 3205 N N . LEU A 1 385 ? 12.537 -2.897 7.860 1.00 58.44 385 LEU A N 1
ATOM 3206 C CA . LEU A 1 385 ? 13.345 -3.914 8.548 1.00 58.44 385 LEU A CA 1
ATOM 3207 C C . LEU A 1 385 ? 13.341 -5.275 7.824 1.00 58.44 385 LEU A C 1
ATOM 3209 O O . LEU A 1 385 ? 14.262 -6.071 7.989 1.00 58.44 385 LEU A O 1
ATOM 3213 N N . ARG A 1 386 ? 12.345 -5.546 6.973 1.00 61.66 386 ARG A N 1
ATOM 3214 C CA . ARG A 1 386 ? 12.191 -6.786 6.187 1.00 61.66 386 ARG A CA 1
ATOM 3215 C C . ARG A 1 386 ? 13.406 -7.187 5.327 1.00 61.66 386 ARG A C 1
ATOM 3217 O O . ARG A 1 386 ? 13.695 -8.382 5.269 1.00 61.66 386 ARG A O 1
ATOM 3224 N N . PRO A 1 387 ? 14.153 -6.264 4.684 1.00 55.03 387 PRO A N 1
ATOM 3225 C CA . PRO A 1 387 ? 15.347 -6.606 3.905 1.00 55.03 387 PRO A CA 1
ATOM 3226 C C . PRO A 1 387 ? 16.483 -7.169 4.769 1.00 55.03 387 PRO A C 1
ATOM 3228 O O . PRO A 1 387 ? 17.301 -7.940 4.274 1.00 55.03 387 PRO A O 1
ATOM 3231 N N . LEU A 1 388 ? 16.513 -6.818 6.061 1.00 53.47 388 LEU A N 1
ATOM 3232 C CA . LEU A 1 388 ? 17.526 -7.266 7.022 1.00 53.47 388 LEU A CA 1
ATOM 3233 C C . LEU A 1 388 ? 17.352 -8.742 7.416 1.00 53.47 388 LEU A C 1
ATOM 3235 O O . LEU A 1 388 ? 18.309 -9.382 7.836 1.00 53.47 388 LEU A O 1
ATOM 3239 N N . ILE A 1 389 ? 16.142 -9.288 7.260 1.00 54.06 389 ILE A N 1
ATOM 3240 C CA . ILE A 1 389 ? 15.798 -10.683 7.580 1.00 54.06 389 ILE A CA 1
ATOM 3241 C C . ILE A 1 389 ? 16.242 -11.647 6.467 1.00 54.06 389 ILE A C 1
ATOM 3243 O O . ILE A 1 389 ? 16.661 -12.763 6.764 1.00 54.06 389 ILE A O 1
ATOM 3247 N N . ASN A 1 390 ? 16.161 -11.234 5.198 1.00 49.97 390 ASN A N 1
ATOM 3248 C CA . ASN A 1 390 ? 16.251 -12.155 4.056 1.00 49.97 390 ASN A CA 1
ATOM 3249 C C . ASN A 1 390 ? 17.596 -12.145 3.315 1.00 49.97 390 ASN A C 1
ATOM 3251 O O . ASN A 1 390 ? 17.844 -13.044 2.514 1.00 49.97 390 ASN A O 1
ATOM 3255 N N . HIS A 1 391 ? 18.458 -11.155 3.552 1.00 48.16 391 HIS A N 1
ATOM 3256 C CA . HIS A 1 391 ? 19.747 -11.052 2.871 1.00 48.16 391 HIS A CA 1
ATOM 3257 C C . HIS A 1 391 ? 20.908 -11.346 3.825 1.00 48.16 391 HIS A C 1
ATOM 3259 O O . HIS A 1 391 ? 20.930 -10.875 4.961 1.00 48.16 391 HIS A O 1
ATOM 3265 N N . GLU A 1 392 ? 21.908 -12.087 3.339 1.00 51.78 392 GLU A N 1
ATOM 3266 C CA . GLU A 1 392 ? 23.242 -12.194 3.942 1.00 51.78 392 GLU A CA 1
ATOM 3267 C C . GLU A 1 392 ? 23.954 -10.832 3.863 1.00 51.78 392 GLU A C 1
ATOM 3269 O O . GLU A 1 392 ? 24.894 -10.625 3.098 1.00 51.78 392 GLU A O 1
ATOM 3274 N N . ILE A 1 393 ? 23.456 -9.844 4.606 1.00 52.50 393 ILE A N 1
ATOM 3275 C CA . ILE A 1 393 ? 24.068 -8.523 4.675 1.00 52.50 393 ILE A CA 1
ATOM 3276 C C . ILE A 1 393 ? 25.348 -8.667 5.491 1.00 52.50 393 ILE A C 1
ATOM 3278 O O . ILE A 1 393 ? 25.325 -9.093 6.648 1.00 52.50 393 ILE A O 1
ATOM 3282 N N . LEU A 1 394 ? 26.476 -8.290 4.890 1.00 55.38 394 LEU A N 1
ATOM 3283 C CA . LEU A 1 394 ? 27.725 -8.120 5.618 1.00 55.38 394 LEU A CA 1
ATOM 3284 C C . LEU A 1 394 ? 27.502 -7.006 6.653 1.00 55.38 394 LEU A C 1
ATOM 3286 O O . LEU A 1 394 ? 27.310 -5.849 6.283 1.00 55.38 394 LEU A O 1
ATOM 3290 N N . LEU A 1 395 ? 27.477 -7.360 7.941 1.00 58.84 395 LEU A N 1
ATOM 3291 C CA . LEU A 1 395 ? 27.267 -6.426 9.052 1.00 58.84 395 LEU A CA 1
ATOM 3292 C C . LEU A 1 395 ? 28.480 -5.494 9.187 1.00 58.84 395 LEU A C 1
ATOM 3294 O O . LEU A 1 395 ? 29.364 -5.706 10.011 1.00 58.84 395 LEU A O 1
ATOM 3298 N N . THR A 1 396 ? 28.549 -4.467 8.343 1.00 61.81 396 THR A N 1
ATOM 3299 C CA . THR A 1 396 ? 29.542 -3.395 8.449 1.00 61.81 396 THR A CA 1
ATOM 3300 C C . THR A 1 396 ? 29.130 -2.405 9.537 1.00 61.81 396 THR A C 1
ATOM 3302 O O . THR A 1 396 ? 27.943 -2.236 9.832 1.00 61.81 396 THR A O 1
ATOM 3305 N N . GLN A 1 397 ? 30.097 -1.688 10.114 1.00 64.38 397 GLN A N 1
ATOM 3306 C CA . GLN A 1 397 ? 29.838 -0.667 11.137 1.00 64.38 397 GLN A CA 1
ATOM 3307 C C . GLN A 1 397 ? 28.850 0.422 10.661 1.00 64.38 397 GLN A C 1
ATOM 3309 O O . GLN A 1 397 ? 28.104 0.982 11.464 1.00 64.38 397 GLN A O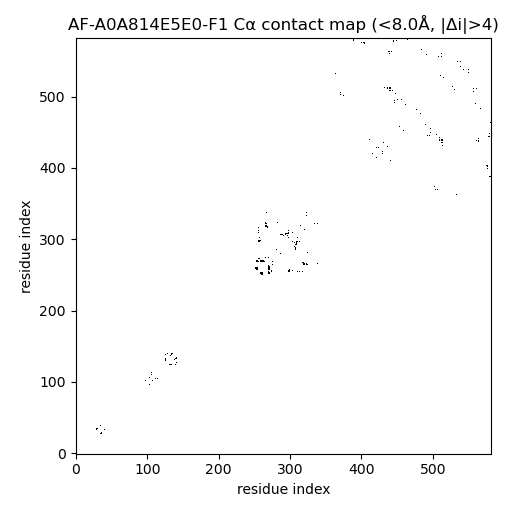 1
ATOM 3314 N N . GLU A 1 398 ? 28.822 0.705 9.358 1.00 68.06 398 GLU A N 1
ATOM 3315 C CA . GLU A 1 398 ? 27.913 1.668 8.730 1.00 68.06 398 GLU A CA 1
ATOM 3316 C C . GLU A 1 398 ? 26.474 1.139 8.639 1.00 68.06 398 GLU A C 1
ATOM 3318 O O . GLU A 1 398 ? 25.535 1.836 9.023 1.00 68.06 398 GLU A O 1
ATOM 3323 N N . SER A 1 399 ? 26.292 -0.128 8.252 1.00 67.44 399 SER A N 1
ATOM 3324 C CA . SER A 1 399 ? 24.967 -0.765 8.220 1.00 67.44 399 SER A CA 1
ATOM 3325 C C . SER A 1 399 ? 24.306 -0.813 9.606 1.00 67.44 399 SER A C 1
ATOM 3327 O O . SER A 1 399 ? 23.130 -0.484 9.745 1.00 67.44 399 SER A O 1
ATOM 3329 N N . ILE A 1 400 ? 25.077 -1.116 10.656 1.00 67.25 400 ILE A N 1
ATOM 3330 C CA . ILE A 1 400 ? 24.603 -1.152 12.049 1.00 67.25 400 ILE A CA 1
ATOM 3331 C C . ILE A 1 400 ? 24.182 0.242 12.522 1.00 67.25 400 ILE A C 1
ATOM 3333 O O . ILE A 1 400 ? 23.145 0.377 13.171 1.00 67.25 400 ILE A O 1
ATOM 3337 N N . LYS A 1 401 ? 24.946 1.287 12.177 1.00 70.00 401 LYS A N 1
ATOM 3338 C CA . LYS A 1 401 ? 24.567 2.674 12.486 1.00 70.00 401 LYS A CA 1
ATOM 3339 C C . LYS A 1 401 ? 23.250 3.052 11.814 1.00 70.00 401 LYS A C 1
ATOM 3341 O O . LYS A 1 401 ? 22.378 3.586 12.491 1.00 70.00 401 LYS A O 1
ATOM 3346 N N . ASN A 1 402 ? 23.077 2.716 10.537 1.00 72.00 402 ASN A N 1
ATOM 3347 C CA . ASN A 1 402 ? 21.843 3.005 9.802 1.00 72.00 402 ASN A CA 1
ATOM 3348 C C . ASN A 1 402 ? 20.625 2.309 10.427 1.00 72.00 402 ASN A C 1
ATOM 3350 O O . ASN A 1 402 ? 19.570 2.923 10.558 1.00 72.00 402 ASN A O 1
ATOM 3354 N N . ILE A 1 403 ? 20.783 1.066 10.892 1.00 71.06 403 ILE A N 1
ATOM 3355 C CA . ILE A 1 403 ? 19.720 0.340 11.604 1.00 71.06 403 ILE A CA 1
ATOM 3356 C C . ILE A 1 403 ? 19.409 1.000 12.952 1.00 71.06 403 ILE A C 1
ATOM 3358 O O . ILE A 1 403 ? 18.242 1.164 13.294 1.00 71.06 403 ILE A O 1
ATOM 3362 N N . CYS A 1 404 ? 20.426 1.414 13.714 1.00 74.12 404 CYS A N 1
ATOM 3363 C CA . CYS A 1 404 ? 20.216 2.145 14.965 1.00 74.12 404 CYS A CA 1
ATOM 3364 C C . CYS A 1 404 ? 19.462 3.463 14.743 1.00 74.12 404 CYS A C 1
ATOM 3366 O O . CYS A 1 404 ? 18.538 3.751 15.499 1.00 74.12 404 CYS A O 1
ATOM 3368 N N . TYR A 1 405 ? 19.833 4.242 13.721 1.00 76.75 405 TYR A N 1
ATOM 3369 C CA . TYR A 1 405 ? 19.129 5.481 13.379 1.00 76.75 405 TYR A CA 1
ATOM 3370 C C . TYR A 1 405 ? 17.672 5.205 13.023 1.00 76.75 405 TYR A C 1
ATOM 3372 O O . TYR A 1 405 ? 16.789 5.834 13.594 1.00 76.75 405 TYR A O 1
ATOM 3380 N N . LEU A 1 406 ? 17.418 4.190 12.191 1.00 74.69 406 LEU A N 1
ATOM 3381 C CA . LEU A 1 406 ? 16.061 3.786 11.842 1.00 74.69 406 LEU A CA 1
ATOM 3382 C C . LEU A 1 406 ? 15.244 3.414 13.088 1.00 74.69 406 LEU A C 1
ATOM 3384 O O . LEU A 1 406 ? 14.130 3.898 13.245 1.00 74.69 406 LEU A O 1
ATOM 3388 N N . LEU A 1 407 ? 15.793 2.600 13.998 1.00 76.38 407 LEU A N 1
ATOM 3389 C CA . LEU A 1 407 ? 15.117 2.211 15.242 1.00 76.38 407 LEU A CA 1
ATOM 3390 C C . LEU A 1 407 ? 14.817 3.413 16.146 1.00 76.38 407 LEU A C 1
ATOM 3392 O O . LEU A 1 407 ? 13.736 3.485 16.730 1.00 76.38 407 LEU A O 1
ATOM 3396 N N . ILE A 1 408 ? 15.734 4.370 16.253 1.00 78.94 408 ILE A N 1
ATOM 3397 C CA . ILE A 1 408 ? 15.501 5.592 17.028 1.00 78.94 408 ILE A CA 1
ATOM 3398 C C . ILE A 1 408 ? 14.407 6.434 16.362 1.00 78.94 408 ILE A C 1
ATOM 3400 O O . ILE A 1 408 ? 13.458 6.822 17.037 1.00 78.94 408 ILE A O 1
ATOM 3404 N N . ASP A 1 409 ? 14.460 6.632 15.046 1.00 77.31 409 ASP A N 1
ATOM 3405 C CA . ASP A 1 409 ? 13.428 7.360 14.302 1.00 77.31 409 ASP A CA 1
ATOM 3406 C C . ASP A 1 409 ? 12.052 6.689 14.436 1.00 77.31 409 ASP A C 1
ATOM 3408 O O . ASP A 1 409 ? 11.037 7.376 14.580 1.00 77.31 409 ASP A O 1
ATOM 3412 N N . THR A 1 410 ? 12.000 5.349 14.478 1.00 75.94 410 THR A N 1
ATOM 3413 C CA . THR A 1 410 ? 10.751 4.612 14.733 1.00 75.94 410 THR A CA 1
ATOM 3414 C C . THR A 1 410 ? 10.152 4.958 16.088 1.00 75.94 410 THR A C 1
ATOM 3416 O O . THR A 1 410 ? 8.952 5.217 16.191 1.00 75.94 410 THR A O 1
ATOM 3419 N N . PHE A 1 411 ? 10.993 5.000 17.123 1.00 81.88 411 PHE A N 1
ATOM 3420 C CA . PHE A 1 411 ? 10.575 5.350 18.467 1.00 81.88 411 PHE A CA 1
ATOM 3421 C C . PHE A 1 411 ? 10.096 6.797 18.515 1.00 81.88 411 PHE A C 1
ATOM 3423 O O . PHE A 1 411 ? 9.042 7.057 19.080 1.00 81.88 411 PHE A O 1
ATOM 3430 N N . ILE A 1 412 ? 10.823 7.725 17.892 1.00 81.75 412 ILE A N 1
ATOM 3431 C CA . ILE A 1 412 ? 10.480 9.148 17.873 1.00 81.75 412 ILE A CA 1
ATOM 3432 C C . ILE A 1 412 ? 9.112 9.369 17.216 1.00 81.75 412 ILE A C 1
ATOM 3434 O O . ILE A 1 412 ? 8.242 10.017 17.802 1.00 81.75 412 ILE A O 1
ATOM 3438 N N . ASN A 1 413 ? 8.892 8.787 16.037 1.00 79.25 413 ASN A N 1
ATOM 3439 C CA . ASN A 1 413 ? 7.628 8.912 15.311 1.00 79.25 413 ASN A CA 1
ATOM 3440 C C . ASN A 1 413 ? 6.459 8.286 16.083 1.00 79.25 413 ASN A C 1
ATOM 3442 O O . ASN A 1 413 ? 5.393 8.892 16.206 1.00 79.25 413 ASN A O 1
ATOM 3446 N N . TRP A 1 414 ? 6.656 7.100 16.662 1.00 80.56 414 TRP A N 1
ATOM 3447 C CA . TRP A 1 414 ? 5.639 6.476 17.506 1.00 80.56 414 TRP A CA 1
ATOM 3448 C C . TRP A 1 414 ? 5.378 7.292 18.787 1.00 80.56 414 TRP A C 1
ATOM 3450 O O . TRP A 1 414 ? 4.236 7.511 19.179 1.00 80.56 414 TRP A O 1
ATOM 3460 N N . TYR A 1 415 ? 6.420 7.838 19.407 1.00 81.69 415 TYR A N 1
ATOM 3461 C CA . TYR A 1 415 ? 6.313 8.602 20.644 1.00 81.69 415 TYR A CA 1
ATOM 3462 C C . TYR A 1 415 ? 5.537 9.916 20.463 1.00 81.69 415 TYR A C 1
ATOM 3464 O O . TYR A 1 415 ? 4.688 10.249 21.291 1.00 81.69 415 TYR A O 1
ATOM 3472 N N . TYR A 1 416 ? 5.765 10.640 19.362 1.00 80.12 416 TYR A N 1
ATOM 3473 C CA . TYR A 1 416 ? 5.011 11.859 19.045 1.00 80.12 416 TYR A CA 1
ATOM 3474 C C . TYR A 1 416 ? 3.555 11.595 18.646 1.00 80.12 416 TYR A C 1
ATOM 3476 O O . TYR A 1 416 ? 2.716 12.483 18.801 1.00 80.12 416 TYR A O 1
ATOM 3484 N N . THR A 1 417 ? 3.240 10.393 18.159 1.00 75.38 417 THR A N 1
ATOM 3485 C CA . THR A 1 417 ? 1.874 10.002 17.768 1.00 75.38 417 THR A CA 1
ATOM 3486 C C . THR A 1 417 ? 1.050 9.455 18.933 1.00 75.38 417 THR A C 1
ATOM 3488 O O . THR A 1 417 ? -0.140 9.188 18.775 1.00 75.38 417 THR A O 1
ATOM 3491 N N . LEU A 1 418 ? 1.635 9.319 20.127 1.00 73.56 418 LEU A N 1
ATOM 3492 C CA . LEU A 1 418 ? 0.909 8.880 21.313 1.00 73.56 418 LEU A CA 1
ATOM 3493 C C . LEU A 1 418 ? -0.124 9.926 21.773 1.00 73.56 418 LEU A C 1
ATOM 3495 O O . LEU A 1 418 ? 0.251 11.067 22.057 1.00 73.56 418 LEU A O 1
ATOM 3499 N N . PRO A 1 419 ? -1.393 9.539 22.015 1.00 67.94 419 PRO A N 1
ATOM 3500 C CA . PRO A 1 419 ? -2.414 10.445 22.557 1.00 67.94 419 PRO A CA 1
ATOM 3501 C C . PRO A 1 419 ? -2.001 11.093 23.889 1.00 67.94 419 PRO A C 1
ATOM 3503 O O . PRO A 1 419 ? -2.278 12.266 24.157 1.00 67.94 419 PRO A O 1
ATOM 3506 N N . ILE A 1 420 ? -1.254 10.344 24.708 1.00 69.50 420 ILE A N 1
ATOM 3507 C CA . ILE A 1 420 ? -0.730 10.797 26.000 1.00 69.50 420 ILE A CA 1
ATOM 3508 C C . ILE A 1 420 ? 0.378 11.853 25.873 1.00 69.50 420 ILE A C 1
ATOM 3510 O O . ILE A 1 420 ? 0.647 12.556 26.847 1.00 69.50 420 ILE A O 1
ATOM 3514 N N . TYR A 1 421 ? 0.990 12.036 24.696 1.00 73.88 421 TYR A N 1
ATOM 3515 C CA . TYR A 1 421 ? 2.079 12.999 24.499 1.00 73.88 421 TYR A CA 1
ATOM 3516 C C . TYR A 1 421 ? 1.647 14.443 24.801 1.00 73.88 421 TYR A C 1
ATOM 3518 O O . TYR A 1 421 ? 2.430 15.234 25.328 1.00 73.88 421 TYR A O 1
ATOM 3526 N N . SER A 1 422 ? 0.390 14.806 24.534 1.00 69.06 422 SER A N 1
ATOM 3527 C CA . SER A 1 422 ? -0.147 16.138 24.867 1.00 69.06 422 SER A CA 1
ATOM 3528 C C . SER A 1 422 ? -0.391 16.343 26.371 1.00 69.06 422 SER A C 1
ATOM 3530 O O . SER A 1 422 ? -0.354 17.473 26.851 1.00 69.06 422 SER A O 1
ATOM 3532 N N . ILE A 1 423 ? -0.596 15.253 27.117 1.00 68.88 423 ILE A N 1
ATOM 3533 C CA . ILE A 1 423 ? -1.022 15.242 28.526 1.00 68.88 423 ILE A CA 1
ATOM 3534 C C . ILE A 1 423 ? 0.184 15.191 29.481 1.00 68.88 423 ILE A C 1
ATOM 3536 O O . ILE A 1 423 ? 0.103 15.635 30.626 1.00 68.88 423 ILE A O 1
ATOM 3540 N N . ILE A 1 424 ? 1.311 14.636 29.031 1.00 70.69 424 ILE A N 1
ATOM 3541 C CA . ILE A 1 424 ? 2.504 14.410 29.854 1.00 70.69 424 ILE A CA 1
ATOM 3542 C C . ILE A 1 424 ? 3.321 15.705 30.033 1.00 70.69 424 ILE A C 1
ATOM 3544 O O . ILE A 1 424 ? 3.512 16.476 29.094 1.00 70.69 424 ILE A O 1
ATOM 3548 N N . ASN A 1 425 ? 3.854 15.928 31.240 1.00 72.56 425 ASN A N 1
ATOM 3549 C CA . ASN A 1 425 ? 4.730 17.066 31.552 1.00 72.56 425 ASN A CA 1
ATOM 3550 C C . ASN A 1 425 ? 6.079 16.992 30.819 1.00 72.56 425 ASN A C 1
ATOM 3552 O O . ASN A 1 425 ? 6.585 15.907 30.552 1.00 72.56 425 ASN A O 1
ATOM 3556 N N . ILE A 1 426 ? 6.712 18.146 30.588 1.00 76.56 426 ILE A N 1
ATOM 3557 C CA . ILE A 1 426 ? 8.007 18.256 29.889 1.00 76.56 426 ILE A CA 1
ATOM 3558 C C . ILE A 1 426 ? 9.098 17.389 30.549 1.00 76.56 426 ILE A C 1
ATOM 3560 O O . ILE A 1 426 ? 9.801 16.675 29.839 1.00 76.56 426 ILE A O 1
ATOM 3564 N N . ASP A 1 427 ? 9.170 17.350 31.883 1.00 73.69 427 ASP A N 1
ATOM 3565 C CA . ASP A 1 427 ? 10.154 16.529 32.614 1.00 73.69 427 ASP A CA 1
ATOM 3566 C C . ASP A 1 427 ? 9.992 15.029 32.331 1.00 73.69 427 ASP A C 1
ATOM 3568 O O . ASP A 1 427 ? 10.961 14.305 32.108 1.00 73.69 427 ASP A O 1
ATOM 3572 N N . LEU A 1 428 ? 8.741 14.557 32.297 1.00 73.62 428 LEU A N 1
ATOM 3573 C CA . LEU A 1 428 ? 8.429 13.171 31.960 1.00 73.62 428 LEU A CA 1
ATOM 3574 C C . LEU A 1 428 ? 8.707 12.895 30.484 1.00 73.62 428 LEU A C 1
ATOM 3576 O O . LEU A 1 428 ? 9.171 11.808 30.158 1.00 73.62 428 LEU A O 1
ATOM 3580 N N . LYS A 1 429 ? 8.484 13.871 29.595 1.00 81.44 429 LYS A N 1
ATOM 3581 C CA . LYS A 1 429 ? 8.816 13.698 28.180 1.00 81.44 429 LYS A CA 1
ATOM 3582 C C . LYS A 1 429 ? 10.305 13.475 27.969 1.00 81.44 429 LYS A C 1
ATOM 3584 O O . LYS A 1 429 ? 10.686 12.614 27.182 1.00 81.44 429 LYS A O 1
ATOM 3589 N N . GLN A 1 430 ? 11.121 14.242 28.683 1.00 79.44 430 GLN A N 1
ATOM 3590 C CA . GLN A 1 430 ? 12.571 14.133 28.639 1.00 79.44 430 GLN A CA 1
ATOM 3591 C C . GLN A 1 430 ? 13.055 12.823 29.274 1.00 79.44 430 GLN A C 1
ATOM 3593 O O . GLN A 1 430 ? 13.926 12.164 28.716 1.00 79.44 430 GLN A O 1
ATOM 3598 N N . PHE A 1 431 ? 12.448 12.398 30.386 1.00 78.88 431 PHE A N 1
ATOM 3599 C CA . PHE A 1 431 ? 12.742 11.105 31.010 1.00 78.88 431 PHE A CA 1
ATOM 3600 C C . PHE A 1 431 ? 12.432 9.924 30.082 1.00 78.88 431 PHE A C 1
ATOM 3602 O O . PHE A 1 431 ? 13.265 9.039 29.908 1.00 78.88 431 PHE A O 1
ATOM 3609 N N . ILE A 1 432 ? 11.259 9.923 29.443 1.00 79.94 432 ILE A N 1
ATOM 3610 C CA . ILE A 1 432 ? 10.867 8.874 28.493 1.00 79.94 432 ILE A CA 1
ATOM 3611 C C . ILE A 1 432 ? 11.884 8.777 27.353 1.00 79.94 432 ILE A C 1
ATOM 3613 O O . ILE A 1 432 ? 12.339 7.683 27.013 1.00 79.94 432 ILE A O 1
ATOM 3617 N N . PHE A 1 433 ? 12.262 9.928 26.801 1.00 81.19 433 PHE A N 1
ATOM 3618 C CA . PHE A 1 433 ? 13.205 10.007 25.696 1.00 81.19 433 PHE A CA 1
ATOM 3619 C C . PHE A 1 433 ? 14.613 9.536 26.082 1.00 81.19 433 PHE A C 1
ATOM 3621 O O . PHE A 1 433 ? 15.274 8.890 25.279 1.00 81.19 433 PHE A O 1
ATOM 3628 N N . ASN A 1 434 ? 15.063 9.820 27.306 1.00 76.12 434 ASN A N 1
ATOM 3629 C CA . ASN A 1 434 ? 16.419 9.493 27.746 1.00 76.12 434 ASN A CA 1
ATOM 3630 C C . ASN A 1 434 ? 16.551 8.054 28.261 1.00 76.12 434 ASN A C 1
ATOM 3632 O O . ASN A 1 434 ? 17.505 7.363 27.906 1.00 76.12 434 ASN A O 1
ATOM 3636 N N . ASP A 1 435 ? 15.587 7.594 29.062 1.00 75.25 435 ASP A N 1
ATOM 3637 C CA . ASP A 1 435 ? 15.747 6.391 29.886 1.00 75.25 435 ASP A CA 1
ATOM 3638 C C . ASP A 1 435 ? 14.844 5.222 29.460 1.00 75.25 435 ASP A C 1
ATOM 3640 O O . ASP A 1 435 ? 15.146 4.073 29.777 1.00 75.25 435 ASP A O 1
ATOM 3644 N N . GLN A 1 436 ? 13.735 5.480 28.751 1.00 80.38 436 GLN A N 1
ATOM 3645 C CA . GLN A 1 436 ? 12.700 4.463 28.489 1.00 80.38 436 GLN A CA 1
ATOM 3646 C C . GLN A 1 436 ? 12.589 4.021 27.025 1.00 80.38 436 GLN A C 1
ATOM 3648 O O . GLN A 1 436 ? 11.990 2.981 26.749 1.00 80.38 436 GLN A O 1
ATOM 3653 N N . TRP A 1 437 ? 13.190 4.754 26.085 1.00 83.31 437 TRP A N 1
ATOM 3654 C CA . TRP A 1 437 ? 13.155 4.441 24.648 1.00 83.31 437 TRP A CA 1
ATOM 3655 C C . TRP A 1 437 ? 13.639 3.019 24.323 1.00 83.31 437 TRP A C 1
ATOM 3657 O O . TRP A 1 437 ? 13.102 2.348 23.441 1.00 83.31 437 TRP A O 1
ATOM 3667 N N . LEU A 1 438 ? 14.610 2.516 25.088 1.00 82.62 438 LEU A N 1
ATOM 3668 C CA . LEU A 1 438 ? 15.188 1.194 24.881 1.00 82.62 438 LEU A CA 1
ATOM 3669 C C . LEU A 1 438 ? 14.217 0.053 25.249 1.00 82.62 438 LEU A C 1
ATOM 3671 O O . LEU A 1 438 ? 14.201 -0.969 24.563 1.00 82.62 438 LEU A O 1
ATOM 3675 N N . ASN A 1 439 ? 13.356 0.247 26.259 1.00 85.62 439 ASN A N 1
ATOM 3676 C CA . ASN A 1 439 ? 12.308 -0.721 26.619 1.00 85.62 439 ASN A CA 1
ATOM 3677 C C . ASN A 1 439 ? 11.342 -0.947 25.449 1.00 85.62 439 ASN A C 1
ATOM 3679 O O . ASN A 1 439 ? 10.984 -2.084 25.140 1.00 85.62 439 ASN A O 1
ATOM 3683 N N . TYR A 1 440 ? 10.952 0.140 24.777 1.00 85.56 440 TYR A N 1
ATOM 3684 C CA . TYR A 1 440 ? 10.086 0.084 23.603 1.00 85.56 440 TYR A CA 1
ATOM 3685 C C . TYR A 1 440 ? 10.747 -0.662 22.446 1.00 85.56 440 TYR A C 1
ATOM 3687 O O . TYR A 1 440 ? 10.140 -1.563 21.873 1.00 85.56 440 TYR A O 1
ATOM 3695 N N . ILE A 1 441 ? 12.000 -0.328 22.123 1.00 81.56 441 ILE A N 1
ATOM 3696 C CA . ILE A 1 441 ? 12.688 -0.940 20.982 1.00 81.56 441 ILE A CA 1
ATOM 3697 C C . ILE A 1 441 ? 12.870 -2.447 21.181 1.00 81.56 441 ILE A C 1
ATOM 3699 O O . ILE A 1 441 ? 12.688 -3.208 20.236 1.00 81.56 441 ILE A O 1
ATOM 3703 N N . ILE A 1 442 ? 13.178 -2.911 22.394 1.00 81.50 442 ILE A N 1
ATOM 3704 C CA . ILE A 1 442 ? 13.306 -4.353 22.662 1.00 81.50 442 ILE A CA 1
ATOM 3705 C C . ILE A 1 442 ? 11.965 -5.065 22.461 1.00 81.50 442 ILE A C 1
ATOM 3707 O O . ILE A 1 442 ? 11.920 -6.107 21.804 1.00 81.50 442 ILE A O 1
ATOM 3711 N N . LEU A 1 443 ? 10.868 -4.489 22.966 1.00 85.44 443 LEU A N 1
ATOM 3712 C CA . LEU A 1 443 ? 9.529 -5.034 22.743 1.00 85.44 443 LEU A CA 1
ATOM 3713 C C . LEU A 1 443 ? 9.176 -5.050 21.244 1.00 85.44 443 LEU A C 1
ATOM 3715 O O . LEU A 1 443 ? 8.644 -6.047 20.754 1.00 85.44 443 LEU A O 1
ATOM 3719 N N . LEU A 1 444 ? 9.511 -3.983 20.511 1.00 82.06 444 LEU A N 1
ATOM 3720 C CA . LEU A 1 444 ? 9.315 -3.870 19.064 1.00 82.06 444 LEU A CA 1
ATOM 3721 C C . LEU A 1 444 ? 10.071 -4.965 18.304 1.00 82.06 444 LEU A C 1
ATOM 3723 O O . LEU A 1 444 ? 9.491 -5.611 17.436 1.00 82.06 444 LEU A O 1
ATOM 3727 N N . ILE A 1 445 ? 11.337 -5.211 18.654 1.00 77.81 445 ILE A N 1
ATOM 3728 C CA . ILE A 1 445 ? 12.161 -6.270 18.056 1.00 77.81 445 ILE A CA 1
ATOM 3729 C C . ILE A 1 445 ? 11.530 -7.643 18.309 1.00 77.81 445 ILE A C 1
ATOM 3731 O O . ILE A 1 445 ? 11.368 -8.426 17.377 1.00 77.81 445 ILE A O 1
ATOM 3735 N N . PHE A 1 446 ? 11.126 -7.938 19.545 1.00 80.50 446 PHE A N 1
ATOM 3736 C CA . PHE A 1 446 ? 10.466 -9.203 19.877 1.00 80.50 446 PHE A CA 1
ATOM 3737 C C . PHE A 1 446 ? 9.172 -9.419 19.092 1.00 80.50 446 PHE A C 1
ATOM 3739 O O . PHE A 1 446 ? 8.932 -10.510 18.571 1.00 80.50 446 PHE A O 1
ATOM 3746 N N . TYR A 1 447 ? 8.361 -8.374 18.967 1.00 81.19 447 TYR A N 1
ATOM 3747 C CA . TYR A 1 447 ? 7.112 -8.427 18.222 1.00 81.19 447 TYR A CA 1
ATOM 3748 C C . TYR A 1 447 ? 7.333 -8.564 16.706 1.00 81.19 447 TYR A C 1
ATOM 3750 O O . TYR A 1 447 ? 6.679 -9.386 16.065 1.00 81.19 447 TYR A O 1
ATOM 3758 N N . PHE A 1 448 ? 8.327 -7.868 16.149 1.00 77.44 448 PHE A N 1
ATOM 3759 C CA . PHE A 1 448 ? 8.758 -8.014 14.756 1.00 77.44 448 PHE A CA 1
ATOM 3760 C C . PHE A 1 448 ? 9.222 -9.440 14.436 1.00 77.44 448 PHE A C 1
ATOM 3762 O O . PHE A 1 448 ? 8.784 -10.046 13.455 1.00 77.44 448 PHE A O 1
ATOM 3769 N N . LEU A 1 449 ? 10.071 -10.009 15.299 1.00 74.56 449 LEU A N 1
ATOM 3770 C CA . LEU A 1 449 ? 10.559 -11.379 15.160 1.00 74.56 449 LEU A CA 1
ATOM 3771 C C . LEU A 1 449 ? 9.415 -12.393 15.203 1.00 74.56 449 LEU A C 1
ATOM 3773 O O . LEU A 1 449 ? 9.426 -13.340 14.425 1.00 74.56 449 LEU A O 1
ATOM 3777 N N . LYS A 1 450 ? 8.413 -12.176 16.061 1.00 76.25 450 LYS A N 1
ATOM 3778 C CA . LYS A 1 450 ? 7.225 -13.033 16.150 1.00 76.25 450 LYS A CA 1
ATOM 3779 C C . LYS A 1 450 ? 6.433 -13.052 14.840 1.00 76.25 450 LYS A C 1
ATOM 3781 O O . LYS A 1 450 ? 6.037 -14.122 14.394 1.00 76.25 450 LYS A O 1
ATOM 3786 N N . ILE A 1 451 ? 6.195 -11.886 14.235 1.00 72.25 451 ILE A N 1
ATOM 3787 C CA . ILE A 1 451 ? 5.394 -11.763 13.003 1.00 72.25 451 ILE A CA 1
ATOM 3788 C C . ILE A 1 451 ? 6.076 -12.455 11.817 1.00 72.25 451 ILE A C 1
ATOM 3790 O O . ILE A 1 451 ? 5.408 -13.093 11.005 1.00 72.25 451 ILE A O 1
ATOM 3794 N N . HIS A 1 452 ? 7.400 -12.331 11.704 1.00 67.12 452 HIS A N 1
ATOM 3795 C CA . HIS A 1 452 ? 8.140 -12.861 10.557 1.00 67.12 452 HIS A CA 1
ATOM 3796 C C . HIS A 1 452 ? 8.628 -14.305 10.737 1.00 67.12 452 HIS A C 1
ATOM 3798 O O . HIS A 1 452 ? 8.741 -15.032 9.750 1.00 67.12 452 HIS A O 1
ATOM 3804 N N . TYR A 1 453 ? 8.882 -14.744 11.971 1.00 64.88 453 TYR A N 1
ATOM 3805 C CA . TYR A 1 453 ? 9.372 -16.084 12.287 1.00 64.88 453 TYR A CA 1
ATOM 3806 C C . TYR A 1 453 ? 8.361 -16.822 13.167 1.00 64.88 453 TYR A C 1
ATOM 3808 O O . TYR A 1 453 ? 8.538 -16.963 14.372 1.00 64.88 453 TYR A O 1
ATOM 3816 N N . ASN A 1 454 ? 7.304 -17.343 12.537 1.00 53.94 454 ASN A N 1
ATOM 3817 C CA . ASN A 1 454 ? 6.205 -18.067 13.197 1.00 53.94 454 ASN A CA 1
ATOM 3818 C C . ASN A 1 454 ? 6.634 -19.304 14.024 1.00 53.94 454 ASN A C 1
ATOM 3820 O O . ASN A 1 454 ? 5.829 -19.839 14.783 1.00 53.94 454 ASN A O 1
ATOM 3824 N N . HIS A 1 455 ? 7.880 -19.781 13.899 1.00 54.75 455 HIS A N 1
ATOM 3825 C CA . HIS A 1 455 ? 8.393 -20.927 14.651 1.00 54.75 455 HIS A CA 1
ATOM 3826 C C . HIS A 1 455 ? 9.782 -20.664 15.245 1.00 54.75 455 HIS A C 1
ATOM 3828 O O . HIS A 1 455 ? 10.692 -20.208 14.554 1.00 54.75 455 HIS A O 1
ATOM 3834 N N . ILE A 1 456 ? 9.965 -21.086 16.506 1.00 50.09 456 ILE A N 1
ATOM 3835 C CA . ILE A 1 456 ? 11.238 -21.088 17.258 1.00 50.09 456 ILE A CA 1
ATOM 3836 C C . ILE A 1 456 ? 12.377 -21.750 16.449 1.00 50.09 456 ILE A C 1
ATOM 3838 O O . ILE A 1 456 ? 13.529 -21.341 16.543 1.00 50.09 456 ILE A O 1
ATOM 3842 N N . ASN A 1 457 ? 12.047 -22.723 15.591 1.00 45.31 457 ASN A N 1
ATOM 3843 C CA . ASN A 1 457 ? 13.004 -23.496 14.792 1.00 45.31 457 ASN A CA 1
ATOM 3844 C C . ASN A 1 457 ? 13.686 -22.719 13.648 1.00 45.31 457 ASN A C 1
ATOM 3846 O O . ASN A 1 457 ? 14.627 -23.241 13.056 1.00 45.31 457 ASN A O 1
ATOM 3850 N N . LEU A 1 458 ? 13.238 -21.500 13.325 1.00 48.28 458 LEU A N 1
ATOM 3851 C CA . LEU A 1 458 ? 13.852 -20.649 12.295 1.00 48.28 458 LEU A CA 1
ATOM 3852 C C . LEU A 1 458 ? 14.871 -19.653 12.861 1.00 48.28 458 LEU A C 1
ATOM 3854 O O . LEU A 1 458 ? 15.478 -18.924 12.090 1.00 48.28 458 LEU A O 1
ATOM 3858 N N . ILE A 1 459 ? 15.058 -19.606 14.181 1.00 55.31 459 ILE A N 1
ATOM 3859 C CA . ILE A 1 459 ? 15.998 -18.700 14.841 1.00 55.31 459 ILE A CA 1
ATOM 3860 C C . ILE A 1 459 ? 17.117 -19.542 15.457 1.00 55.31 459 ILE A C 1
ATOM 3862 O O . ILE A 1 459 ? 17.017 -20.026 16.585 1.00 55.31 459 ILE A O 1
ATOM 3866 N N . SER A 1 460 ? 18.189 -19.783 14.703 1.00 55.69 460 SER A N 1
ATOM 3867 C CA . SER A 1 460 ? 19.298 -20.594 15.207 1.00 55.69 460 SER A CA 1
ATOM 3868 C C . SER A 1 460 ? 20.219 -19.757 16.092 1.00 55.69 460 SER A C 1
ATOM 3870 O O . SER A 1 460 ? 21.071 -19.020 15.594 1.00 55.69 460 SER A O 1
ATOM 3872 N N . TYR A 1 461 ? 20.096 -19.949 17.408 1.00 56.59 461 TYR A N 1
ATOM 3873 C CA . TYR A 1 461 ? 21.002 -19.431 18.444 1.00 56.59 461 TYR A CA 1
ATOM 3874 C C . TYR A 1 461 ? 22.488 -19.489 18.033 1.00 56.59 461 TYR A C 1
ATOM 3876 O O . TYR A 1 461 ? 23.241 -18.536 18.230 1.00 56.59 461 TYR A O 1
ATOM 3884 N N . SER A 1 462 ? 22.894 -20.596 17.400 1.00 56.94 462 SER A N 1
ATOM 3885 C CA . SER A 1 462 ? 24.257 -20.838 16.923 1.00 56.94 462 SER A CA 1
ATOM 3886 C C . SER A 1 462 ? 24.709 -19.885 15.809 1.00 56.94 462 SER A C 1
ATOM 3888 O O . SER A 1 462 ? 25.843 -19.413 15.862 1.00 56.94 462 SER A O 1
ATOM 3890 N N . LYS A 1 463 ? 23.851 -19.545 14.834 1.00 59.94 463 LYS A N 1
ATOM 3891 C CA . LYS A 1 463 ? 24.210 -18.618 13.742 1.00 59.94 463 LYS A CA 1
ATOM 3892 C C . LYS A 1 463 ? 24.282 -17.168 14.214 1.00 59.94 463 LYS A C 1
ATOM 3894 O O . LYS A 1 463 ? 25.195 -16.451 13.807 1.00 59.94 463 LYS A O 1
ATOM 3899 N N . CYS A 1 464 ? 23.385 -16.743 15.109 1.00 59.81 464 CYS A N 1
ATOM 3900 C CA . CYS A 1 464 ? 23.425 -15.397 15.696 1.00 59.81 464 CYS A CA 1
ATOM 3901 C C . CYS A 1 464 ? 24.725 -15.164 16.467 1.00 59.81 464 CYS A C 1
ATOM 3903 O O . CYS A 1 464 ? 25.388 -14.142 16.285 1.00 59.81 464 CYS A O 1
ATOM 3905 N N . LEU A 1 465 ? 25.121 -16.147 17.283 1.00 60.19 465 LEU A N 1
ATOM 3906 C CA . LEU A 1 465 ? 26.403 -16.123 17.980 1.00 60.19 465 LEU A CA 1
ATOM 3907 C C . LEU A 1 465 ? 27.567 -16.088 16.996 1.00 60.19 465 LEU A C 1
ATOM 3909 O O . LEU A 1 465 ? 28.444 -15.248 17.150 1.00 60.19 465 LEU A O 1
ATOM 3913 N N . GLN A 1 466 ? 27.560 -16.934 15.962 1.00 61.00 466 GLN A N 1
ATOM 3914 C CA . GLN A 1 466 ? 28.629 -16.984 14.961 1.00 61.00 466 GLN A CA 1
ATOM 3915 C C . GLN A 1 466 ? 28.812 -15.646 14.221 1.00 61.00 466 GLN A C 1
ATOM 3917 O O . GLN A 1 466 ? 29.940 -15.224 13.980 1.00 61.00 466 GLN A O 1
ATOM 3922 N N . ARG A 1 467 ? 27.727 -14.926 13.917 1.00 62.66 467 ARG A N 1
ATOM 3923 C CA . ARG A 1 467 ? 27.798 -13.584 13.310 1.00 62.66 467 ARG A CA 1
ATOM 3924 C C . ARG A 1 467 ? 28.345 -12.532 14.259 1.00 62.66 467 ARG A C 1
ATOM 3926 O O . ARG A 1 467 ? 29.133 -11.688 13.842 1.00 62.66 467 ARG A O 1
ATOM 3933 N N . LEU A 1 468 ? 27.966 -12.596 15.531 1.00 59.88 468 LEU A N 1
ATOM 3934 C CA . LEU A 1 468 ? 28.514 -11.694 16.536 1.00 59.88 468 LEU A CA 1
ATOM 3935 C C . LEU A 1 468 ? 29.997 -11.977 16.806 1.00 59.88 468 LEU A C 1
ATOM 3937 O O . LEU A 1 468 ? 30.782 -11.042 16.959 1.00 59.88 468 LEU A O 1
ATOM 3941 N N . PHE A 1 469 ? 30.399 -13.251 16.785 1.00 61.53 469 PHE A N 1
ATOM 3942 C CA . PHE A 1 469 ? 31.803 -13.672 16.793 1.00 61.53 469 PHE A CA 1
ATOM 3943 C C . PHE A 1 469 ? 32.567 -13.090 15.595 1.00 61.53 469 PHE A C 1
ATOM 3945 O O . PHE A 1 469 ? 33.626 -12.492 15.785 1.00 61.53 469 PHE A O 1
ATOM 3952 N N . ASN A 1 470 ? 32.000 -13.184 14.387 1.00 61.16 470 ASN A N 1
ATOM 3953 C CA . ASN A 1 470 ? 32.609 -12.645 13.169 1.00 61.16 470 ASN A CA 1
ATOM 3954 C C . ASN A 1 470 ? 32.736 -11.111 13.200 1.00 61.16 470 ASN A C 1
ATOM 3956 O O . ASN A 1 470 ? 33.769 -10.581 12.805 1.00 61.16 470 ASN A O 1
ATOM 3960 N N . TYR A 1 471 ? 31.722 -10.393 13.696 1.00 60.38 471 TYR A N 1
ATOM 3961 C CA . TYR A 1 471 ? 31.749 -8.929 13.788 1.00 60.38 471 TYR A CA 1
ATOM 3962 C C . TYR A 1 471 ? 32.739 -8.410 14.838 1.00 60.38 471 TYR A C 1
ATOM 3964 O O . TYR A 1 471 ? 33.393 -7.392 14.638 1.00 60.38 471 TYR A O 1
ATOM 3972 N N . THR A 1 472 ? 32.852 -9.100 15.973 1.00 58.22 472 THR A N 1
ATOM 3973 C CA . THR A 1 472 ? 33.715 -8.664 17.084 1.00 58.22 472 THR A CA 1
ATOM 3974 C C . THR A 1 472 ? 35.192 -9.023 16.895 1.00 58.22 472 THR A C 1
ATOM 3976 O O . THR A 1 472 ? 35.981 -8.818 17.820 1.00 58.22 472 THR A O 1
ATOM 3979 N N . GLU A 1 473 ? 35.578 -9.567 15.730 1.00 54.62 473 GLU A N 1
ATOM 3980 C CA . GLU A 1 473 ? 36.928 -10.073 15.432 1.00 54.62 473 GLU A CA 1
ATOM 3981 C C . GLU A 1 473 ? 37.504 -10.944 16.569 1.00 54.62 473 GLU A C 1
ATOM 3983 O O . GLU A 1 473 ? 38.684 -10.843 16.907 1.00 54.62 473 GLU A O 1
ATOM 3988 N N . ASN A 1 474 ? 36.671 -11.759 17.229 1.00 52.09 474 ASN A N 1
ATOM 3989 C CA . ASN A 1 474 ? 37.041 -12.561 18.407 1.00 52.09 474 ASN A CA 1
ATOM 3990 C C . ASN A 1 474 ? 37.598 -11.784 19.627 1.00 52.09 474 ASN A C 1
ATOM 3992 O O . ASN A 1 474 ? 38.060 -12.412 20.579 1.00 52.09 474 ASN A O 1
ATOM 3996 N N . LYS A 1 475 ? 37.553 -10.444 19.660 1.00 52.47 475 LYS A N 1
ATOM 3997 C CA . LYS A 1 475 ? 38.194 -9.639 20.724 1.00 52.47 475 LYS A CA 1
ATOM 3998 C C . LYS A 1 475 ? 37.312 -9.364 21.952 1.00 52.47 475 LYS A C 1
ATOM 4000 O O . LYS A 1 475 ? 37.857 -8.979 22.981 1.00 52.47 475 LYS A O 1
ATOM 4005 N N . PHE A 1 476 ? 35.984 -9.542 21.879 1.00 52.44 476 PHE A N 1
ATOM 4006 C CA . PHE A 1 476 ? 35.058 -8.926 22.857 1.00 52.44 476 PHE A CA 1
ATOM 4007 C C . PHE A 1 476 ? 33.956 -9.811 23.475 1.00 52.44 476 PHE A C 1
ATOM 4009 O O . PHE A 1 476 ? 33.171 -9.319 24.287 1.00 52.44 476 PHE A O 1
ATOM 4016 N N . LEU A 1 477 ? 33.876 -11.109 23.171 1.00 55.84 477 LEU A N 1
ATOM 4017 C CA . LEU A 1 477 ? 32.853 -11.981 23.773 1.00 55.84 477 LEU A CA 1
ATOM 4018 C C . LEU A 1 477 ? 33.297 -12.501 25.151 1.00 55.84 477 LEU A C 1
ATOM 4020 O O . LEU A 1 477 ? 33.977 -13.516 25.274 1.00 55.84 477 LEU A O 1
ATOM 4024 N N . SER A 1 478 ? 32.893 -11.801 26.214 1.00 59.34 478 SER A N 1
ATOM 4025 C CA . SER A 1 478 ? 33.032 -12.272 27.601 1.00 59.34 478 SER A CA 1
ATOM 4026 C C . SER A 1 478 ? 31.966 -13.326 27.946 1.00 59.34 478 SER A C 1
ATOM 4028 O O . SER A 1 478 ? 30.893 -13.350 27.342 1.00 59.34 478 SER A O 1
ATOM 4030 N N . SER A 1 479 ? 32.182 -14.163 28.970 1.00 59.31 479 SER A N 1
ATOM 4031 C CA . SER A 1 479 ? 31.166 -15.116 29.477 1.00 59.31 479 SER A CA 1
ATOM 4032 C C . SER A 1 479 ? 29.823 -14.450 29.826 1.00 59.31 479 SER A C 1
ATOM 4034 O O . SER A 1 479 ? 28.762 -15.074 29.755 1.00 59.31 479 SER A O 1
ATOM 4036 N N . LEU A 1 480 ? 29.860 -13.155 30.149 1.00 60.00 480 LEU A N 1
ATOM 4037 C CA . LEU A 1 480 ? 28.695 -12.323 30.413 1.00 60.00 480 LEU A CA 1
ATOM 4038 C C . LEU A 1 480 ? 27.835 -12.118 29.157 1.00 60.00 480 LEU A C 1
ATOM 4040 O O . LEU A 1 480 ? 26.622 -12.273 29.236 1.00 60.00 480 LEU A O 1
ATOM 4044 N N . SER A 1 481 ? 28.441 -11.862 27.994 1.00 64.31 481 SER A N 1
ATOM 4045 C CA . SER A 1 481 ? 27.714 -11.687 26.725 1.00 64.31 481 SER A CA 1
ATOM 4046 C C . SER A 1 481 ? 26.921 -12.939 26.323 1.00 64.31 481 SER A C 1
ATOM 4048 O O . SER A 1 481 ? 25.758 -12.838 25.932 1.00 64.31 481 SER A O 1
ATOM 4050 N N . TYR A 1 482 ? 27.491 -14.129 26.541 1.00 66.19 482 TYR A N 1
ATOM 4051 C CA . TYR A 1 482 ? 26.817 -15.412 26.321 1.00 66.19 482 TYR A CA 1
ATOM 4052 C C . TYR A 1 482 ? 25.607 -15.592 27.250 1.00 66.19 482 TYR A C 1
ATOM 4054 O O . TYR A 1 482 ? 24.543 -16.053 26.831 1.00 66.19 482 TYR A O 1
ATOM 4062 N N . ARG A 1 483 ? 25.736 -15.184 28.521 1.00 66.88 483 ARG A N 1
ATOM 4063 C CA . ARG A 1 483 ? 24.638 -15.230 29.499 1.00 66.88 483 ARG A CA 1
ATOM 4064 C C . ARG A 1 483 ? 23.491 -14.293 29.115 1.00 66.88 483 ARG A C 1
ATOM 4066 O O . ARG A 1 483 ? 22.337 -14.691 29.229 1.00 66.88 483 ARG A O 1
ATOM 4073 N N . ILE A 1 484 ? 23.810 -13.093 28.630 1.00 68.88 484 ILE A N 1
ATOM 4074 C CA . ILE A 1 484 ? 22.825 -12.104 28.167 1.00 68.88 484 ILE A CA 1
ATOM 4075 C C . ILE A 1 484 ? 22.072 -12.635 26.947 1.00 68.88 484 ILE A C 1
ATOM 4077 O O . ILE A 1 484 ? 20.845 -12.599 26.927 1.00 68.88 484 ILE A O 1
ATOM 4081 N N . PHE A 1 485 ? 22.785 -13.206 25.973 1.00 70.19 485 PHE A N 1
ATOM 4082 C CA . PHE A 1 485 ? 22.159 -13.831 24.808 1.00 70.19 485 PHE A CA 1
ATOM 4083 C C . PHE A 1 485 ? 21.246 -14.996 25.187 1.00 70.19 485 PHE A C 1
ATOM 4085 O O . PHE A 1 485 ? 20.120 -15.067 24.707 1.00 70.19 485 PHE A O 1
ATOM 4092 N N . ASN A 1 486 ? 21.683 -15.884 26.081 1.00 71.06 486 ASN A N 1
ATOM 4093 C CA . ASN A 1 486 ? 20.836 -16.981 26.557 1.00 71.06 486 ASN A CA 1
ATOM 4094 C C . ASN A 1 486 ? 19.564 -16.488 27.239 1.00 71.06 486 ASN A C 1
ATOM 4096 O O . ASN A 1 486 ? 18.489 -17.024 26.988 1.00 71.06 486 ASN A O 1
ATOM 4100 N N . GLN A 1 487 ? 19.678 -15.460 28.081 1.00 73.38 487 GLN A N 1
ATOM 4101 C CA . GLN A 1 487 ? 18.517 -14.850 28.721 1.00 73.38 487 GLN A CA 1
ATOM 4102 C C . GLN A 1 487 ? 17.582 -14.224 27.682 1.00 73.38 487 GLN A C 1
ATOM 4104 O O . GLN A 1 487 ? 16.384 -14.476 27.728 1.00 73.38 487 GLN A O 1
ATOM 4109 N N . PHE A 1 488 ? 18.118 -13.498 26.698 1.00 75.94 488 PHE A N 1
ATOM 4110 C CA . PHE A 1 488 ? 17.332 -12.928 25.603 1.00 75.94 488 PHE A CA 1
ATOM 4111 C C . PHE A 1 488 ? 16.559 -13.999 24.819 1.00 75.94 488 PHE A C 1
ATOM 4113 O O . PHE A 1 488 ? 15.352 -13.865 24.640 1.00 75.94 488 PHE A O 1
ATOM 4120 N N . PHE A 1 489 ? 17.216 -15.085 24.399 1.00 74.06 489 PHE A N 1
ATOM 4121 C CA . PHE A 1 489 ? 16.563 -16.168 23.653 1.00 74.06 489 PHE A CA 1
ATOM 4122 C C . PHE A 1 489 ? 15.567 -16.963 24.499 1.00 74.06 489 PHE A C 1
ATOM 4124 O O . PHE A 1 489 ? 14.515 -17.358 23.995 1.00 74.06 489 PHE A O 1
ATOM 4131 N N . TYR A 1 490 ? 15.849 -17.153 25.791 1.00 76.81 490 TYR A N 1
ATOM 4132 C CA . TYR A 1 490 ? 14.884 -17.726 26.725 1.00 76.81 490 TYR A CA 1
ATOM 4133 C C . TYR A 1 490 ? 13.617 -16.862 26.791 1.00 76.81 490 TYR A C 1
ATOM 4135 O O . TYR A 1 490 ? 12.515 -17.373 26.594 1.00 76.81 490 TYR A O 1
ATOM 4143 N N . PHE A 1 491 ? 13.761 -15.545 26.957 1.00 77.12 491 PHE A N 1
ATOM 4144 C CA . PHE A 1 491 ? 12.620 -14.629 26.990 1.00 77.12 491 PHE A CA 1
ATOM 4145 C C . PHE A 1 491 ? 11.879 -14.551 25.649 1.00 77.12 491 PHE A C 1
ATOM 4147 O O . PHE A 1 491 ? 10.648 -14.599 25.630 1.00 77.12 491 PHE A O 1
ATOM 4154 N N . LEU A 1 492 ? 12.599 -14.552 24.525 1.00 77.81 492 LEU A N 1
ATOM 4155 C CA . LEU A 1 492 ? 12.011 -14.626 23.186 1.00 77.81 492 LEU A CA 1
ATOM 4156 C C . LEU A 1 492 ? 11.162 -15.896 23.009 1.00 77.81 492 LEU A C 1
ATOM 4158 O O . LEU A 1 492 ? 10.048 -15.830 22.491 1.00 77.81 492 LEU A O 1
ATOM 4162 N N . SER A 1 493 ? 11.641 -17.044 23.502 1.00 74.88 493 SER A N 1
ATOM 4163 C CA . SER A 1 493 ? 10.881 -18.298 23.447 1.00 74.88 493 SER A CA 1
ATOM 4164 C C . SER A 1 493 ? 9.592 -18.229 24.274 1.00 74.88 493 SER A C 1
ATOM 4166 O O . SER A 1 493 ? 8.534 -18.660 23.815 1.00 74.88 493 SER A O 1
ATOM 4168 N N . THR A 1 494 ? 9.640 -17.610 25.460 1.00 76.56 494 THR A N 1
ATOM 4169 C CA . THR A 1 494 ? 8.437 -17.399 26.277 1.00 76.56 494 THR A CA 1
ATOM 4170 C C . THR A 1 494 ? 7.465 -16.410 25.635 1.00 76.56 494 THR A C 1
ATOM 4172 O O . THR A 1 494 ? 6.256 -16.613 25.724 1.00 76.56 494 THR A O 1
ATOM 4175 N N . PHE A 1 495 ? 7.970 -15.393 24.929 1.00 79.12 495 PHE A N 1
ATOM 4176 C CA . PHE A 1 495 ? 7.163 -14.407 24.212 1.00 79.12 495 PHE A CA 1
ATOM 4177 C C . PHE A 1 495 ? 6.382 -15.026 23.050 1.00 79.12 495 PHE A C 1
ATOM 4179 O O . PHE A 1 495 ? 5.189 -14.760 22.895 1.00 79.12 495 PHE A O 1
ATOM 4186 N N . PHE A 1 496 ? 7.025 -15.897 22.264 1.00 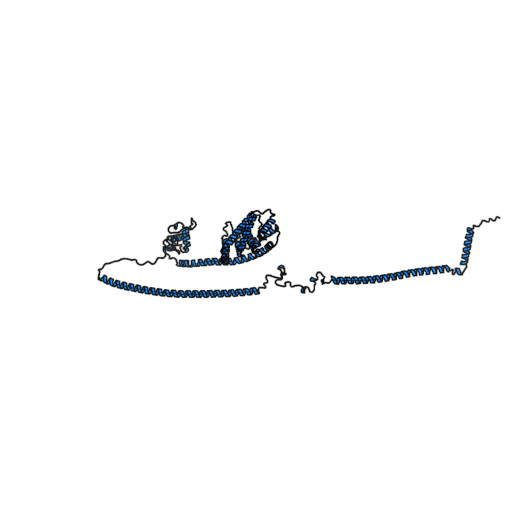77.06 496 PHE A N 1
ATOM 4187 C CA . PHE A 1 496 ? 6.373 -16.588 21.144 1.00 77.06 496 PHE A CA 1
ATOM 4188 C C . PHE A 1 496 ? 5.208 -17.464 21.621 1.00 77.06 496 PHE A C 1
ATOM 4190 O O . PHE A 1 496 ? 4.179 -17.525 20.956 1.00 77.06 496 PHE A O 1
ATOM 4197 N N . ASN A 1 497 ? 5.313 -18.054 22.815 1.00 75.38 497 ASN A N 1
ATOM 4198 C CA . ASN A 1 497 ? 4.258 -18.896 23.381 1.00 75.38 497 ASN A CA 1
ATOM 4199 C C . ASN A 1 497 ? 3.008 -18.117 23.833 1.00 75.38 497 ASN A C 1
ATOM 4201 O O . ASN A 1 497 ? 1.927 -18.698 23.906 1.00 75.38 497 ASN A O 1
ATOM 4205 N N . ILE A 1 498 ? 3.128 -16.825 24.163 1.00 76.06 498 ILE A N 1
ATOM 4206 C CA . ILE A 1 498 ? 2.012 -16.033 24.714 1.00 76.06 498 ILE A CA 1
ATOM 4207 C C . ILE A 1 498 ? 1.065 -15.526 23.607 1.00 76.06 498 ILE A C 1
ATOM 4209 O O . ILE A 1 498 ? -0.080 -15.185 23.895 1.00 76.06 498 ILE A O 1
ATOM 4213 N N . ASN A 1 499 ? 1.466 -15.561 22.329 1.00 77.12 499 ASN A N 1
ATOM 4214 C CA . ASN A 1 499 ? 0.652 -15.097 21.197 1.00 77.12 499 ASN A CA 1
ATOM 4215 C C . ASN A 1 499 ? 0.032 -13.708 21.435 1.00 77.12 499 ASN A C 1
ATOM 4217 O O . ASN A 1 499 ? -1.183 -13.537 21.408 1.00 77.12 499 ASN A O 1
ATOM 4221 N N . ILE A 1 500 ? 0.893 -12.709 21.650 1.00 81.62 500 ILE A N 1
ATOM 4222 C CA . ILE A 1 500 ? 0.467 -11.333 21.946 1.00 81.62 500 ILE A CA 1
ATOM 4223 C C . ILE A 1 500 ? -0.326 -10.709 20.790 1.00 81.62 500 ILE A C 1
ATOM 4225 O O . ILE A 1 500 ? 0.120 -10.791 19.640 1.00 81.62 500 ILE A O 1
ATOM 4229 N N . THR A 1 501 ? -1.465 -10.085 21.089 1.00 82.81 501 THR A N 1
ATOM 4230 C CA . THR A 1 501 ? -2.282 -9.349 20.108 1.00 82.81 501 THR A CA 1
ATOM 4231 C C . THR A 1 501 ? -1.730 -7.946 19.826 1.00 82.81 501 THR A C 1
ATOM 4233 O O . THR A 1 501 ? -0.969 -7.376 20.603 1.00 82.81 501 THR A O 1
ATOM 4236 N N . ASN A 1 502 ? -2.123 -7.353 18.699 1.00 78.75 502 ASN A N 1
ATOM 4237 C CA . ASN A 1 502 ? -1.712 -6.002 18.299 1.00 78.75 502 ASN A CA 1
ATOM 4238 C C . ASN A 1 502 ? -2.084 -4.947 19.361 1.00 78.75 502 ASN A C 1
ATOM 4240 O O . ASN A 1 502 ? -1.303 -4.053 19.681 1.00 78.75 502 ASN A O 1
ATOM 4244 N N . THR A 1 503 ? -3.269 -5.093 19.952 1.00 77.56 503 THR A N 1
ATOM 4245 C CA . THR A 1 503 ? -3.781 -4.251 21.038 1.00 77.56 503 THR A CA 1
ATOM 4246 C C . THR A 1 503 ? -2.995 -4.443 22.332 1.00 77.56 503 THR A C 1
ATOM 4248 O O . THR A 1 503 ? -2.627 -3.458 22.971 1.00 77.56 503 THR A O 1
ATOM 4251 N N . GLU A 1 504 ? -2.665 -5.685 22.697 1.00 83.38 504 GLU A N 1
ATOM 4252 C CA . GLU A 1 504 ? -1.804 -5.974 23.852 1.00 83.38 504 GLU A CA 1
ATOM 4253 C C . GLU A 1 504 ? -0.408 -5.360 23.677 1.00 83.38 504 GLU A C 1
ATOM 4255 O O . GLU A 1 504 ? 0.114 -4.766 24.617 1.00 83.38 504 GLU A O 1
ATOM 4260 N N . PHE A 1 505 ? 0.182 -5.439 22.477 1.00 84.94 505 PHE A N 1
ATOM 4261 C CA . PHE A 1 505 ? 1.487 -4.839 22.175 1.00 84.94 505 PHE A CA 1
ATOM 4262 C C . PHE A 1 505 ? 1.492 -3.316 22.390 1.00 84.94 505 PHE A C 1
ATOM 4264 O O . PHE A 1 505 ? 2.408 -2.777 23.017 1.00 84.94 505 PHE A O 1
ATOM 4271 N N . ILE A 1 506 ? 0.457 -2.612 21.924 1.00 80.94 506 ILE A N 1
ATOM 4272 C CA . ILE A 1 506 ? 0.344 -1.156 22.096 1.00 80.94 506 ILE A CA 1
ATOM 4273 C C . ILE A 1 506 ? 0.145 -0.794 23.572 1.00 80.94 506 ILE A C 1
ATOM 4275 O O . ILE A 1 506 ? 0.818 0.088 24.100 1.00 80.94 506 ILE A O 1
ATOM 4279 N N . LEU A 1 507 ? -0.727 -1.504 24.286 1.00 82.31 507 LEU A N 1
ATOM 4280 C CA . LEU A 1 507 ? -0.959 -1.225 25.704 1.00 82.31 507 LEU A CA 1
ATOM 4281 C C . LEU A 1 507 ? 0.286 -1.516 26.554 1.00 82.31 507 LEU A C 1
ATOM 4283 O O . LEU A 1 507 ? 0.636 -0.720 27.428 1.00 82.31 507 LEU A O 1
ATOM 4287 N N . LEU A 1 508 ? 0.998 -2.609 26.266 1.00 85.44 508 LEU A N 1
ATOM 4288 C CA . LEU A 1 508 ? 2.253 -2.952 26.935 1.00 85.44 508 LEU A CA 1
ATOM 4289 C C . LEU A 1 508 ? 3.371 -1.957 26.626 1.00 85.44 508 LEU A C 1
ATOM 4291 O O . LEU A 1 508 ? 4.113 -1.590 27.535 1.00 85.44 508 LEU A O 1
ATOM 4295 N N . SER A 1 509 ? 3.484 -1.490 25.382 1.00 83.94 509 SER A N 1
ATOM 4296 C CA . SER A 1 509 ? 4.499 -0.502 25.005 1.00 83.94 509 SER A CA 1
ATOM 4297 C C . SER A 1 509 ? 4.298 0.829 25.732 1.00 83.94 509 SER A C 1
ATOM 4299 O O . SER A 1 509 ? 5.263 1.416 26.226 1.00 83.94 509 SER A O 1
ATOM 4301 N N . ILE A 1 510 ? 3.047 1.260 25.905 1.00 82.31 510 ILE A N 1
ATOM 4302 C CA . ILE A 1 510 ? 2.728 2.457 26.685 1.00 82.31 510 ILE A CA 1
ATOM 4303 C C . ILE A 1 510 ? 3.003 2.242 28.182 1.00 82.31 510 ILE A C 1
ATOM 4305 O O . ILE A 1 510 ? 3.590 3.113 28.828 1.00 82.31 510 ILE A O 1
ATOM 4309 N N . LEU A 1 511 ? 2.621 1.088 28.743 1.00 82.94 511 LEU A N 1
ATOM 4310 C CA . LEU A 1 511 ? 2.899 0.763 30.146 1.00 82.94 511 LEU A CA 1
ATOM 4311 C C . LEU A 1 511 ? 4.401 0.766 30.442 1.00 82.94 511 LEU A C 1
ATOM 4313 O O . LEU A 1 511 ? 4.818 1.375 31.424 1.00 82.94 511 LEU A O 1
ATOM 4317 N N . LEU A 1 512 ? 5.211 0.158 29.572 1.00 82.62 512 LEU A N 1
ATOM 4318 C CA . LEU A 1 512 ? 6.667 0.088 29.720 1.00 82.62 512 LEU A CA 1
ATOM 4319 C C . LEU A 1 512 ? 7.328 1.461 29.789 1.00 82.62 512 LEU A C 1
ATOM 4321 O O . LEU A 1 512 ? 8.273 1.643 30.549 1.00 82.62 512 LEU A O 1
ATOM 4325 N N . ILE A 1 513 ? 6.826 2.423 29.021 1.00 79.25 513 ILE A N 1
ATOM 4326 C CA . ILE A 1 513 ? 7.369 3.780 28.996 1.00 79.25 513 ILE A CA 1
ATOM 4327 C C . ILE A 1 513 ? 6.946 4.601 30.208 1.00 79.25 513 ILE A C 1
ATOM 4329 O O . ILE A 1 513 ? 7.685 5.471 30.669 1.00 79.25 513 ILE A O 1
ATOM 4333 N N . LEU A 1 514 ? 5.756 4.328 30.738 1.00 76.44 514 LEU A N 1
ATOM 4334 C CA . LEU A 1 514 ? 5.241 4.993 31.929 1.00 76.44 514 LEU A CA 1
ATOM 4335 C C . LEU A 1 514 ? 5.765 4.377 33.237 1.00 76.44 514 LEU A C 1
ATOM 4337 O O . LEU A 1 514 ? 5.555 4.961 34.302 1.00 76.44 514 LEU A O 1
ATOM 4341 N N . CYS A 1 515 ? 6.456 3.235 33.182 1.00 69.62 515 CYS A N 1
ATOM 4342 C CA . CYS A 1 515 ? 7.065 2.593 34.342 1.00 69.62 515 CYS A CA 1
ATOM 4343 C C . CYS A 1 515 ? 8.242 3.416 34.893 1.00 69.62 515 CYS A C 1
ATOM 4345 O O . CYS A 1 515 ? 9.386 3.290 34.461 1.00 69.62 515 CYS A O 1
ATOM 4347 N N . SER A 1 516 ? 7.978 4.240 35.907 1.00 59.47 516 SER A N 1
ATOM 4348 C CA . SER A 1 516 ? 9.018 4.935 36.666 1.00 59.47 516 SER A CA 1
ATOM 4349 C C . SER A 1 516 ? 9.448 4.120 37.892 1.00 59.47 516 SER A C 1
ATOM 4351 O O . SER A 1 516 ? 8.666 3.969 38.831 1.00 59.47 516 SER A O 1
ATOM 4353 N N . ASN A 1 517 ? 10.718 3.708 37.962 1.00 53.03 517 ASN A N 1
ATOM 4354 C CA . ASN A 1 517 ? 11.329 3.247 39.222 1.00 53.03 517 ASN A CA 1
ATOM 4355 C C . ASN A 1 517 ? 11.605 4.400 40.204 1.00 53.03 517 ASN A C 1
ATOM 4357 O O . ASN A 1 517 ? 11.936 4.165 41.365 1.00 53.03 517 ASN A O 1
ATOM 4361 N N . GLN A 1 518 ? 11.460 5.654 39.764 1.00 46.66 518 GLN A N 1
ATOM 4362 C CA . GLN A 1 518 ? 11.646 6.826 40.609 1.00 46.66 518 GLN A CA 1
ATOM 4363 C C . GLN A 1 518 ? 10.315 7.495 40.931 1.00 46.66 518 GLN A C 1
ATOM 4365 O O . GLN A 1 518 ? 9.529 7.873 40.068 1.00 46.66 518 GLN A O 1
ATOM 4370 N N . THR A 1 519 ? 10.088 7.642 42.228 1.00 43.84 519 THR A N 1
ATOM 4371 C CA . THR A 1 519 ? 8.975 8.327 42.869 1.00 43.84 519 THR A CA 1
ATOM 4372 C C . THR A 1 519 ? 8.807 9.761 42.362 1.00 43.84 519 THR A C 1
ATOM 4374 O O . THR A 1 519 ? 9.312 10.691 42.981 1.00 43.84 519 THR A O 1
ATOM 4377 N N . ASN A 1 520 ? 8.032 9.971 41.300 1.00 43.91 520 ASN A N 1
ATOM 4378 C CA . ASN A 1 520 ? 7.452 11.275 40.995 1.00 43.91 520 ASN A CA 1
ATOM 4379 C C . ASN A 1 520 ? 5.931 11.135 40.922 1.00 43.91 520 ASN A C 1
ATOM 4381 O O . ASN A 1 520 ? 5.370 10.482 40.049 1.00 43.91 520 ASN A O 1
ATOM 4385 N N . LYS A 1 521 ? 5.262 11.755 41.900 1.00 47.16 521 LYS A N 1
ATOM 4386 C CA . LYS A 1 521 ? 3.817 11.716 42.205 1.00 47.16 521 LYS A CA 1
ATOM 4387 C C . LYS A 1 521 ? 2.880 12.180 41.077 1.00 47.16 521 LYS A C 1
ATOM 4389 O O . LYS A 1 521 ? 1.703 12.405 41.338 1.00 47.16 521 LYS A O 1
ATOM 4394 N N . ILE A 1 522 ? 3.363 12.371 39.856 1.00 47.19 522 ILE A N 1
ATOM 4395 C CA . ILE A 1 522 ? 2.656 13.178 38.864 1.00 47.19 522 ILE A CA 1
ATOM 4396 C C . ILE A 1 522 ? 1.824 12.359 37.873 1.00 47.19 522 ILE A C 1
ATOM 4398 O O . ILE A 1 522 ? 0.945 12.948 37.266 1.00 47.19 522 ILE A O 1
ATOM 4402 N N . ASN A 1 523 ? 1.936 11.027 37.771 1.00 55.19 523 ASN A N 1
ATOM 4403 C CA . ASN A 1 523 ? 1.020 10.288 36.878 1.00 55.19 523 ASN A CA 1
ATOM 4404 C C . ASN A 1 523 ? 0.675 8.843 37.277 1.00 55.19 523 ASN A C 1
ATOM 4406 O O . ASN A 1 523 ? 0.375 8.017 36.418 1.00 55.19 523 ASN A O 1
ATOM 4410 N N . PHE A 1 524 ? 0.599 8.554 38.583 1.00 60.34 524 PHE A N 1
ATOM 4411 C CA . PHE A 1 524 ? 0.064 7.272 39.080 1.00 60.34 524 PHE A CA 1
ATOM 4412 C C . PHE A 1 524 ? -1.326 6.966 38.487 1.00 60.34 524 PHE A C 1
ATOM 4414 O O . PHE A 1 524 ? -1.622 5.830 38.141 1.00 60.34 524 PHE A O 1
ATOM 4421 N N . ASN A 1 525 ? -2.140 8.006 38.272 1.00 64.69 525 ASN A N 1
ATOM 4422 C CA . ASN A 1 525 ? -3.465 7.882 37.667 1.00 64.69 525 ASN A CA 1
ATOM 4423 C C . ASN A 1 525 ? -3.419 7.453 36.192 1.00 64.69 525 ASN A C 1
ATOM 4425 O O . ASN A 1 525 ? -4.259 6.664 35.780 1.00 64.69 525 ASN A O 1
ATOM 4429 N N . LEU A 1 526 ? -2.468 7.953 35.393 1.00 69.38 526 LEU A N 1
ATOM 4430 C CA . LEU A 1 526 ? -2.370 7.590 33.975 1.00 69.38 526 LEU A CA 1
ATOM 4431 C C . LEU A 1 526 ? -1.909 6.138 33.821 1.00 69.38 526 LEU A C 1
ATOM 4433 O O . LEU A 1 526 ? -2.522 5.380 33.075 1.00 69.38 526 LEU A O 1
ATOM 4437 N N . PHE A 1 527 ? -0.890 5.743 34.589 1.00 75.88 527 PHE A N 1
ATOM 4438 C CA . PHE A 1 527 ? -0.440 4.356 34.653 1.00 75.88 527 PHE A CA 1
ATOM 4439 C C . PHE A 1 527 ? -1.571 3.424 35.115 1.00 75.88 527 PHE A C 1
ATOM 4441 O O . PHE A 1 527 ? -1.864 2.439 34.445 1.00 75.88 527 PHE A O 1
ATOM 4448 N N . GLU A 1 528 ? -2.278 3.770 36.200 1.00 74.50 528 GLU A N 1
ATOM 4449 C CA . GLU A 1 528 ? -3.430 2.996 36.677 1.00 74.50 528 GLU A CA 1
ATOM 4450 C C . GLU A 1 528 ? -4.555 2.897 35.644 1.00 74.50 528 GLU A C 1
ATOM 4452 O O . GLU A 1 528 ? -5.218 1.866 35.570 1.00 74.50 528 GLU A O 1
ATOM 4457 N N . ASN A 1 529 ? -4.808 3.953 34.870 1.00 75.25 529 ASN A N 1
ATOM 4458 C CA . ASN A 1 529 ? -5.852 3.936 33.850 1.00 75.25 529 ASN A CA 1
ATOM 4459 C C . ASN A 1 529 ? -5.498 2.965 32.724 1.00 75.25 529 ASN A C 1
ATOM 4461 O O . ASN A 1 529 ? -6.335 2.152 32.352 1.00 75.25 529 ASN A O 1
ATOM 4465 N N . ILE A 1 530 ? -4.258 2.991 32.231 1.00 77.12 530 ILE A N 1
ATOM 4466 C CA . ILE A 1 530 ? -3.811 2.086 31.162 1.00 77.12 530 ILE A CA 1
ATOM 4467 C C . ILE A 1 530 ? -3.715 0.646 31.671 1.00 77.12 530 ILE A C 1
ATOM 4469 O O . ILE A 1 530 ? -4.132 -0.281 30.983 1.00 77.12 530 ILE A O 1
ATOM 4473 N N . TYR A 1 531 ? -3.274 0.459 32.915 1.00 82.75 531 TYR A N 1
ATOM 4474 C CA . TYR A 1 531 ? -3.289 -0.837 33.586 1.00 82.75 531 TYR A CA 1
ATOM 4475 C C . TYR A 1 531 ? -4.714 -1.397 33.705 1.00 82.75 531 TYR A C 1
ATOM 4477 O O . TYR A 1 531 ? -4.945 -2.566 33.403 1.00 82.75 531 TYR A O 1
ATOM 4485 N N . LYS A 1 532 ? -5.689 -0.561 34.095 1.00 78.88 532 LYS A N 1
ATOM 4486 C CA . LYS A 1 532 ? -7.111 -0.937 34.140 1.00 78.88 532 LYS A CA 1
ATOM 4487 C C . LYS A 1 532 ? -7.647 -1.260 32.750 1.00 78.88 532 LYS A C 1
ATOM 4489 O O . LYS A 1 532 ? -8.371 -2.236 32.635 1.00 78.88 532 LYS A O 1
ATOM 4494 N N . ILE A 1 533 ? -7.272 -0.498 31.719 1.00 78.62 533 ILE A N 1
ATOM 4495 C CA . ILE A 1 533 ? -7.668 -0.764 30.327 1.00 78.62 533 ILE A CA 1
ATOM 4496 C C . ILE A 1 533 ? -7.156 -2.137 29.882 1.00 78.62 533 ILE A C 1
ATOM 4498 O O . ILE A 1 533 ? -7.956 -2.950 29.421 1.00 78.62 533 ILE A O 1
ATOM 4502 N N . LEU A 1 534 ? -5.868 -2.432 30.091 1.00 81.06 534 LEU A N 1
ATOM 4503 C CA . LEU A 1 534 ? -5.295 -3.743 29.777 1.00 81.06 534 LEU A CA 1
ATOM 4504 C C . LEU A 1 534 ? -5.995 -4.858 30.563 1.00 81.06 534 LEU A C 1
ATOM 4506 O O . LEU A 1 534 ? -6.394 -5.856 29.976 1.00 81.06 534 LEU A O 1
ATOM 4510 N N . TYR A 1 535 ? -6.224 -4.669 31.865 1.00 82.00 535 TYR A N 1
ATOM 4511 C CA . TYR A 1 535 ? -6.951 -5.638 32.685 1.00 82.00 535 TYR A CA 1
ATOM 4512 C C . TYR A 1 535 ? -8.366 -5.890 32.149 1.00 82.00 535 TYR A C 1
ATOM 4514 O O . TYR A 1 535 ? -8.766 -7.035 31.985 1.00 82.00 535 TYR A O 1
ATOM 4522 N N . THR A 1 536 ? -9.121 -4.837 31.828 1.00 77.75 536 THR A N 1
ATOM 4523 C CA . THR A 1 536 ? -10.474 -4.980 31.274 1.00 77.75 536 THR A CA 1
ATOM 4524 C C . THR A 1 536 ? -10.480 -5.626 29.894 1.00 77.75 536 THR A C 1
ATOM 4526 O O . THR A 1 536 ? -11.370 -6.425 29.626 1.00 77.75 536 THR A O 1
ATOM 4529 N N . TYR A 1 537 ? -9.491 -5.324 29.043 1.00 81.38 537 TYR A N 1
ATOM 4530 C CA . TYR A 1 537 ? -9.332 -5.970 27.743 1.00 81.38 537 TYR A CA 1
ATOM 4531 C C . TYR A 1 537 ? -9.161 -7.479 27.936 1.00 81.38 537 TYR A C 1
ATOM 4533 O O . TYR A 1 537 ? -10.000 -8.238 27.467 1.00 81.38 537 TYR A O 1
ATOM 4541 N N . GLU A 1 538 ? -8.183 -7.897 28.744 1.00 81.50 538 GLU A N 1
ATOM 4542 C CA . GLU A 1 538 ? -7.902 -9.311 29.028 1.00 81.50 538 GLU A CA 1
ATOM 4543 C C . GLU A 1 538 ? -9.093 -10.050 29.654 1.00 81.50 538 GLU A C 1
ATOM 4545 O O . GLU A 1 538 ? -9.417 -11.172 29.260 1.00 81.50 538 GLU A O 1
ATOM 4550 N N . MET A 1 539 ? -9.775 -9.420 30.618 1.00 78.31 539 MET A N 1
ATOM 4551 C CA . MET A 1 539 ? -10.945 -10.014 31.272 1.00 78.31 539 MET A CA 1
ATOM 4552 C C . MET A 1 539 ? -12.144 -10.159 30.319 1.00 78.31 539 MET A C 1
ATOM 4554 O O . MET A 1 539 ? -12.978 -11.036 30.525 1.00 78.31 539 MET A O 1
ATOM 4558 N N . ASN A 1 540 ? -12.251 -9.321 29.287 1.00 74.44 540 ASN A N 1
ATOM 4559 C CA . ASN A 1 540 ? -13.350 -9.386 28.325 1.00 74.44 540 ASN A CA 1
ATOM 4560 C C . ASN A 1 540 ? -13.049 -10.328 27.151 1.00 74.44 540 ASN A C 1
ATOM 4562 O O . ASN A 1 540 ? -13.969 -10.974 26.654 1.00 74.44 540 ASN A O 1
ATOM 4566 N N . THR A 1 541 ? -11.795 -10.405 26.695 1.00 75.06 541 THR A N 1
ATOM 4567 C CA . THR A 1 541 ? -11.417 -11.166 25.492 1.00 75.06 541 THR A CA 1
ATOM 4568 C C . THR A 1 541 ? -10.928 -12.581 25.786 1.00 75.06 541 THR A C 1
ATOM 4570 O O . THR A 1 541 ? -11.267 -13.490 25.035 1.00 75.06 541 THR A O 1
ATOM 4573 N N . PHE A 1 542 ? -10.163 -12.796 26.863 1.00 75.44 542 PHE A N 1
ATOM 4574 C CA . PHE A 1 542 ? -9.440 -14.057 27.093 1.00 75.44 542 PHE A CA 1
ATOM 4575 C C . PHE A 1 542 ? -9.783 -14.764 28.412 1.00 75.44 542 PHE A C 1
ATOM 4577 O O . PHE A 1 542 ? -9.234 -15.833 28.687 1.00 75.44 542 PHE A O 1
ATOM 4584 N N . LEU A 1 543 ? -10.708 -14.233 29.223 1.00 71.94 543 LEU A N 1
ATOM 4585 C CA . LEU A 1 543 ? -11.039 -14.788 30.545 1.00 71.94 543 LEU A CA 1
ATOM 4586 C C . LEU A 1 543 ? -11.515 -16.248 30.510 1.00 71.94 543 LEU A C 1
ATOM 4588 O O . LEU A 1 543 ? -11.219 -17.005 31.433 1.00 71.94 543 LEU A O 1
ATOM 4592 N N . SER A 1 544 ? -12.230 -16.657 29.460 1.00 62.88 544 SER A N 1
ATOM 4593 C CA . SER A 1 544 ? -12.709 -18.036 29.305 1.00 62.88 544 SER A CA 1
ATOM 4594 C C . SER A 1 544 ? -11.602 -19.031 28.949 1.00 62.88 544 SER A C 1
ATOM 4596 O O . SER A 1 544 ? -11.740 -20.213 29.256 1.00 62.88 544 SER A O 1
ATOM 4598 N N . GLU A 1 545 ? -10.513 -18.579 28.321 1.00 70.12 545 GLU A N 1
ATOM 4599 C CA . GLU A 1 545 ? -9.458 -19.448 27.780 1.00 70.12 545 GLU A CA 1
ATOM 4600 C C . GLU A 1 545 ? -8.165 -19.420 28.611 1.00 70.12 545 GLU A C 1
ATOM 4602 O O . GLU A 1 545 ? -7.516 -20.454 28.774 1.00 70.12 545 GLU A O 1
ATOM 4607 N N . GLN A 1 546 ? -7.766 -18.256 29.141 1.00 74.25 546 GLN A N 1
ATOM 4608 C CA . GLN A 1 546 ? -6.487 -18.063 29.837 1.00 74.25 546 GLN A CA 1
ATOM 4609 C C . GLN A 1 546 ? -6.608 -17.079 31.025 1.00 74.25 546 GLN A C 1
ATOM 4611 O O . GLN A 1 546 ? -6.238 -15.910 30.901 1.00 74.25 546 GLN A O 1
ATOM 4616 N N . PRO A 1 547 ? -7.038 -17.531 32.220 1.00 72.75 547 PRO A N 1
ATOM 4617 C CA . PRO A 1 547 ? -7.286 -16.645 33.367 1.00 72.75 547 PRO A CA 1
ATOM 4618 C C . PRO A 1 547 ? -6.028 -15.934 33.908 1.00 72.75 547 PRO A C 1
ATOM 4620 O O . PRO A 1 547 ? -6.131 -14.848 34.473 1.00 72.75 547 PRO A O 1
ATOM 4623 N N . ASP A 1 548 ? -4.834 -16.502 33.695 1.00 79.81 548 ASP A N 1
ATOM 4624 C CA . ASP A 1 548 ? -3.551 -15.933 34.144 1.00 79.81 548 ASP A CA 1
ATOM 4625 C C . ASP A 1 548 ? -2.824 -15.090 33.079 1.00 79.81 548 ASP A C 1
ATOM 4627 O O . ASP A 1 548 ? -1.689 -14.657 33.300 1.00 79.81 548 ASP A O 1
ATOM 4631 N N . ARG A 1 549 ? -3.436 -14.856 31.910 1.00 83.94 549 ARG A N 1
ATOM 4632 C CA . ARG A 1 549 ? -2.787 -14.173 30.776 1.00 83.94 549 ARG A CA 1
ATOM 4633 C C . ARG A 1 549 ? -2.298 -12.772 31.142 1.00 83.94 549 ARG A C 1
ATOM 4635 O O . ARG A 1 549 ? -1.130 -12.461 30.923 1.00 83.94 549 ARG A O 1
ATOM 4642 N N . PHE A 1 550 ? -3.131 -11.992 31.827 1.00 84.44 550 PHE A N 1
ATOM 4643 C CA . PHE A 1 550 ? -2.782 -10.657 32.319 1.00 84.44 550 PHE A CA 1
ATOM 4644 C C . PHE A 1 550 ? -1.511 -10.645 33.191 1.00 84.44 550 PHE A C 1
ATOM 4646 O O . PHE A 1 550 ? -0.612 -9.828 32.985 1.00 84.44 550 PHE A O 1
ATOM 4653 N N . ASN A 1 551 ? -1.388 -11.594 34.125 1.00 83.25 551 ASN A N 1
ATOM 4654 C CA . ASN A 1 551 ? -0.215 -11.700 34.998 1.00 83.25 551 ASN A CA 1
ATOM 4655 C C . ASN A 1 551 ? 1.048 -12.082 34.210 1.00 83.25 551 ASN A C 1
ATOM 4657 O O . ASN A 1 551 ? 2.134 -11.584 34.506 1.00 83.25 551 ASN A O 1
ATOM 4661 N N . ARG A 1 552 ? 0.916 -12.929 33.180 1.00 84.00 552 ARG A N 1
ATOM 4662 C CA . ARG A 1 552 ? 2.033 -13.293 32.292 1.00 84.00 552 ARG A CA 1
ATOM 4663 C C . ARG A 1 552 ? 2.512 -12.106 31.453 1.00 84.00 552 ARG A C 1
ATOM 4665 O O . ARG A 1 552 ? 3.719 -11.941 31.298 1.00 84.00 552 ARG A O 1
ATOM 4672 N N . LEU A 1 553 ? 1.597 -11.270 30.958 1.00 83.94 553 LEU A N 1
ATOM 4673 C CA . LEU A 1 553 ? 1.936 -10.052 30.208 1.00 83.94 553 LEU A CA 1
ATOM 4674 C C . LEU A 1 553 ? 2.675 -9.030 31.089 1.00 83.94 553 LEU A C 1
ATOM 4676 O O . LEU A 1 553 ? 3.661 -8.436 30.655 1.00 83.94 553 LEU A O 1
ATOM 4680 N N . LEU A 1 554 ? 2.260 -8.869 32.349 1.00 83.44 554 LEU A N 1
ATOM 4681 C CA . LEU A 1 554 ? 2.967 -8.007 33.303 1.00 83.44 554 LEU A CA 1
ATOM 4682 C C . LEU A 1 554 ? 4.355 -8.541 33.648 1.00 83.44 554 LEU A C 1
ATOM 4684 O O . LEU A 1 554 ? 5.324 -7.787 33.611 1.00 83.44 554 LEU A O 1
ATOM 4688 N N . TYR A 1 555 ? 4.475 -9.841 33.907 1.00 84.06 555 TYR A N 1
ATOM 4689 C CA . TYR A 1 555 ? 5.775 -10.465 34.142 1.00 84.06 555 TYR A CA 1
ATOM 4690 C C . TYR A 1 555 ? 6.723 -10.269 32.948 1.00 84.06 555 TYR A C 1
ATOM 4692 O O . TYR A 1 555 ? 7.912 -10.009 33.123 1.00 84.06 555 TYR A O 1
ATOM 4700 N N . PHE A 1 556 ? 6.194 -10.302 31.724 1.00 82.44 556 PHE A N 1
ATOM 4701 C CA . PHE A 1 556 ? 6.973 -10.003 30.527 1.00 82.44 556 PHE A CA 1
ATOM 4702 C C . PHE A 1 556 ? 7.477 -8.552 30.490 1.00 82.44 556 PHE A C 1
ATOM 4704 O O . PHE A 1 556 ? 8.616 -8.296 30.098 1.00 82.44 556 PHE A O 1
ATOM 4711 N N . SER A 1 557 ? 6.666 -7.597 30.953 1.00 81.44 557 SER A N 1
ATOM 4712 C CA . SER A 1 557 ? 7.096 -6.199 31.051 1.00 81.44 557 SER A CA 1
ATOM 4713 C C . SER A 1 557 ? 8.284 -6.013 32.011 1.00 81.44 557 SER A C 1
ATOM 4715 O O . SER A 1 557 ? 9.220 -5.276 31.697 1.00 81.44 557 SER A O 1
ATOM 4717 N N . GLU A 1 558 ? 8.317 -6.753 33.124 1.00 82.56 558 GLU A N 1
ATOM 4718 C CA . GLU A 1 558 ? 9.445 -6.756 34.066 1.00 82.56 558 GLU A CA 1
ATOM 4719 C C . GLU A 1 558 ? 10.706 -7.379 33.444 1.00 82.56 558 GLU A C 1
ATOM 4721 O O . GLU A 1 558 ? 11.817 -6.878 33.632 1.00 82.56 558 GLU A O 1
ATOM 4726 N N . GLN A 1 559 ? 10.546 -8.441 32.648 1.00 81.88 559 GLN A N 1
ATOM 4727 C CA . GLN A 1 559 ? 11.657 -9.069 31.929 1.00 81.88 559 GLN A CA 1
ATOM 4728 C C . GLN A 1 559 ? 12.293 -8.124 30.907 1.00 81.88 559 GLN A C 1
ATOM 4730 O O . GLN A 1 559 ? 13.519 -8.070 30.817 1.00 81.88 559 GLN A O 1
ATOM 4735 N N . ILE A 1 560 ? 11.495 -7.349 30.165 1.00 81.94 560 ILE A N 1
ATOM 4736 C CA . ILE A 1 560 ? 12.027 -6.356 29.220 1.00 81.94 560 ILE A CA 1
ATOM 4737 C C . ILE A 1 560 ? 12.875 -5.326 29.957 1.00 81.94 560 ILE A C 1
ATOM 4739 O O . ILE A 1 560 ? 14.008 -5.082 29.556 1.00 81.94 560 ILE A O 1
ATOM 4743 N N . GLN A 1 561 ? 12.375 -4.774 31.065 1.00 81.50 561 GLN A N 1
ATOM 4744 C CA . GLN A 1 561 ? 13.126 -3.801 31.863 1.00 81.50 561 GLN A CA 1
ATOM 4745 C C . GLN A 1 561 ? 14.447 -4.376 32.381 1.00 81.50 561 GLN A C 1
ATOM 4747 O O . GLN A 1 561 ? 15.474 -3.693 32.372 1.00 81.50 561 GLN A O 1
ATOM 4752 N N . PHE A 1 562 ? 14.443 -5.648 32.778 1.00 80.62 562 PHE A N 1
ATOM 4753 C CA . PHE A 1 562 ? 15.650 -6.355 33.185 1.00 80.62 562 PHE A CA 1
ATOM 4754 C C . PHE A 1 562 ? 16.667 -6.479 32.035 1.00 80.62 562 PHE A C 1
ATOM 4756 O O . PHE A 1 562 ? 17.848 -6.184 32.229 1.00 80.62 562 PHE A O 1
ATOM 4763 N N . ILE A 1 563 ? 16.226 -6.844 30.823 1.00 76.88 563 ILE A N 1
ATOM 4764 C CA . ILE A 1 563 ? 17.091 -6.899 29.628 1.00 76.88 563 ILE A CA 1
ATOM 4765 C C . ILE A 1 563 ? 17.651 -5.507 29.307 1.00 76.88 563 ILE A C 1
ATOM 4767 O O . ILE A 1 563 ? 18.849 -5.366 29.069 1.00 76.88 563 ILE A O 1
ATOM 4771 N N . THR A 1 564 ? 16.816 -4.471 29.344 1.00 79.12 564 THR A N 1
ATOM 4772 C CA . THR A 1 564 ? 17.213 -3.077 29.106 1.00 79.12 564 THR A CA 1
ATOM 4773 C C . THR A 1 564 ? 18.312 -2.635 30.062 1.00 79.12 564 THR A C 1
ATOM 4775 O O . THR A 1 564 ? 19.330 -2.089 29.635 1.00 79.12 564 THR A O 1
ATOM 4778 N N . GLN A 1 565 ? 18.156 -2.917 31.357 1.00 78.12 565 GLN A N 1
ATOM 4779 C CA . GLN A 1 565 ? 19.150 -2.568 32.371 1.00 78.12 565 GLN A CA 1
ATOM 4780 C C . GLN A 1 565 ? 20.480 -3.305 32.140 1.00 78.12 565 GLN A C 1
ATOM 4782 O O . GLN A 1 565 ? 21.563 -2.734 32.295 1.00 78.12 565 GLN A O 1
ATOM 4787 N N . ILE A 1 566 ? 20.415 -4.564 31.709 1.00 73.06 566 ILE A N 1
ATOM 4788 C CA . ILE A 1 566 ? 21.590 -5.350 31.329 1.00 73.06 566 ILE A CA 1
ATOM 4789 C C . ILE A 1 566 ? 22.277 -4.769 30.085 1.00 73.06 566 ILE A C 1
ATOM 4791 O O . ILE A 1 566 ? 23.503 -4.693 30.044 1.00 73.06 566 ILE A O 1
ATOM 4795 N N . LEU A 1 567 ? 21.527 -4.336 29.075 1.00 72.75 567 LEU A N 1
ATOM 4796 C CA . LEU A 1 567 ? 22.105 -3.755 27.861 1.00 72.75 567 LEU A CA 1
ATOM 4797 C C . LEU A 1 567 ? 22.770 -2.399 28.141 1.00 72.75 567 LEU A C 1
ATOM 4799 O O . LEU A 1 567 ? 23.894 -2.171 27.694 1.00 72.75 567 LEU A O 1
ATOM 4803 N N . LEU A 1 568 ? 22.136 -1.541 28.948 1.00 73.38 568 LEU A N 1
ATOM 4804 C CA . LEU A 1 568 ? 22.683 -0.234 29.338 1.00 73.38 568 LEU A CA 1
ATOM 4805 C C . LEU A 1 568 ? 23.969 -0.349 30.167 1.00 73.38 568 LEU A C 1
ATOM 4807 O O . LEU A 1 568 ? 24.885 0.453 30.002 1.00 73.38 568 LEU A O 1
ATOM 4811 N N . THR A 1 569 ? 24.062 -1.356 31.039 1.00 69.69 569 THR A N 1
ATOM 4812 C CA . THR A 1 569 ? 25.247 -1.562 31.891 1.00 69.69 569 THR A CA 1
ATOM 4813 C C . THR A 1 569 ? 26.467 -2.069 31.128 1.00 69.69 569 THR A C 1
ATOM 4815 O O . THR A 1 569 ? 27.584 -1.893 31.607 1.00 69.69 569 THR A O 1
ATOM 4818 N N . ASN A 1 570 ? 26.283 -2.675 29.951 1.00 62.72 570 ASN A N 1
ATOM 4819 C CA . ASN A 1 570 ? 27.365 -3.375 29.266 1.00 62.72 570 ASN A CA 1
ATOM 4820 C C . ASN A 1 570 ? 28.041 -2.606 28.124 1.00 62.72 570 ASN A C 1
ATOM 4822 O O . ASN A 1 570 ? 29.037 -3.134 27.650 1.00 62.72 570 ASN A O 1
ATOM 4826 N N . GLN A 1 571 ? 27.564 -1.419 27.703 1.00 55.91 571 GLN A N 1
ATOM 4827 C CA . GLN A 1 571 ? 28.143 -0.464 26.708 1.00 55.91 571 GLN A CA 1
ATOM 4828 C C . GLN A 1 571 ? 28.686 -1.012 25.357 1.00 55.91 571 GLN A C 1
ATOM 4830 O O . GLN A 1 571 ? 28.989 -0.240 24.452 1.00 55.91 571 GLN A O 1
ATOM 4835 N N . HIS A 1 572 ? 28.769 -2.327 25.180 1.00 50.69 572 HIS A N 1
ATOM 4836 C CA . HIS A 1 572 ? 29.465 -3.046 24.114 1.00 50.69 572 HIS A CA 1
ATOM 4837 C C . HIS A 1 572 ? 28.509 -3.896 23.274 1.00 50.69 572 HIS A C 1
ATOM 4839 O O . HIS A 1 572 ? 28.938 -4.649 22.403 1.00 50.69 572 HIS A O 1
ATOM 4845 N N . PHE A 1 573 ? 27.207 -3.808 23.541 1.00 54.44 573 PHE A N 1
ATOM 4846 C CA . PHE A 1 573 ? 26.208 -4.626 22.877 1.00 54.44 573 PHE A CA 1
ATOM 4847 C C . PHE A 1 573 ? 25.427 -3.779 21.879 1.00 54.44 573 PHE A C 1
ATOM 4849 O O . PHE A 1 573 ? 24.627 -2.924 22.258 1.00 54.44 573 PHE A O 1
ATOM 4856 N N . HIS A 1 574 ? 25.676 -3.990 20.588 1.00 61.66 574 HIS A N 1
ATOM 4857 C CA . HIS A 1 574 ? 24.941 -3.275 19.554 1.00 61.66 574 HIS A CA 1
ATOM 4858 C C . HIS A 1 574 ? 23.543 -3.894 19.410 1.00 61.66 574 HIS A C 1
ATOM 4860 O O . HIS A 1 574 ? 23.385 -5.033 18.974 1.00 61.66 574 HIS A O 1
ATOM 4866 N N . LEU A 1 575 ? 22.524 -3.114 19.769 1.00 60.19 575 LEU A N 1
ATOM 4867 C CA . LEU A 1 575 ? 21.100 -3.441 19.657 1.00 60.19 575 LEU A CA 1
ATOM 4868 C C . LEU A 1 575 ? 20.683 -4.097 18.319 1.00 60.19 575 LEU A C 1
ATOM 4870 O O . LEU A 1 575 ? 19.854 -5.007 18.353 1.00 60.19 575 LEU A O 1
ATOM 4874 N N . PRO A 1 576 ? 21.275 -3.734 17.158 1.00 60.16 576 PRO A N 1
ATOM 4875 C CA . PRO A 1 576 ? 20.946 -4.354 15.877 1.00 60.16 576 PRO A CA 1
ATOM 4876 C C . PRO A 1 576 ? 21.198 -5.860 15.800 1.00 60.16 576 PRO A C 1
ATOM 4878 O O . PRO A 1 576 ? 20.518 -6.520 15.031 1.00 60.16 576 PRO A O 1
ATOM 4881 N N . PHE A 1 577 ? 22.092 -6.447 16.606 1.00 59.31 577 PHE A N 1
ATOM 4882 C CA . PHE A 1 577 ? 22.317 -7.904 16.580 1.00 59.31 577 PHE A CA 1
ATOM 4883 C C . PHE A 1 577 ? 21.098 -8.719 17.020 1.00 59.31 577 PHE A C 1
ATOM 4885 O O . PHE A 1 577 ? 20.964 -9.878 16.638 1.00 59.31 577 PHE A O 1
ATOM 4892 N N . LEU A 1 578 ? 20.189 -8.110 17.782 1.00 59.97 578 LEU A N 1
ATOM 4893 C CA . LEU A 1 578 ? 18.946 -8.742 18.216 1.00 59.97 578 LEU A CA 1
ATOM 4894 C C . LEU A 1 578 ? 17.923 -8.881 17.069 1.00 59.97 578 LEU A C 1
ATOM 4896 O O . LEU A 1 578 ? 16.966 -9.633 17.211 1.00 59.97 578 LEU A O 1
ATOM 4900 N N . LEU A 1 579 ? 18.131 -8.197 15.933 1.00 56.97 579 LEU A N 1
ATOM 4901 C CA . LEU A 1 579 ? 17.264 -8.236 14.745 1.00 56.97 579 LEU A CA 1
ATOM 4902 C C . LEU A 1 579 ? 17.624 -9.338 13.732 1.00 56.97 579 LEU A C 1
ATOM 4904 O O . LEU A 1 579 ? 16.852 -9.559 12.801 1.00 56.97 579 LEU A O 1
ATOM 4908 N N . PHE A 1 580 ? 18.759 -10.031 13.891 1.00 55.78 580 PHE A N 1
ATOM 4909 C CA . PHE A 1 580 ? 19.275 -11.003 12.912 1.00 55.78 580 PHE A CA 1
ATOM 4910 C C . PHE A 1 580 ? 19.274 -12.440 13.465 1.00 55.78 580 PHE A C 1
ATOM 4912 O O . PHE A 1 580 ? 20.322 -12.952 13.866 1.00 55.78 580 PHE A O 1
ATOM 4919 N N . PRO A 1 581 ? 18.109 -13.110 13.507 1.00 47.12 581 PRO A N 1
ATOM 4920 C CA . PRO A 1 581 ? 17.974 -14.472 14.024 1.00 47.12 581 PRO A CA 1
ATOM 4921 C C . PRO A 1 581 ? 18.468 -15.591 13.078 1.00 47.12 581 PRO A C 1
ATOM 4923 O O . PRO A 1 581 ? 18.658 -16.725 13.524 1.00 47.12 581 PRO A O 1
ATOM 4926 N N . ASN A 1 582 ? 18.644 -15.290 11.785 1.00 45.16 582 ASN A N 1
ATOM 4927 C CA . ASN A 1 582 ? 19.058 -16.226 10.731 1.00 45.16 582 ASN A CA 1
ATOM 4928 C C . ASN A 1 582 ? 20.368 -15.821 10.106 1.00 45.16 582 ASN A C 1
ATOM 4930 O O . ASN A 1 582 ? 20.428 -14.639 9.703 1.00 45.16 582 ASN A O 1
#